Protein AF-0000000076658834 (afdb_homodimer)

Foldseek 3Di:
DPDPPPDAAWDPVCVVCVVDDTDGDWDKDWFKKKKWFWDDPPKDWDACPPVPRKIFTKIWTAKIWIDDPQFTFMWDGRFKIWRWIFDDDPFTKIWTWIWTWTATPVGWIKIKIKTDMKGFDPPAGDDDDDDLQDWFDPVTMFDKIWMAMDTDLPDPCQLRNPWTKMWDWIHDRNIIMTTIITTDPDPPDDRDGPHDDD/DPPPPPDAAWDPVCVVCVVDDTDGDWDKDWFKKKKWFWDDPPKDWDACPVVPRKIFTKIWTAKIWIDDPQFTFMWDGRFKIWRWIFDDDPFTKIWTWIWTWTATPVGWIKIKIKTDMKGFDPPAGDDDDDDLQDWFDPVTMFDKIWMAMDTDLPDPCQLRNPWTKMWDWIHDRNIIMTTIITTDPDPPDDRDGPHPDD

Radius of gyration: 20.72 Å; Cα contacts (8 Å, |Δi|>4): 1037; chains: 2; bounding box: 55×54×57 Å

Solvent-accessible surface area (backbone atoms only — not comparable to full-atom values): 20828 Å² total; per-residue (Å²): 131,80,73,72,80,81,73,54,54,72,34,75,49,34,73,77,42,66,90,48,82,77,53,57,47,72,34,79,42,83,47,32,27,33,42,36,32,42,41,90,76,69,51,52,73,45,69,41,45,98,72,71,60,32,28,39,40,34,40,37,30,40,36,35,41,33,47,36,92,83,46,46,32,29,36,44,67,63,54,27,34,31,58,19,33,38,48,61,32,94,51,72,38,33,43,41,40,29,40,35,34,38,34,33,74,88,70,48,62,33,44,38,42,37,37,31,36,39,30,57,29,80,93,52,77,78,92,61,82,84,47,81,72,52,67,40,51,53,90,46,30,40,37,37,28,42,35,46,51,47,39,50,65,88,43,98,49,13,30,51,55,61,50,50,32,35,30,44,41,34,31,49,94,42,19,46,37,33,41,31,30,31,58,34,68,53,80,94,57,73,74,58,62,51,48,60,73,136,131,80,73,73,79,80,73,53,54,72,34,75,47,36,75,76,40,67,90,47,84,78,54,55,46,71,35,78,42,82,48,32,27,34,43,36,32,44,41,89,75,72,49,52,73,44,70,42,46,98,72,73,61,32,27,39,40,36,40,36,29,39,35,35,41,33,46,36,93,85,47,45,34,29,36,45,67,63,53,25,33,31,57,20,36,38,46,56,35,95,49,72,35,34,42,40,39,30,37,37,34,37,36,34,76,89,70,47,61,33,43,37,42,36,39,32,37,39,31,58,29,78,93,52,79,78,91,62,84,83,48,78,73,52,66,38,51,53,89,47,29,40,38,38,27,45,35,48,50,46,39,50,63,89,43,99,48,14,32,50,55,60,50,52,31,34,32,45,40,33,32,50,92,41,18,46,36,33,41,32,30,30,60,36,69,54,79,92,57,74,74,59,62,50,48,64,68,128

Nearest PDB structures (foldseek):
  3c5o-assembly1_C  TM=8.205E-01  e=5.369E-11  Rhodopseudomonas palustris CGA009
  3g7g-assembly2_H  TM=8.091E-01  e=5.970E-11  Clostridium acetobutylicum ATCC 824
  3g7g-assembly2_F  TM=8.278E-01  e=1.470E-10  Clostridium acetobutylicum ATCC 824
  3g7g-assembly1_A  TM=8.145E-01  e=1.817E-10  Clostridium acetobutylicum ATCC 824
  3g7g-assembly1_D  TM=7.464E-01  e=1.044E-09  Clostridium acetobutylicum ATCC 824

InterPro domains:
  IPR020915 Uncharacterised protein family UPF0311 [PTHR37315] (22-183)

Secondary structure (DSSP, 8-state):
-------PPBPTHHHH-TTSPP-BPPEEEEEEEEEEEEPSS--EEEEEETTTTEEEEEEEEEEEEEEETTEEEEEPTT-EEEEEEE---SS--EEEEEEEEEEETTS-EEEEEEEEEEEEPTT----S---TTS-B-TTTEEEEEEEEEEE-TTSTTGGGGG--EEEEEEEETTEEEEEEEEEESSTTPPPPP-----/-------PPBPTHHHH-TTSPP-BPPEEEEEEEEEEEEPSS--EEEEEETTTTEEEEEEEEEEEEEEETTEEEEEPTT-EEEEEEE---SS--EEEEEEEEEEETTS-EEEEEEEEEEEEPTT----S---TT--B-TTTEEEEEEEEEEE-TTSTTGGGGG--EEEEEEEETTEEEEEEEEEESSTTPPPPP-----

pLDDT: mean 90.33, std 14.69, range [21.39, 98.94]

Sequence (396 aa):
MSQPSQTTQPSPGNQLYPDMPAMRAPGLEFVYRLVAKMHPTNGYDIENIQGTGITRSIAGIESGTVKGPGIEGTLVENSGADWAEQVHSKKIYYKLDARYTIKTNDGHHIFVQARGLFRPGPGIEFSQPDSIDVDYTQDEVEYFTHITFEAAGNSPYNWMNGIVAIGVLQSFGGAAVIDCWRLTNFLGQQVEDVYVGRMSQPSQTTQPSPGNQLYPDMPAMRAPGLEFVYRLVAKMHPTNGYDIENIQGTGITRSIAGIESGTVKGPGIEGTLVENSGADWAEQVHSKKIYYKLDARYTIKTNDGHHIFVQARGLFRPGPGIEFSQPDSIDVDYTQDEVEYFTHITFEAAGNSPYNWMNGIVAIGVLQSFGGAAVIDCWRLTNFLGQQVEDVYVGR

Organism: Fusarium proliferatum (strain ET1) (NCBI:txid1227346)

Structure (mmCIF, N/CA/C/O backbone):
data_AF-0000000076658834-model_v1
#
loop_
_entity.id
_entity.type
_entity.pdbx_description
1 polymer 'DUF3237 domain protein'
#
loop_
_atom_site.group_PDB
_atom_site.id
_atom_site.type_symbol
_atom_site.label_atom_id
_atom_site.label_alt_id
_atom_site.label_comp_id
_atom_site.label_asym_id
_atom_site.label_entity_id
_atom_site.label_seq_id
_atom_site.pdbx_PDB_ins_code
_atom_site.Cartn_x
_atom_site.Cartn_y
_atom_site.Cartn_z
_atom_site.occupancy
_atom_site.B_iso_or_equiv
_atom_site.auth_seq_id
_atom_site.auth_comp_id
_atom_site.auth_asym_id
_atom_site.auth_atom_id
_atom_site.pdbx_PDB_model_num
ATOM 1 N N . MET A 1 1 ? -14.273 2.625 -30.094 1 21.64 1 MET A N 1
ATOM 2 C CA . MET A 1 1 ? -12.914 3.162 -30.109 1 21.64 1 MET A CA 1
ATOM 3 C C . MET A 1 1 ? -12.078 2.58 -28.984 1 21.64 1 MET A C 1
ATOM 5 O O . MET A 1 1 ? -12.469 2.639 -27.812 1 21.64 1 MET A O 1
ATOM 9 N N . SER A 1 2 ? -11.203 1.59 -29.156 1 25.8 2 SER A N 1
ATOM 10 C CA . SER A 1 2 ? -10.445 0.835 -28.156 1 25.8 2 SER A CA 1
ATOM 11 C C . SER A 1 2 ? -9.617 1.761 -27.281 1 25.8 2 SER A C 1
ATOM 13 O O . SER A 1 2 ? -8.984 2.691 -27.766 1 25.8 2 SER A O 1
ATOM 15 N N . GLN A 1 3 ? -9.969 2.012 -26.094 1 32.38 3 GLN A N 1
ATOM 16 C CA . GLN A 1 3 ? -9.172 2.887 -25.25 1 32.38 3 GLN A CA 1
ATOM 17 C C . GLN A 1 3 ? -7.684 2.613 -25.422 1 32.38 3 GLN A C 1
ATOM 19 O O . GLN A 1 3 ? -7.27 1.462 -25.578 1 32.38 3 GLN A O 1
ATOM 24 N N . PRO A 1 4 ? -6.902 3.461 -25.859 1 36.22 4 PRO A N 1
ATOM 25 C CA . PRO A 1 4 ? -5.473 3.258 -26.094 1 36.22 4 PRO A CA 1
ATOM 26 C C . PRO A 1 4 ? -4.793 2.443 -25 1 36.22 4 PRO A C 1
ATOM 28 O O . PRO A 1 4 ? -5.211 2.494 -23.844 1 36.22 4 PRO A O 1
ATOM 31 N N . SER A 1 5 ? -4.262 1.301 -25.219 1 41.44 5 SER A N 1
ATOM 32 C CA . SER A 1 5 ? -3.484 0.443 -24.328 1 41.44 5 SER A CA 1
ATOM 33 C C . SER A 1 5 ? -2.605 1.267 -23.391 1 41.44 5 SER A C 1
ATOM 35 O O . SER A 1 5 ? -1.657 1.918 -23.828 1 41.44 5 SER A O 1
ATOM 37 N N . GLN A 1 6 ? -3.131 2.066 -22.453 1 51.47 6 GLN A N 1
ATOM 38 C CA . GLN A 1 6 ? -2.354 2.941 -21.594 1 51.47 6 GLN A CA 1
ATOM 39 C C . GLN A 1 6 ? -1.12 2.225 -21.047 1 51.47 6 GLN A C 1
ATOM 41 O O . GLN A 1 6 ? -1.234 1.314 -20.219 1 51.47 6 GLN A O 1
ATOM 46 N N . THR A 1 7 ? -0.119 2.059 -21.891 1 62.19 7 THR A N 1
ATOM 47 C CA . THR A 1 7 ? 1.159 1.405 -21.641 1 62.19 7 THR A CA 1
ATOM 48 C C . THR A 1 7 ? 1.854 2.031 -20.422 1 62.19 7 THR A C 1
ATOM 50 O O . THR A 1 7 ? 1.927 3.256 -20.312 1 62.19 7 THR A O 1
ATOM 53 N N . THR A 1 8 ? 1.919 1.229 -19.344 1 80.5 8 THR A N 1
ATOM 54 C CA . THR A 1 8 ? 2.699 1.675 -18.188 1 80.5 8 THR A CA 1
ATOM 55 C C . THR A 1 8 ? 4.168 1.839 -18.562 1 80.5 8 THR A C 1
ATOM 57 O O . THR A 1 8 ? 4.645 1.218 -19.516 1 80.5 8 THR A O 1
ATOM 60 N N . GLN A 1 9 ? 4.805 2.799 -18 1 90 9 GLN A N 1
ATOM 61 C CA . GLN A 1 9 ? 6.203 3.107 -18.281 1 90 9 GLN A CA 1
ATOM 62 C C . GLN A 1 9 ? 7.109 1.94 -17.906 1 90 9 GLN A C 1
ATOM 64 O O . GLN A 1 9 ? 6.867 1.252 -16.906 1 90 9 GLN A O 1
ATOM 69 N N . PRO A 1 10 ? 8.141 1.701 -18.781 1 96.06 10 PRO A N 1
ATOM 70 C CA . PRO A 1 10 ? 9.141 0.708 -18.375 1 96.06 10 PRO A CA 1
ATOM 71 C C . PRO A 1 10 ? 9.797 1.054 -17.031 1 96.06 10 PRO A C 1
ATOM 73 O O . PRO A 1 10 ? 9.969 2.232 -16.719 1 96.06 10 PRO A O 1
ATOM 76 N N . SER A 1 11 ? 10.125 0.054 -16.359 1 97.62 11 SER A N 1
ATOM 77 C CA . SER A 1 11 ? 10.773 0.26 -15.062 1 97.62 11 SER A CA 1
ATOM 78 C C . SER A 1 11 ? 12.234 0.645 -15.234 1 97.62 11 SER A C 1
ATOM 80 O O . SER A 1 11 ? 12.961 0.018 -16.016 1 97.62 11 SER A O 1
ATOM 82 N N . PRO A 1 12 ? 12.758 1.607 -14.445 1 97.31 12 PRO A N 1
ATOM 83 C CA . PRO A 1 12 ? 14.195 1.863 -14.406 1 97.31 12 PRO A CA 1
ATOM 84 C C . PRO A 1 12 ? 15 0.65 -13.938 1 97.31 12 PRO A C 1
ATOM 86 O O . PRO A 1 12 ? 16.188 0.542 -14.234 1 97.3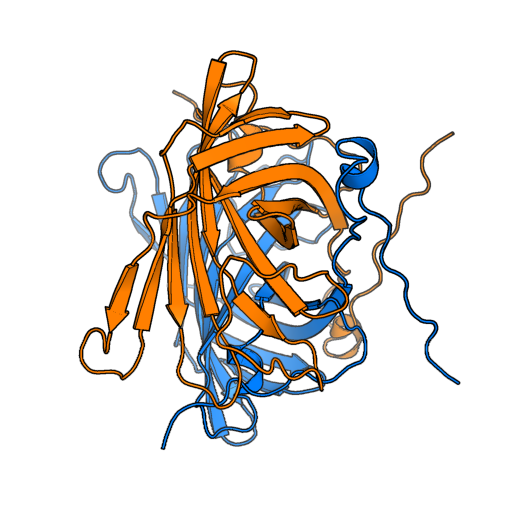1 12 PRO A O 1
ATOM 89 N N . GLY A 1 13 ? 14.375 -0.247 -13.227 1 97.88 13 GLY A N 1
ATOM 90 C CA . GLY A 1 13 ? 15.039 -1.451 -12.758 1 97.88 13 GLY A CA 1
ATOM 91 C C . GLY A 1 13 ? 15.578 -2.312 -13.891 1 97.88 13 GLY A C 1
ATOM 92 O O . GLY A 1 13 ? 16.469 -3.129 -13.68 1 97.88 13 GLY A O 1
ATOM 93 N N . ASN A 1 14 ? 15.047 -2.174 -15.047 1 98.44 14 ASN A N 1
ATOM 94 C CA . ASN A 1 14 ? 15.469 -2.98 -16.188 1 98.44 14 ASN A CA 1
ATOM 95 C C . ASN A 1 14 ? 16.938 -2.734 -16.531 1 98.44 14 ASN A C 1
ATOM 97 O O . ASN A 1 14 ? 17.641 -3.656 -16.938 1 98.44 14 ASN A O 1
ATOM 101 N N . GLN A 1 15 ? 17.406 -1.585 -16.328 1 97.69 15 GLN A N 1
ATOM 102 C CA . GLN A 1 15 ? 18.797 -1.252 -16.609 1 97.69 15 GLN A CA 1
ATOM 103 C C . GLN A 1 15 ? 19.719 -1.72 -15.484 1 97.69 15 GLN A C 1
ATOM 105 O O . GLN A 1 15 ? 20.891 -2.031 -15.719 1 97.69 15 GLN A O 1
ATOM 110 N N . LEU A 1 16 ? 19.219 -1.78 -14.359 1 97.62 16 LEU A N 1
ATOM 111 C CA . LEU A 1 16 ? 20 -2.162 -13.195 1 97.62 16 LEU A CA 1
ATOM 112 C C . LEU A 1 16 ? 20.234 -3.67 -13.164 1 97.62 16 LEU A C 1
ATOM 114 O O . LEU A 1 16 ? 21.234 -4.137 -12.633 1 97.62 16 LEU A O 1
ATOM 118 N N . TYR A 1 17 ? 19.297 -4.383 -13.633 1 97.19 17 TYR A N 1
ATOM 119 C CA . TYR A 1 17 ? 19.359 -5.84 -13.719 1 97.19 17 TYR A CA 1
ATOM 120 C C . TYR A 1 17 ? 19 -6.32 -15.117 1 97.19 17 TYR A C 1
ATOM 122 O O . TYR A 1 17 ? 17.969 -6.965 -15.312 1 97.19 17 TYR A O 1
ATOM 130 N N . PRO A 1 18 ? 19.828 -6.195 -16.031 1 95.06 18 PRO A N 1
ATOM 131 C CA . PRO A 1 18 ? 19.5 -6.465 -17.438 1 95.06 18 PRO A CA 1
ATOM 132 C C . PRO A 1 18 ? 19.281 -7.953 -17.719 1 95.06 18 PRO A C 1
ATOM 134 O O . PRO A 1 18 ? 18.734 -8.312 -18.75 1 95.06 18 PRO A O 1
ATOM 137 N N . ASP A 1 19 ? 19.703 -8.844 -16.859 1 92.94 19 ASP A N 1
ATOM 138 C CA . ASP A 1 19 ? 19.578 -10.281 -17.078 1 92.94 19 ASP A CA 1
ATOM 139 C C . ASP A 1 19 ? 18.203 -10.789 -16.609 1 92.94 19 ASP A C 1
ATOM 141 O O . ASP A 1 19 ? 17.875 -11.961 -16.828 1 92.94 19 ASP A O 1
ATOM 145 N N . MET A 1 20 ? 17.5 -9.914 -15.961 1 93.69 20 MET A N 1
ATOM 146 C CA . MET A 1 20 ? 16.141 -10.258 -15.523 1 93.69 20 MET A CA 1
ATOM 147 C C . MET A 1 20 ? 15.125 -9.883 -16.594 1 93.69 20 MET A C 1
ATOM 149 O O . MET A 1 20 ? 15.336 -8.938 -17.359 1 93.69 20 MET A O 1
ATOM 153 N N . PRO A 1 21 ? 14.047 -10.641 -16.656 1 95.38 21 PRO A N 1
ATOM 154 C CA . PRO A 1 21 ? 12.984 -10.164 -17.547 1 95.38 21 PRO A CA 1
ATOM 155 C C . PRO A 1 21 ? 12.539 -8.742 -17.234 1 95.38 21 PRO A C 1
ATOM 157 O O . PRO A 1 21 ? 12.453 -8.359 -16.062 1 95.38 21 PRO A O 1
ATOM 160 N N . ALA A 1 22 ? 12.227 -8.055 -18.297 1 97.56 22 ALA A N 1
ATOM 161 C CA . ALA A 1 22 ? 11.875 -6.641 -18.156 1 97.56 22 ALA A CA 1
ATOM 162 C C . ALA A 1 22 ? 10.562 -6.48 -17.391 1 97.56 22 ALA A C 1
ATOM 164 O O . ALA A 1 22 ? 9.633 -7.27 -17.578 1 97.56 22 ALA A O 1
ATOM 165 N N . MET A 1 23 ? 10.516 -5.41 -16.641 1 98.19 23 MET A N 1
ATOM 166 C CA . MET A 1 23 ? 9.312 -5.094 -15.891 1 98.19 23 MET A CA 1
ATOM 167 C C . MET A 1 23 ? 8.82 -3.688 -16.219 1 98.19 23 MET A C 1
ATOM 169 O O . MET A 1 23 ? 9.5 -2.932 -16.906 1 98.19 23 MET A O 1
ATOM 173 N N . ARG A 1 24 ? 7.645 -3.398 -15.75 1 97.94 24 ARG A N 1
ATOM 174 C CA . ARG A 1 24 ? 7.023 -2.094 -15.961 1 97.94 24 ARG A CA 1
ATOM 175 C C . ARG A 1 24 ? 6.371 -1.585 -14.68 1 97.94 24 ARG A C 1
ATOM 177 O O . ARG A 1 24 ? 6.148 -2.355 -13.742 1 97.94 24 ARG A O 1
ATOM 184 N N . ALA A 1 25 ? 6.137 -0.234 -14.633 1 97.44 25 ALA A N 1
ATOM 185 C CA . ALA A 1 25 ? 5.336 0.337 -13.555 1 97.44 25 ALA A CA 1
ATOM 186 C C . ALA A 1 25 ? 3.939 -0.276 -13.523 1 97.44 25 ALA A C 1
ATOM 188 O O . ALA A 1 25 ? 3.412 -0.69 -14.555 1 97.44 25 ALA A O 1
ATOM 189 N N . PRO A 1 26 ? 3.363 -0.312 -12.328 1 96.75 26 PRO A N 1
ATOM 190 C CA . PRO A 1 26 ? 2.002 -0.853 -12.289 1 96.75 26 PRO A CA 1
ATOM 191 C C . PRO A 1 26 ? 0.976 0.082 -12.922 1 96.75 26 PRO A C 1
ATOM 193 O O . PRO A 1 26 ? 1.179 1.299 -12.953 1 96.75 26 PRO A O 1
ATOM 196 N N . GLY A 1 27 ? -0.053 -0.553 -13.43 1 96.38 27 GLY A N 1
ATOM 197 C CA . GLY A 1 27 ? -1.235 0.239 -13.734 1 96.38 27 GLY A CA 1
ATOM 198 C C . GLY A 1 27 ? -2.016 0.641 -12.492 1 96.38 27 GLY A C 1
ATOM 199 O O . GLY A 1 27 ? -1.986 -0.061 -11.484 1 96.38 27 GLY A O 1
ATOM 200 N N . LEU A 1 28 ? -2.658 1.804 -12.609 1 96.94 28 LEU A N 1
ATOM 201 C CA . LEU A 1 28 ? -3.578 2.283 -11.586 1 96.94 28 LEU A CA 1
ATOM 202 C C . LEU A 1 28 ? -4.996 2.389 -12.133 1 96.94 28 LEU A C 1
ATOM 204 O O . LEU A 1 28 ? -5.23 3.055 -13.148 1 96.94 28 LEU A O 1
ATOM 208 N N . GLU A 1 29 ? -5.871 1.722 -11.43 1 97.31 29 GLU A N 1
ATOM 209 C CA . GLU A 1 29 ? -7.273 1.858 -11.805 1 97.31 29 GLU A CA 1
ATOM 210 C C . GLU A 1 29 ? -8.102 2.4 -10.648 1 97.31 29 GLU A C 1
ATOM 212 O O . GLU A 1 29 ? -7.988 1.924 -9.516 1 97.31 29 GLU A O 1
ATOM 217 N N . PHE A 1 30 ? -8.906 3.357 -10.984 1 98.25 30 PHE A N 1
ATOM 218 C CA . PHE A 1 30 ? -9.75 4.016 -9.992 1 98.25 30 PHE A CA 1
ATOM 219 C C . PHE A 1 30 ? -10.82 3.062 -9.484 1 98.25 30 PHE A C 1
ATOM 221 O O . PHE A 1 30 ? -11.523 2.43 -10.273 1 98.25 30 PHE A O 1
ATOM 228 N N . VAL A 1 31 ? -10.93 2.973 -8.141 1 98.56 31 VAL A N 1
ATOM 229 C CA . VAL A 1 31 ? -11.914 2.082 -7.535 1 98.56 31 VAL A CA 1
ATOM 230 C C . VAL A 1 31 ? -13.117 2.895 -7.051 1 98.56 31 VAL A C 1
ATOM 232 O O . VAL A 1 31 ? -14.266 2.584 -7.391 1 98.56 31 VAL A O 1
ATOM 235 N N . TYR A 1 32 ? -12.82 3.928 -6.234 1 98.81 32 TYR A N 1
ATOM 236 C CA . TYR A 1 32 ? -13.875 4.801 -5.727 1 98.81 32 TYR A CA 1
ATOM 237 C C . TYR A 1 32 ? -13.281 6.062 -5.109 1 98.81 32 TYR A C 1
ATOM 239 O O . TYR A 1 32 ? -12.07 6.145 -4.891 1 98.81 32 TYR A O 1
ATOM 247 N N . ARG A 1 33 ? -14.141 7.066 -4.914 1 98.88 33 ARG A N 1
ATOM 248 C CA . ARG A 1 33 ? -13.859 8.133 -3.965 1 98.88 33 ARG A CA 1
ATOM 249 C C . ARG A 1 33 ? -14.75 8.016 -2.73 1 98.88 33 ARG A C 1
ATOM 251 O O . ARG A 1 33 ? -15.953 7.777 -2.844 1 98.88 33 ARG A O 1
ATOM 258 N N . LEU A 1 34 ? -14.125 8.164 -1.629 1 98.75 34 LEU A N 1
ATOM 259 C CA . LEU A 1 34 ? -14.789 8.242 -0.332 1 98.75 34 LEU A CA 1
ATOM 260 C C . LEU A 1 34 ? -14.641 9.633 0.269 1 98.75 34 LEU A C 1
ATOM 262 O O . LEU A 1 34 ? -13.539 10.188 0.305 1 98.75 34 LEU A O 1
ATOM 266 N N . VAL A 1 35 ? -15.719 10.219 0.665 1 98.38 35 VAL A N 1
ATOM 267 C CA . VAL A 1 35 ? -15.703 11.43 1.483 1 98.38 35 VAL A CA 1
ATOM 268 C C . VAL A 1 35 ? -16.125 11.086 2.91 1 98.38 35 VAL A C 1
ATOM 270 O O . VAL A 1 35 ? -17.312 10.828 3.17 1 98.38 35 VAL A O 1
ATOM 273 N N . ALA A 1 36 ? -15.227 11.078 3.785 1 97.44 36 ALA A N 1
ATOM 274 C CA . ALA A 1 36 ? -15.438 10.688 5.176 1 97.44 36 ALA A CA 1
ATOM 275 C C . ALA A 1 36 ? -15.492 11.914 6.086 1 97.44 36 ALA A C 1
ATOM 277 O O . ALA A 1 36 ? -14.469 12.555 6.336 1 97.44 36 ALA A O 1
ATOM 278 N N . LYS A 1 37 ? -16.578 12.164 6.609 1 96.44 37 LYS A N 1
ATOM 279 C CA . LYS A 1 37 ? -16.75 13.266 7.551 1 96.44 37 LYS A CA 1
ATOM 280 C C . LYS A 1 37 ? -16.266 12.883 8.945 1 96.44 37 LYS A C 1
ATOM 282 O O . LYS A 1 37 ? -16.781 11.945 9.547 1 96.44 37 LYS A O 1
ATOM 287 N N . MET A 1 38 ? -15.344 13.688 9.383 1 95.06 38 MET A N 1
ATOM 288 C CA . MET A 1 38 ? -14.797 13.422 10.711 1 95.06 38 MET A CA 1
ATOM 289 C C . MET A 1 38 ? -15.719 13.969 11.805 1 95.06 38 MET A C 1
ATOM 291 O O . MET A 1 38 ? -16.406 14.969 11.594 1 95.06 38 MET A O 1
ATOM 295 N N . HIS A 1 39 ? -15.656 13.258 12.883 1 92 39 HIS A N 1
ATOM 296 C CA . HIS A 1 39 ? -16.422 13.789 14.008 1 92 39 HIS A CA 1
ATOM 297 C C . HIS A 1 39 ? -15.82 15.094 14.516 1 92 39 HIS A C 1
ATOM 299 O O . HIS A 1 39 ? -14.609 15.172 14.758 1 92 39 HIS A O 1
ATOM 305 N N . PRO A 1 40 ? -16.609 16.016 14.758 1 87.75 40 PRO A N 1
ATOM 306 C CA . PRO A 1 40 ? -16.062 17.328 15.062 1 87.75 40 PRO A CA 1
ATOM 307 C C . PRO A 1 40 ? -15.547 17.438 16.5 1 87.75 40 PRO A C 1
ATOM 309 O O . PRO A 1 40 ? -14.703 18.297 16.797 1 87.75 40 PRO A O 1
ATOM 312 N N . THR A 1 41 ? -15.93 16.578 17.422 1 85.12 41 THR A N 1
ATOM 313 C CA . THR A 1 41 ? -15.625 16.891 18.812 1 85.12 41 THR A CA 1
ATOM 314 C C . THR A 1 41 ? -15.188 15.641 19.562 1 85.12 41 THR A C 1
ATOM 316 O O . THR A 1 41 ? -14.961 15.688 20.781 1 85.12 41 THR A O 1
ATOM 319 N N . ASN A 1 42 ? -15.078 14.609 19 1 83.44 42 ASN A N 1
ATOM 320 C CA . ASN A 1 42 ? -14.836 13.406 19.797 1 83.44 42 ASN A CA 1
ATOM 321 C C . ASN A 1 42 ? -13.391 12.945 19.688 1 83.44 42 ASN A C 1
ATOM 323 O O . ASN A 1 42 ? -13.047 11.844 20.141 1 83.44 42 ASN A O 1
ATOM 327 N N . GLY A 1 43 ? -12.625 13.695 19.156 1 90 43 GLY A N 1
ATOM 328 C CA . GLY A 1 43 ? -11.219 13.336 19.109 1 90 43 GLY A CA 1
ATOM 329 C C . GLY A 1 43 ? -10.508 13.539 20.438 1 90 43 GLY A C 1
ATOM 330 O O . GLY A 1 43 ? -10.906 14.383 21.234 1 90 43 GLY A O 1
ATOM 331 N N . TYR A 1 44 ? -9.422 12.688 20.641 1 93.56 44 TYR A N 1
ATOM 332 C CA . TYR A 1 44 ? -8.602 12.844 21.828 1 93.56 44 TYR A CA 1
ATOM 333 C C . TYR A 1 44 ? -7.199 12.281 21.609 1 93.56 44 TYR A C 1
ATOM 335 O O . TYR A 1 44 ? -6.973 11.523 20.656 1 93.56 44 TYR A O 1
ATOM 343 N N . ASP A 1 45 ? -6.309 12.664 22.531 1 93.75 45 ASP A N 1
ATOM 344 C CA . ASP A 1 45 ? -4.914 12.242 22.438 1 93.75 45 ASP A CA 1
ATOM 345 C C . ASP A 1 45 ? -4.496 11.43 23.656 1 93.75 45 ASP A C 1
ATOM 347 O O . ASP A 1 45 ? -4.969 11.68 24.766 1 93.75 45 ASP A O 1
ATOM 351 N N . ILE A 1 46 ? -3.752 10.391 23.422 1 95.69 46 ILE A N 1
ATOM 352 C CA . ILE A 1 46 ? -2.959 9.719 24.438 1 95.69 46 ILE A CA 1
ATOM 353 C C . ILE A 1 46 ? -1.485 10.086 24.281 1 95.69 46 ILE A C 1
ATOM 355 O O . ILE A 1 46 ? -0.823 9.602 23.344 1 95.69 46 ILE A O 1
ATOM 359 N N . GLU A 1 47 ? -0.993 10.828 25.141 1 91.94 47 GLU A N 1
ATOM 360 C CA . GLU A 1 47 ? 0.369 11.328 25 1 91.94 47 GLU A CA 1
ATOM 361 C C . GLU A 1 47 ? 1.39 10.305 25.484 1 91.94 47 GLU A C 1
ATOM 363 O O . GLU A 1 47 ? 1.076 9.445 26.312 1 91.94 47 GLU A O 1
ATOM 368 N N . ASN A 1 48 ? 2.6 10.406 24.922 1 92.12 48 ASN A N 1
ATOM 369 C CA . ASN A 1 48 ? 3.768 9.641 25.344 1 92.12 48 ASN A CA 1
ATOM 370 C C . ASN A 1 48 ? 3.449 8.156 25.484 1 92.12 48 ASN A C 1
ATOM 372 O O . ASN A 1 48 ? 3.707 7.555 26.516 1 92.12 48 ASN A O 1
ATOM 376 N N . ILE A 1 49 ? 2.893 7.734 24.562 1 91.81 49 ILE A N 1
ATOM 377 C CA . ILE A 1 49 ? 2.484 6.336 24.625 1 91.81 49 ILE A CA 1
ATOM 378 C C . ILE A 1 49 ? 3.715 5.445 24.797 1 91.81 49 ILE A C 1
ATOM 380 O O . ILE A 1 49 ? 4.77 5.715 24.219 1 91.81 49 ILE A O 1
ATOM 384 N N . GLN A 1 50 ? 3.629 4.426 25.75 1 91.38 50 GLN A N 1
ATOM 385 C CA . GLN A 1 50 ? 4.656 3.438 26.062 1 91.38 50 GLN A CA 1
ATOM 386 C C . GLN A 1 50 ? 5.941 4.109 26.547 1 91.38 50 GLN A C 1
ATOM 388 O O . GLN A 1 50 ? 7.004 3.484 26.562 1 91.38 50 GLN A O 1
ATOM 393 N N . GLY A 1 51 ? 5.895 5.32 26.672 1 88.69 51 GLY A N 1
ATOM 394 C CA . GLY A 1 51 ? 7.055 6.07 27.125 1 88.69 51 GLY A CA 1
ATOM 395 C C . GLY A 1 51 ? 8 6.441 26 1 88.69 51 GLY A C 1
ATOM 396 O O . GLY A 1 51 ? 9.203 6.609 26.219 1 88.69 51 GLY A O 1
ATOM 397 N N . THR A 1 52 ? 7.609 6.574 24.75 1 86.62 52 THR A N 1
ATOM 398 C CA . THR A 1 52 ? 8.461 6.742 23.578 1 86.62 52 THR A CA 1
ATOM 399 C C . THR A 1 52 ? 8.484 8.203 23.125 1 86.62 52 THR A C 1
ATOM 401 O O . THR A 1 52 ? 9.281 8.586 22.266 1 86.62 52 THR A O 1
ATOM 404 N N . GLY A 1 53 ? 7.559 8.984 23.625 1 87.06 53 GLY A N 1
ATOM 405 C CA . GLY A 1 53 ? 7.41 10.352 23.141 1 87.06 53 GLY A CA 1
ATOM 406 C C . GLY A 1 53 ? 6.398 10.484 22.016 1 87.06 53 GLY A C 1
ATOM 407 O O . GLY A 1 53 ? 6.023 11.594 21.641 1 87.06 53 GLY A O 1
ATOM 408 N N . ILE A 1 54 ? 5.898 9.383 21.578 1 89.69 54 ILE A N 1
ATOM 409 C CA . ILE A 1 54 ? 4.898 9.383 20.516 1 89.69 54 ILE A CA 1
ATOM 410 C C . ILE A 1 54 ? 3.521 9.68 21.094 1 89.69 54 ILE A C 1
ATOM 412 O O . ILE A 1 54 ? 3.195 9.219 22.188 1 89.69 54 ILE A O 1
ATOM 416 N N . THR A 1 55 ? 2.695 10.461 20.344 1 91.94 55 THR A N 1
ATOM 417 C CA . THR A 1 55 ? 1.311 10.703 20.734 1 91.94 55 THR A CA 1
ATOM 418 C C . THR A 1 55 ? 0.349 9.93 19.844 1 91.94 55 THR A C 1
ATOM 420 O O . THR A 1 55 ? 0.463 9.961 18.609 1 91.94 55 THR A O 1
ATOM 423 N N . ARG A 1 56 ? -0.555 9.172 20.453 1 95.19 56 ARG A N 1
ATOM 424 C CA . ARG A 1 56 ? -1.695 8.594 19.75 1 95.19 56 ARG A CA 1
ATOM 425 C C . ARG A 1 56 ? -2.834 9.602 19.625 1 95.19 56 ARG A C 1
ATOM 427 O O . ARG A 1 56 ? -3.383 10.047 20.625 1 95.19 56 ARG A O 1
ATOM 434 N N . SER A 1 57 ? -3.098 9.977 18.422 1 93.06 57 SER A N 1
ATOM 435 C CA . SER A 1 57 ? -4.191 10.898 18.141 1 93.06 57 SER A CA 1
ATOM 436 C C . SER A 1 57 ? -5.375 10.18 17.5 1 93.06 57 SER A C 1
ATOM 438 O O . SER A 1 57 ? -5.266 9.672 16.391 1 93.06 57 SER A O 1
ATOM 440 N N . ILE A 1 58 ? -6.465 10.117 18.172 1 95.12 58 ILE A N 1
ATOM 441 C CA . ILE A 1 58 ? -7.625 9.367 17.703 1 95.12 58 ILE A CA 1
ATOM 442 C C . ILE A 1 58 ? -8.703 10.336 17.219 1 95.12 58 ILE A C 1
ATOM 444 O O . ILE A 1 58 ? -9.07 11.273 17.922 1 95.12 58 ILE A O 1
ATOM 448 N N . ALA A 1 59 ? -9.141 10.203 16.078 1 94.38 59 ALA A N 1
ATOM 449 C CA . ALA A 1 59 ? -10.227 10.969 15.484 1 94.38 59 ALA A CA 1
ATOM 450 C C . ALA A 1 59 ? -11.328 10.055 14.961 1 94.38 59 ALA A C 1
ATOM 452 O O . ALA A 1 59 ? -11.086 9.227 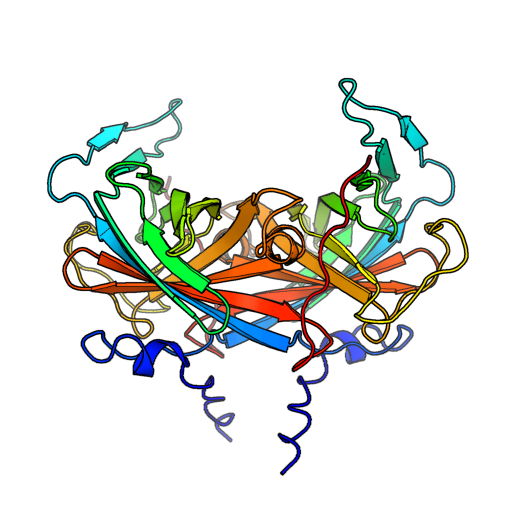14.078 1 94.38 59 ALA A O 1
ATOM 453 N N . GLY A 1 60 ? -12.523 10.258 15.43 1 95.19 60 GLY A N 1
ATOM 454 C CA . GLY A 1 60 ? -13.656 9.453 14.992 1 95.19 60 GLY A CA 1
ATOM 455 C C . GLY A 1 60 ? -14.18 9.852 13.625 1 95.19 60 GLY A C 1
ATOM 456 O O . GLY A 1 60 ? -14.156 11.031 13.266 1 95.19 60 GLY A O 1
ATOM 457 N N . ILE A 1 61 ? -14.602 8.914 12.906 1 95.88 61 ILE A N 1
ATOM 458 C CA . ILE A 1 61 ? -15.289 9.148 11.641 1 95.88 61 ILE A CA 1
ATOM 459 C C . ILE A 1 61 ? -16.797 9.125 11.859 1 95.88 61 ILE A C 1
ATOM 461 O O . ILE A 1 61 ? -17.359 8.109 12.281 1 95.88 61 ILE A O 1
ATOM 465 N N . GLU A 1 62 ? -17.422 10.164 11.555 1 96.62 62 GLU A N 1
ATOM 466 C CA . GLU A 1 62 ? -18.844 10.305 11.852 1 96.62 62 GLU A CA 1
ATOM 467 C C . GLU A 1 62 ? -19.703 9.625 10.797 1 96.62 62 GLU A C 1
ATOM 469 O O . GLU A 1 62 ? -20.656 8.922 11.125 1 96.62 62 GLU A O 1
ATOM 474 N N . SER A 1 63 ? -19.453 9.945 9.602 1 97.38 63 SER A N 1
ATOM 475 C CA . SER A 1 63 ? -20.234 9.492 8.453 1 97.38 63 SER A CA 1
ATOM 476 C C . SER A 1 63 ? -19.453 9.656 7.152 1 97.38 63 SER A C 1
ATOM 478 O O . SER A 1 63 ? -18.281 10 7.172 1 97.38 63 SER A O 1
ATOM 480 N N . GLY A 1 64 ? -20.156 9.258 5.988 1 97.88 64 GLY A N 1
ATOM 481 C CA . GLY A 1 64 ? -19.516 9.453 4.703 1 97.88 64 GLY A CA 1
ATOM 482 C C . GLY A 1 64 ? -20.25 8.797 3.557 1 97.88 64 GLY A C 1
ATOM 483 O O . GLY A 1 64 ? -21.219 8.047 3.777 1 97.88 64 GLY A O 1
ATOM 484 N N . THR A 1 65 ? -19.766 9.133 2.387 1 98.62 65 THR A N 1
ATOM 485 C CA . THR A 1 65 ? -20.297 8.539 1.167 1 98.62 65 THR A CA 1
ATOM 486 C C . THR A 1 65 ? -19.172 8.008 0.284 1 98.62 65 THR A C 1
ATOM 488 O O . THR A 1 65 ? -18.062 8.531 0.317 1 98.62 65 THR A O 1
ATOM 491 N N . VAL A 1 66 ? -19.516 6.949 -0.417 1 98.69 66 VAL A N 1
ATOM 492 C CA . VAL A 1 66 ? -18.578 6.328 -1.343 1 98.69 66 VAL A CA 1
ATOM 493 C C . VAL A 1 66 ? -19.219 6.18 -2.717 1 98.69 66 VAL A C 1
ATOM 495 O O . VAL A 1 66 ? -20.375 5.742 -2.826 1 98.69 66 VAL A O 1
ATOM 498 N N . LYS A 1 67 ? -18.5 6.602 -3.748 1 98.75 67 LYS A N 1
ATOM 499 C CA . LYS A 1 67 ? -18.938 6.438 -5.129 1 98.75 67 LYS A CA 1
ATOM 500 C C . LYS A 1 67 ? -17.797 5.98 -6.027 1 98.75 67 LYS A C 1
ATOM 502 O O . LYS A 1 67 ? -16.703 6.539 -5.973 1 98.75 67 LYS A O 1
ATOM 507 N N . GLY A 1 68 ? -18.031 4.973 -6.84 1 98.19 68 GLY A N 1
ATOM 508 C CA . GLY A 1 68 ? -17.125 4.465 -7.859 1 98.19 68 GLY A CA 1
ATOM 509 C C . GLY A 1 68 ? -17.812 3.598 -8.891 1 98.19 68 GLY A C 1
ATOM 510 O O . GLY A 1 68 ? -19.016 3.324 -8.781 1 98.19 68 GLY A O 1
ATOM 511 N N . PRO A 1 69 ? -17.141 3.184 -9.93 1 96.5 69 PRO A N 1
ATOM 512 C CA . PRO A 1 69 ? -17.75 2.432 -11.031 1 96.5 69 PRO A CA 1
ATOM 513 C C . PRO A 1 69 ? -18.391 1.125 -10.57 1 96.5 69 PRO A C 1
ATOM 515 O O . PRO A 1 69 ? -19.375 0.681 -11.156 1 96.5 69 PRO A O 1
ATOM 518 N N . GLY A 1 70 ? -17.891 0.523 -9.539 1 95.19 70 GLY A N 1
ATOM 519 C CA . GLY A 1 70 ? -18.406 -0.77 -9.117 1 95.19 70 GLY A CA 1
ATOM 520 C C . GLY A 1 70 ? -18.938 -0.764 -7.695 1 95.19 70 GLY A C 1
ATOM 521 O O . GLY A 1 70 ? -19.219 -1.822 -7.129 1 95.19 70 GLY A O 1
ATOM 522 N N . ILE A 1 71 ? -19.141 0.397 -7.148 1 97.81 71 ILE A N 1
ATOM 523 C CA . ILE A 1 71 ? -19.547 0.437 -5.75 1 97.81 71 ILE A CA 1
ATOM 524 C C . ILE A 1 71 ? -20.141 1.804 -5.426 1 97.81 71 ILE A C 1
ATOM 526 O O . ILE A 1 71 ? -19.641 2.832 -5.879 1 97.81 71 ILE A O 1
ATOM 530 N N . GLU A 1 72 ? -21.188 1.835 -4.711 1 98.5 72 GLU A N 1
ATOM 531 C CA . GLU A 1 72 ? -21.797 3.021 -4.113 1 98.5 72 GLU A CA 1
ATOM 532 C C . GLU A 1 72 ? -22.406 2.705 -2.756 1 98.5 72 GLU A C 1
ATOM 534 O O . GLU A 1 72 ? -23.016 1.647 -2.576 1 98.5 72 GLU A O 1
ATOM 539 N N . GLY A 1 73 ? -22.219 3.637 -1.865 1 98.62 73 GLY A N 1
ATOM 540 C CA . GLY A 1 73 ? -22.766 3.414 -0.531 1 98.62 73 GLY A CA 1
ATOM 541 C C . GLY A 1 73 ? -22.375 4.5 0.454 1 98.62 73 GLY A C 1
ATOM 542 O O . GLY A 1 73 ? -22.141 5.645 0.062 1 98.62 73 GLY A O 1
ATOM 543 N N . THR A 1 74 ? -22.484 4.109 1.732 1 98.75 74 THR A N 1
ATOM 544 C CA . THR A 1 74 ? -22.172 5.027 2.822 1 98.75 74 THR A CA 1
ATOM 545 C C . THR A 1 74 ? -21.25 4.363 3.834 1 98.75 74 THR A C 1
ATOM 547 O O . THR A 1 74 ? -21.062 3.146 3.809 1 98.75 74 THR A O 1
ATOM 550 N N . LEU A 1 75 ? -20.594 5.254 4.586 1 98.19 75 LEU A N 1
ATOM 551 C CA . LEU A 1 75 ? -19.953 4.738 5.789 1 98.19 75 LEU A CA 1
ATOM 552 C C . LEU A 1 75 ? -20.969 4.508 6.895 1 98.19 75 LEU A C 1
ATOM 554 O O . LEU A 1 75 ? -21.828 5.363 7.141 1 98.19 75 LEU A O 1
ATOM 558 N N . VAL A 1 76 ? -20.875 3.355 7.543 1 96.88 76 VAL A N 1
ATOM 559 C CA . VAL A 1 76 ? -21.719 3.117 8.719 1 96.88 76 VAL A CA 1
ATOM 560 C C . VAL A 1 76 ? -21.422 4.176 9.781 1 96.88 76 VAL A C 1
ATOM 562 O O . VAL A 1 76 ? -20.266 4.41 10.133 1 96.88 76 VAL A O 1
ATOM 565 N N . GLU A 1 77 ? -22.422 4.691 10.305 1 94 77 GLU A N 1
ATOM 566 C CA . GLU A 1 77 ? -22.281 5.812 11.234 1 94 77 GLU A CA 1
ATOM 567 C C . GLU A 1 77 ? -21.469 5.414 12.461 1 94 77 GLU A C 1
ATOM 569 O O . GLU A 1 77 ? -21.703 4.367 13.062 1 94 77 GLU A O 1
ATOM 574 N N . ASN A 1 78 ? -20.5 6.223 12.727 1 90.94 78 ASN A N 1
ATOM 575 C CA . ASN A 1 78 ? -19.672 6.102 13.906 1 90.94 78 ASN A CA 1
ATOM 576 C C . ASN A 1 78 ? -19 4.73 13.984 1 90.94 78 ASN A C 1
ATOM 578 O O . ASN A 1 78 ? -18.844 4.172 15.07 1 90.94 78 ASN A O 1
ATOM 582 N N . SER A 1 79 ? -18.703 4.246 12.82 1 88.56 79 SER A N 1
ATOM 583 C CA . SER A 1 79 ? -18.203 2.877 12.781 1 88.56 79 SER A CA 1
ATOM 584 C C . SER A 1 79 ? -16.672 2.854 12.742 1 88.56 79 SER A C 1
ATOM 586 O O . SER A 1 79 ? -16.062 1.781 12.758 1 88.56 79 SER A O 1
ATOM 588 N N . GLY A 1 80 ? -16.047 3.994 12.711 1 95.44 80 GLY A N 1
ATOM 589 C CA . GLY A 1 80 ? -14.617 3.951 12.492 1 95.44 80 GLY A CA 1
ATOM 590 C C . GLY A 1 80 ? -13.883 5.148 13.062 1 95.44 80 GLY A C 1
ATOM 591 O O . GLY A 1 80 ? -14.516 6.07 13.594 1 95.44 80 GLY A O 1
ATOM 592 N N . ALA A 1 81 ? -12.625 5.039 13 1 96.56 81 ALA A N 1
ATOM 593 C CA . ALA A 1 81 ? -11.719 6.09 13.461 1 96.56 81 ALA A CA 1
ATOM 594 C C . ALA A 1 81 ? -10.352 5.965 12.789 1 96.56 81 ALA A C 1
ATOM 596 O O . ALA A 1 81 ? -10.07 4.973 12.109 1 96.56 81 ALA A O 1
ATOM 597 N N . ASP A 1 82 ? -9.633 7.008 12.898 1 97 82 ASP A N 1
ATOM 598 C CA . ASP A 1 82 ? -8.195 6.969 12.672 1 97 82 ASP A CA 1
ATOM 599 C C . ASP A 1 82 ? -7.426 7.012 13.992 1 97 82 ASP A C 1
ATOM 601 O O . ASP A 1 82 ? -7.582 7.953 14.773 1 97 82 ASP A O 1
ATOM 605 N N . TRP A 1 83 ? -6.66 6.055 14.227 1 97.19 83 TRP A N 1
ATOM 606 C CA . TRP A 1 83 ? -5.773 5.988 15.383 1 97.19 83 TRP A CA 1
ATOM 607 C C . TRP A 1 83 ? -4.355 6.406 15.008 1 97.19 83 TRP A C 1
ATOM 609 O O . TRP A 1 83 ? -3.406 5.648 15.211 1 97.19 83 TRP A O 1
ATOM 619 N N . ALA A 1 84 ? -4.199 7.543 14.633 1 95.94 84 ALA A N 1
ATOM 620 C CA . ALA A 1 84 ? -2.939 8.031 14.078 1 95.94 84 ALA A CA 1
ATOM 621 C C . ALA A 1 84 ? -1.882 8.188 15.164 1 95.94 84 ALA A C 1
ATOM 623 O O . ALA A 1 84 ? -2.211 8.422 16.328 1 95.94 84 ALA A O 1
ATOM 624 N N . GLU A 1 85 ? -0.676 8.031 14.781 1 93.88 85 GLU A N 1
ATOM 625 C CA . GLU A 1 85 ? 0.471 8.359 15.625 1 93.88 85 GLU A CA 1
ATOM 626 C C . GLU A 1 85 ? 1.163 9.633 15.156 1 93.88 85 GLU A C 1
ATOM 628 O O . GLU A 1 85 ? 1.535 9.742 13.984 1 93.88 85 GLU A O 1
ATOM 633 N N . GLN A 1 86 ? 1.256 10.484 16.047 1 90 86 GLN A N 1
ATOM 634 C CA . GLN A 1 86 ? 2.076 11.664 15.805 1 90 86 GLN A CA 1
ATOM 635 C C . GLN A 1 86 ? 3.514 11.438 16.266 1 90 86 GLN A C 1
ATOM 637 O O . GLN A 1 86 ? 3.77 11.266 17.453 1 90 86 GLN A O 1
ATOM 642 N N . VAL A 1 87 ? 4.348 11.438 15.367 1 83.56 87 VAL A N 1
ATOM 643 C CA . VAL A 1 87 ? 5.762 11.242 15.672 1 83.56 87 VAL A CA 1
ATOM 644 C C . VAL A 1 87 ? 6.441 12.594 15.852 1 83.56 87 VAL A C 1
ATOM 646 O O . VAL A 1 87 ? 6.258 13.508 15.039 1 83.56 87 VAL A O 1
ATOM 649 N N . HIS A 1 88 ? 7.039 12.734 16.984 1 71.62 88 HIS A N 1
ATOM 650 C CA . HIS A 1 88 ? 7.684 14 17.297 1 71.62 88 HIS A CA 1
ATOM 651 C C . HIS A 1 88 ? 8.844 14.281 16.344 1 71.62 88 HIS A C 1
ATOM 653 O O . HIS A 1 88 ? 9.812 13.516 16.297 1 71.62 88 HIS A O 1
ATOM 659 N N . SER A 1 89 ? 8.492 15.172 15.555 1 65.62 89 SER A N 1
ATOM 660 C CA . SER A 1 89 ? 9.453 15.672 14.578 1 65.62 89 SER A CA 1
ATOM 661 C C . SER A 1 89 ? 9.406 17.188 14.484 1 65.62 89 SER A C 1
ATOM 663 O O . SER A 1 89 ? 8.547 17.828 15.094 1 65.62 89 SER A O 1
ATOM 665 N N . LYS A 1 90 ? 10.531 17.766 14.047 1 67.94 90 LYS A N 1
ATOM 666 C CA . LYS A 1 90 ? 10.516 19.203 13.766 1 67.94 90 LYS A CA 1
ATOM 667 C C . LYS A 1 90 ? 9.406 19.562 12.781 1 67.94 90 LYS A C 1
ATOM 669 O O . LYS A 1 90 ? 8.945 20.703 12.742 1 67.94 90 LYS A O 1
ATOM 674 N N . LYS A 1 91 ? 9.055 18.5 12.078 1 72.81 91 LYS A N 1
ATOM 675 C CA . LYS A 1 91 ? 7.949 18.688 11.141 1 72.81 91 LYS A CA 1
ATOM 676 C C . LYS A 1 91 ? 6.781 17.766 11.484 1 72.81 91 LYS A C 1
ATOM 678 O O . LYS A 1 91 ? 6.965 16.75 12.164 1 72.81 91 LYS A O 1
ATOM 683 N N . ILE A 1 92 ? 5.672 18.172 11.039 1 80.62 92 ILE A N 1
ATOM 684 C CA . ILE A 1 92 ? 4.465 17.375 11.242 1 80.62 92 ILE A CA 1
ATOM 685 C C . ILE A 1 92 ? 4.594 16.047 10.492 1 80.62 92 ILE A C 1
ATOM 687 O O . ILE A 1 92 ? 4.965 16.016 9.32 1 80.62 92 ILE A O 1
ATOM 691 N N . TYR A 1 93 ? 4.387 15.016 11.195 1 89.25 93 TYR A N 1
ATOM 692 C CA . TYR A 1 93 ? 4.41 13.672 10.633 1 89.25 93 TYR A CA 1
ATOM 693 C C . TYR A 1 93 ? 3.461 12.75 11.391 1 89.25 93 TYR A C 1
ATOM 695 O O . TYR A 1 93 ? 3.588 12.578 12.609 1 89.25 93 TYR A O 1
ATOM 703 N N . TYR A 1 94 ? 2.506 12.219 10.625 1 92.5 94 TYR A N 1
ATOM 704 C CA . TYR A 1 94 ? 1.569 11.266 11.203 1 92.5 94 TYR A CA 1
ATOM 705 C C . TYR A 1 94 ? 1.658 9.914 10.492 1 92.5 94 TYR A C 1
ATOM 707 O O . TYR A 1 94 ? 1.722 9.859 9.258 1 92.5 94 TYR A O 1
ATOM 715 N N . LYS A 1 95 ? 1.709 8.852 11.266 1 95.25 95 LYS A N 1
ATOM 716 C CA . LYS A 1 95 ? 1.361 7.52 10.773 1 95.25 95 LYS A CA 1
ATOM 717 C C . LYS A 1 95 ? -0.131 7.246 10.938 1 95.25 95 LYS A C 1
ATOM 719 O O . LYS A 1 95 ? -0.647 7.246 12.055 1 95.25 95 LYS A O 1
ATOM 724 N N . LEU A 1 96 ? -0.722 7.012 9.867 1 97.5 96 LEU A N 1
ATOM 725 C CA . LEU A 1 96 ? -2.168 6.816 9.867 1 97.5 96 LEU A CA 1
ATOM 726 C C . LEU A 1 96 ? -2.521 5.352 10.102 1 97.5 96 LEU A C 1
ATOM 728 O O . LEU A 1 96 ? -1.771 4.457 9.703 1 97.5 96 LEU A O 1
ATOM 732 N N . ASP A 1 97 ? -3.607 5.152 10.727 1 98.06 97 ASP A N 1
ATOM 733 C CA . ASP A 1 97 ? -4.195 3.836 10.961 1 98.06 97 ASP A CA 1
ATOM 734 C C . ASP A 1 97 ? -5.715 3.926 11.078 1 98.06 97 ASP A C 1
ATOM 736 O O . ASP A 1 97 ? -6.258 3.957 12.18 1 98.06 97 ASP A O 1
ATOM 740 N N . ALA A 1 98 ? -6.41 3.877 10.016 1 98.25 98 ALA A N 1
ATOM 741 C CA . ALA A 1 98 ? -7.859 4.066 9.992 1 98.25 98 ALA A CA 1
ATOM 742 C C . ALA A 1 98 ? -8.578 2.75 9.711 1 98.25 98 ALA A C 1
ATOM 744 O O . ALA A 1 98 ? -8.117 1.943 8.898 1 98.25 98 ALA A O 1
ATOM 745 N N . ARG A 1 99 ? -9.711 2.604 10.344 1 98.31 99 ARG A N 1
ATOM 746 C CA . ARG A 1 99 ? -10.641 1.517 10.078 1 98.31 99 ARG A CA 1
ATOM 747 C C . ARG A 1 99 ? -12.078 2.031 10.031 1 98.31 99 ARG A C 1
ATOM 749 O O . ARG A 1 99 ? -12.461 2.898 10.82 1 98.31 99 ARG A O 1
ATOM 756 N N . TYR A 1 100 ? -12.789 1.476 9.141 1 98.12 100 TYR A N 1
ATOM 757 C CA . TYR A 1 100 ? -14.195 1.836 8.977 1 98.12 100 TYR A CA 1
ATOM 758 C C . TYR A 1 100 ? -14.93 0.806 8.133 1 98.12 100 TYR A C 1
ATOM 760 O O . TYR A 1 100 ? -14.312 -0.096 7.562 1 98.12 100 TYR A O 1
ATOM 768 N N . THR A 1 101 ? -16.234 0.95 8.148 1 98.69 101 THR A N 1
ATOM 769 C CA . THR A 1 101 ? -17.062 0.018 7.395 1 98.69 101 THR A CA 1
ATOM 770 C C . THR A 1 101 ? -17.922 0.761 6.375 1 98.69 101 THR A C 1
ATOM 772 O O . THR A 1 101 ? -18.578 1.747 6.715 1 98.69 101 THR A O 1
ATOM 775 N N . ILE A 1 102 ? -17.891 0.302 5.172 1 98.62 102 ILE A N 1
ATOM 776 C CA . ILE A 1 102 ? -18.797 0.77 4.129 1 98.62 102 ILE A CA 1
ATOM 777 C C . ILE A 1 102 ? -20.062 -0.078 4.129 1 98.62 102 ILE A C 1
ATOM 779 O O . ILE A 1 102 ? -20 -1.303 4.262 1 98.62 102 ILE A O 1
ATOM 783 N N . LYS A 1 103 ? -21.141 0.54 4.043 1 98.75 103 LYS A N 1
ATOM 784 C CA . LYS A 1 103 ? -22.406 -0.112 3.691 1 98.75 103 LYS A CA 1
ATOM 785 C C . LYS A 1 103 ? -22.844 0.263 2.277 1 98.75 103 LYS A C 1
ATOM 787 O O . LYS A 1 103 ? -23.172 1.422 2.01 1 98.75 103 LYS A O 1
ATOM 792 N N . THR A 1 104 ? -22.891 -0.752 1.45 1 98.69 104 THR A N 1
ATOM 793 C CA . THR A 1 104 ? -23.25 -0.496 0.057 1 98.69 104 THR A CA 1
ATOM 794 C C . THR A 1 104 ? -24.75 -0.311 -0.095 1 98.69 104 THR A C 1
ATOM 796 O O . THR A 1 104 ? -25.531 -0.731 0.768 1 98.69 104 THR A O 1
ATOM 799 N N . ASN A 1 105 ? -25.141 0.29 -1.214 1 98.44 105 ASN A N 1
ATOM 800 C CA . ASN A 1 105 ? -26.547 0.564 -1.464 1 98.44 105 ASN A CA 1
ATOM 801 C C . ASN A 1 105 ? -27.359 -0.724 -1.565 1 98.44 105 ASN A C 1
ATOM 803 O O . ASN A 1 105 ? -28.531 -0.749 -1.21 1 98.44 105 ASN A O 1
ATOM 807 N N . ASP A 1 106 ? -26.703 -1.728 -2.041 1 98.06 106 ASP A N 1
ATOM 808 C CA . ASP A 1 106 ? -27.406 -3 -2.182 1 98.06 106 ASP A CA 1
ATOM 809 C C . ASP A 1 106 ? -27.25 -3.854 -0.924 1 98.06 106 ASP A C 1
ATOM 811 O O . ASP A 1 106 ? -27.531 -5.055 -0.946 1 98.06 106 ASP A O 1
ATOM 815 N N . GLY A 1 107 ? -26.703 -3.393 0.103 1 98 107 GLY A N 1
ATOM 816 C CA . GLY A 1 107 ? -26.922 -3.951 1.427 1 98 107 GLY A CA 1
ATOM 817 C C . GLY A 1 107 ? -25.734 -4.742 1.952 1 98 107 GLY A C 1
ATOM 818 O O . GLY A 1 107 ? -25.859 -5.445 2.957 1 98 107 GLY A O 1
ATOM 819 N N . HIS A 1 108 ? -24.625 -4.645 1.391 1 98.38 108 HIS A N 1
ATOM 820 C CA . HIS A 1 108 ? -23.453 -5.395 1.845 1 98.38 108 HIS A CA 1
ATOM 821 C C . HIS A 1 108 ? -22.516 -4.512 2.654 1 98.38 108 HIS A C 1
ATOM 823 O O . HIS A 1 108 ? -22.375 -3.322 2.363 1 98.38 108 HIS A O 1
ATOM 829 N N . HIS A 1 109 ? -21.891 -5.102 3.625 1 98.69 109 HIS A N 1
ATOM 830 C CA . HIS A 1 109 ? -20.859 -4.422 4.402 1 98.69 109 HIS A CA 1
ATOM 831 C C . HIS A 1 109 ? -19.469 -4.805 3.92 1 98.69 109 HIS A C 1
ATOM 833 O O . HIS A 1 109 ? -19.203 -5.965 3.594 1 98.69 109 HIS A O 1
ATOM 839 N N . ILE A 1 110 ? -18.609 -3.842 3.889 1 98.56 110 ILE A N 1
ATOM 840 C CA . ILE A 1 110 ? -17.203 -4.035 3.553 1 98.56 110 ILE A CA 1
ATOM 841 C C . ILE A 1 110 ? -16.312 -3.369 4.609 1 98.56 110 ILE A C 1
ATOM 843 O O . ILE A 1 110 ? -16.391 -2.156 4.82 1 98.56 110 ILE A O 1
ATOM 847 N N . PHE A 1 111 ? -15.539 -4.148 5.297 1 98.75 111 PHE A N 1
ATOM 848 C CA . PHE A 1 111 ? -14.586 -3.633 6.27 1 98.75 111 PHE A CA 1
ATOM 849 C C . PHE A 1 111 ? -13.32 -3.127 5.578 1 98.75 111 PHE A C 1
ATOM 851 O O . PHE A 1 111 ? -12.758 -3.818 4.73 1 98.75 111 PHE A O 1
ATOM 858 N N . VAL A 1 112 ? -12.906 -1.876 5.93 1 98.75 112 VAL A N 1
ATOM 859 C CA . VAL A 1 112 ? -11.766 -1.236 5.277 1 98.75 112 VAL A CA 1
ATOM 860 C C . VAL A 1 112 ? -10.703 -0.898 6.316 1 98.75 112 VAL A C 1
ATOM 862 O O . VAL A 1 112 ? -11.016 -0.389 7.395 1 98.75 112 VAL A O 1
ATOM 865 N N . GLN A 1 113 ? -9.523 -1.218 5.988 1 98.69 113 GLN A N 1
ATOM 866 C CA . GLN A 1 113 ? -8.359 -0.774 6.742 1 98.69 113 GLN A CA 1
ATOM 867 C C . GLN A 1 113 ? -7.426 0.062 5.871 1 98.69 113 GLN A C 1
ATOM 869 O O . GLN A 1 113 ? -7.168 -0.287 4.715 1 98.69 113 GLN A O 1
ATOM 874 N N . ALA A 1 114 ? -6.961 1.185 6.43 1 98.75 114 ALA A N 1
ATOM 875 C CA . ALA A 1 114 ? -6.09 2.102 5.703 1 98.75 114 ALA A CA 1
ATOM 876 C C . ALA A 1 114 ? -4.938 2.576 6.586 1 98.75 114 ALA A C 1
ATOM 878 O O . ALA A 1 114 ? -5.156 3.24 7.602 1 98.75 114 ALA A O 1
ATOM 879 N N . ARG A 1 115 ? -3.74 2.236 6.184 1 98.62 115 ARG A N 1
ATOM 880 C CA . ARG A 1 115 ? -2.543 2.66 6.906 1 98.62 115 ARG A CA 1
ATOM 881 C C . ARG A 1 115 ? -1.583 3.404 5.98 1 98.62 115 ARG A C 1
ATOM 883 O O . ARG A 1 115 ? -1.395 3.014 4.828 1 98.62 115 ARG A O 1
ATOM 890 N N . GLY A 1 116 ? -1.077 4.449 6.488 1 98.31 116 GLY A N 1
ATOM 891 C CA . GLY A 1 116 ? -0.167 5.238 5.676 1 98.31 116 GLY A CA 1
ATOM 892 C C . GLY A 1 116 ? 0.401 6.438 6.414 1 98.31 116 GLY A C 1
ATOM 893 O O . GLY A 1 116 ? 0.769 6.336 7.586 1 98.31 116 GLY A O 1
ATOM 894 N N . LEU A 1 117 ? 0.542 7.555 5.637 1 96.38 117 LEU A N 1
ATOM 895 C CA . LEU A 1 117 ? 1.241 8.68 6.246 1 96.38 117 LEU A CA 1
ATOM 896 C C . LEU A 1 117 ? 0.64 10.008 5.785 1 96.38 117 LEU A C 1
ATOM 898 O O . LEU A 1 117 ? 0.017 10.07 4.723 1 96.38 117 LEU A O 1
ATOM 902 N N . PHE A 1 118 ? 0.834 10.938 6.672 1 94.94 118 PHE A N 1
ATOM 903 C CA . PHE A 1 118 ? 0.573 12.344 6.391 1 94.94 118 PHE A CA 1
ATOM 904 C C . PHE A 1 118 ? 1.784 13.203 6.738 1 94.94 118 PHE A C 1
ATOM 906 O O . PHE A 1 118 ? 2.334 13.086 7.836 1 94.94 118 PHE A O 1
ATOM 913 N N . ARG A 1 119 ? 2.15 14.023 5.797 1 92.5 119 ARG A N 1
ATOM 914 C CA . ARG A 1 119 ? 3.197 15.016 6.039 1 92.5 119 ARG A CA 1
ATOM 915 C C . ARG A 1 119 ? 3.137 16.141 5.016 1 92.5 119 ARG A C 1
ATOM 917 O O . ARG A 1 119 ? 2.648 15.945 3.9 1 92.5 119 ARG A O 1
ATOM 924 N N . PRO A 1 120 ? 3.693 17.297 5.379 1 91.88 120 PRO A N 1
ATOM 925 C CA . PRO A 1 120 ? 3.807 18.344 4.375 1 91.88 120 PRO A CA 1
ATOM 926 C C . PRO A 1 120 ? 4.711 17.969 3.209 1 91.88 120 PRO A C 1
ATOM 928 O O . PRO A 1 120 ? 5.617 17.141 3.373 1 91.88 120 PRO A O 1
ATOM 931 N N . GLY A 1 121 ? 4.398 18.578 2.078 1 92.44 121 GLY A N 1
ATOM 932 C CA . GLY A 1 121 ? 5.316 18.422 0.959 1 92.44 121 GLY A CA 1
ATOM 933 C C . GLY A 1 121 ? 6.68 19.031 1.219 1 92.44 121 GLY A C 1
ATOM 934 O O . GLY A 1 121 ? 6.867 19.766 2.197 1 92.44 121 GLY A O 1
ATOM 935 N N . PRO A 1 122 ? 7.582 18.656 0.347 1 91.5 122 PRO A N 1
ATOM 936 C CA . PRO A 1 122 ? 8.93 19.203 0.51 1 91.5 122 PRO A CA 1
ATOM 937 C C . PRO A 1 122 ? 8.938 20.734 0.5 1 91.5 122 PRO A C 1
ATOM 939 O O . PRO A 1 122 ? 8.367 21.359 -0.4 1 91.5 122 PRO A O 1
ATOM 942 N N . GLY A 1 123 ? 9.578 21.25 1.543 1 88.38 123 GLY A N 1
ATOM 943 C CA . GLY A 1 123 ? 9.75 22.688 1.628 1 88.38 123 GLY A CA 1
ATOM 944 C C . GLY A 1 123 ? 8.531 23.406 2.193 1 88.38 123 GLY A C 1
ATOM 945 O O . GLY A 1 123 ? 8.555 24.625 2.396 1 88.38 123 GLY A O 1
ATOM 946 N N . ILE A 1 124 ? 7.457 22.719 2.395 1 87.38 124 ILE A N 1
ATOM 947 C CA . ILE A 1 124 ? 6.238 23.328 2.918 1 87.38 124 ILE A CA 1
ATOM 948 C C . ILE A 1 124 ? 6.23 23.234 4.441 1 87.38 124 ILE A C 1
ATOM 950 O O . ILE A 1 124 ? 6.445 22.172 5.008 1 87.38 124 ILE A O 1
ATOM 954 N N . GLU A 1 125 ? 6.039 24.359 5.113 1 80.5 125 GLU A N 1
ATOM 955 C CA . GLU A 1 125 ? 5.961 24.453 6.57 1 80.5 125 GLU A CA 1
ATOM 956 C C . GLU A 1 125 ? 4.551 24.812 7.027 1 80.5 125 GLU A C 1
ATOM 958 O O . GLU A 1 125 ? 3.922 25.703 6.469 1 80.5 125 GLU A O 1
ATOM 963 N N . PHE A 1 126 ? 4.129 24.031 7.93 1 77.31 126 PHE A N 1
ATOM 964 C CA . PHE A 1 126 ? 2.826 24.359 8.492 1 77.31 126 PHE A CA 1
ATOM 965 C C . PHE A 1 126 ? 2.982 25.141 9.797 1 77.31 126 PHE A C 1
ATOM 967 O O . PHE A 1 126 ? 3.896 24.875 10.578 1 77.31 126 PHE A O 1
ATOM 974 N N . SER A 1 127 ? 2.467 26.391 9.961 1 61.97 127 SER A N 1
ATOM 975 C CA . SER A 1 127 ? 2.588 27.25 11.133 1 61.97 127 SER A CA 1
ATOM 976 C C . SER A 1 127 ? 1.94 26.609 12.352 1 61.97 127 SER A C 1
ATOM 978 O O . SER A 1 127 ? 2.336 26.875 13.492 1 61.97 127 SER A O 1
ATOM 980 N N . GLN A 1 128 ? 0.688 26.188 12.469 1 55.44 128 GLN A N 1
ATOM 981 C CA . GLN A 1 128 ? -0.076 25.766 13.641 1 55.44 128 GLN A CA 1
ATOM 982 C C . GLN A 1 128 ? -0.223 24.25 13.695 1 55.44 128 GLN A C 1
ATOM 984 O O . GLN A 1 128 ? -0.14 23.578 12.664 1 55.44 128 GLN A O 1
ATOM 989 N N . PRO A 1 129 ? -0.296 23.828 15.062 1 52.28 129 PRO A N 1
ATOM 990 C CA . PRO A 1 129 ? -0.619 22.406 15.211 1 52.28 129 PRO A CA 1
ATOM 991 C C . PRO A 1 129 ? -1.728 21.938 14.266 1 52.28 129 PRO A C 1
ATOM 993 O O . PRO A 1 129 ? -2.664 22.703 13.992 1 52.28 129 PRO A O 1
ATOM 996 N N . ASP A 1 130 ? -1.471 21.078 13.469 1 51.84 130 ASP A N 1
ATOM 997 C CA . ASP A 1 130 ? -2.287 20.391 12.469 1 51.84 130 ASP A CA 1
ATOM 998 C C . ASP A 1 130 ? -3.66 20.031 13.023 1 51.84 130 ASP A C 1
ATOM 1000 O O . ASP A 1 130 ? -3.76 19.438 14.102 1 51.84 130 ASP A O 1
ATOM 1004 N N . SER A 1 131 ? -4.578 21.047 12.992 1 54.94 131 SER A N 1
ATOM 1005 C CA . SER A 1 131 ? -5.934 20.672 13.391 1 54.94 131 SER A CA 1
ATOM 1006 C C . SER A 1 131 ? -6.664 19.953 12.266 1 54.94 131 SER A C 1
ATOM 1008 O O . SER A 1 131 ? -6.352 20.141 11.094 1 54.94 131 SER A O 1
ATOM 1010 N N . ILE A 1 132 ? -7.312 18.938 12.664 1 54.94 132 ILE A N 1
ATOM 1011 C CA . ILE A 1 132 ? -8.25 18.203 11.812 1 54.94 132 ILE A CA 1
ATOM 1012 C C . ILE A 1 132 ? -9.109 19.203 11.031 1 54.94 132 ILE A C 1
ATOM 1014 O O . ILE A 1 132 ? -9.703 18.844 10.008 1 54.94 132 ILE A O 1
ATOM 1018 N N . ASP A 1 133 ? -8.961 20.484 11.383 1 63.25 133 ASP A N 1
ATOM 1019 C CA . ASP A 1 133 ? -9.875 21.453 10.789 1 63.25 133 ASP A CA 1
ATOM 1020 C C . ASP A 1 133 ? -9.211 22.203 9.633 1 63.25 133 ASP A C 1
ATOM 1022 O O . ASP A 1 133 ? -9.828 23.047 9 1 63.25 133 ASP A O 1
ATOM 1026 N N . VAL A 1 134 ? -8.109 21.734 9.406 1 80.94 134 VAL A N 1
ATOM 1027 C CA . VAL A 1 134 ? -7.426 22.453 8.336 1 80.94 134 VAL A CA 1
ATOM 1028 C C . VAL A 1 134 ? -7.562 21.672 7.031 1 80.94 134 VAL A C 1
ATOM 1030 O O . VAL A 1 134 ? -7.5 20.438 7.023 1 80.94 134 VAL A O 1
ATOM 1033 N N . ASP A 1 135 ? -7.852 22.469 5.996 1 92.19 135 ASP A N 1
ATOM 1034 C CA . ASP A 1 135 ? -7.906 21.875 4.66 1 92.19 135 ASP A CA 1
ATOM 1035 C C . ASP A 1 135 ? -6.504 21.719 4.074 1 92.19 135 ASP A C 1
ATOM 1037 O O . ASP A 1 135 ? -5.691 22.641 4.125 1 92.19 135 ASP A O 1
ATOM 1041 N N . TYR A 1 136 ? -6.215 20.562 3.592 1 93.88 136 TYR A N 1
ATOM 1042 C CA . TYR A 1 136 ? -4.977 20.266 2.885 1 93.88 136 TYR A CA 1
ATOM 1043 C C . TYR A 1 136 ? -5.262 19.656 1.52 1 93.88 136 TYR A C 1
ATOM 1045 O O . TYR A 1 136 ? -6.004 18.672 1.414 1 93.88 136 TYR A O 1
ATOM 1053 N N . THR A 1 137 ? -4.668 20.297 0.488 1 95.56 137 THR A N 1
ATOM 1054 C CA . THR A 1 137 ? -4.789 19.734 -0.851 1 95.56 137 THR A CA 1
ATOM 1055 C C . THR A 1 137 ? -3.543 18.922 -1.211 1 95.56 137 THR A C 1
ATOM 1057 O O . THR A 1 137 ? -2.545 18.953 -0.488 1 95.56 137 THR A O 1
ATOM 1060 N N . GLN A 1 138 ? -3.602 18.203 -2.359 1 97.12 138 GLN A N 1
ATOM 1061 C CA . GLN A 1 138 ? -2.48 17.406 -2.838 1 97.12 138 GLN A CA 1
ATOM 1062 C C . GLN A 1 138 ? -1.273 18.281 -3.158 1 97.12 138 GLN A C 1
ATOM 1064 O O . GLN A 1 138 ? -0.147 17.797 -3.248 1 97.12 138 GLN A O 1
ATOM 1069 N N . ASP A 1 139 ? -1.455 19.531 -3.293 1 95.5 139 ASP A N 1
ATOM 1070 C CA . ASP A 1 139 ? -0.35 20.438 -3.617 1 95.5 139 ASP A CA 1
ATOM 1071 C C . ASP A 1 139 ? 0.441 20.812 -2.363 1 95.5 139 ASP A C 1
ATOM 1073 O O . ASP A 1 139 ? 1.508 21.422 -2.455 1 95.5 139 ASP A O 1
ATOM 1077 N N . GLU A 1 140 ? -0.056 20.391 -1.262 1 93.94 140 GLU A N 1
ATOM 1078 C CA . GLU A 1 140 ? 0.561 20.859 -0.021 1 93.94 140 GLU A CA 1
ATOM 1079 C C . GLU A 1 140 ? 1.138 19.688 0.774 1 93.94 140 GLU A C 1
ATOM 1081 O O . GLU A 1 140 ? 2.021 19.875 1.613 1 93.94 140 GLU A O 1
ATOM 1086 N N . VAL A 1 141 ? 0.576 18.516 0.555 1 94.75 141 VAL A N 1
ATOM 1087 C CA . VAL A 1 141 ? 0.922 17.438 1.479 1 94.75 141 VAL A CA 1
ATOM 1088 C C . VAL A 1 141 ? 1.185 16.156 0.701 1 94.75 141 VAL A C 1
ATOM 1090 O O . VAL A 1 141 ? 0.77 16.031 -0.453 1 94.75 141 VAL A O 1
ATOM 1093 N N . GLU A 1 142 ? 1.938 15.281 1.293 1 96.44 142 GLU A N 1
ATOM 1094 C CA . GLU A 1 142 ? 1.91 13.844 1.04 1 96.44 142 GLU A CA 1
ATOM 1095 C C . GLU A 1 142 ? 0.944 13.133 1.985 1 96.44 142 GLU A C 1
ATOM 1097 O O . GLU A 1 142 ? 1.173 13.086 3.195 1 96.44 142 GLU A O 1
ATOM 1102 N N . TYR A 1 143 ? -0.096 12.672 1.47 1 97.19 143 TYR A N 1
ATOM 1103 C CA . TYR A 1 143 ? -1.197 12.062 2.205 1 97.19 143 TYR A CA 1
ATOM 1104 C C . TYR A 1 143 ? -1.702 10.812 1.492 1 97.19 143 TYR A C 1
ATOM 1106 O O . TYR A 1 143 ? -2.557 10.898 0.607 1 97.19 143 TYR A O 1
ATOM 1114 N N . PHE A 1 144 ? -1.087 9.594 1.923 1 98.81 144 PHE A N 1
ATOM 1115 C CA . PHE A 1 144 ? -1.321 8.344 1.213 1 98.81 144 PHE A CA 1
ATOM 1116 C C . PHE A 1 144 ? -1.557 7.199 2.195 1 98.81 144 PHE A C 1
ATOM 1118 O O . PHE A 1 144 ? -1.056 7.23 3.32 1 98.81 144 PHE A O 1
ATOM 1125 N N . THR A 1 145 ? -2.322 6.223 1.742 1 98.88 145 THR A N 1
ATOM 1126 C CA . THR A 1 145 ? -2.514 5.027 2.559 1 98.88 145 THR A CA 1
ATOM 1127 C C . THR A 1 145 ? -2.449 3.77 1.7 1 98.88 145 THR A C 1
ATOM 1129 O O . THR A 1 145 ? -2.707 3.818 0.495 1 98.88 145 THR A O 1
ATOM 1132 N N . HIS A 1 146 ? -2.029 2.65 2.324 1 98.94 146 HIS A N 1
ATOM 1133 C CA . HIS A 1 146 ? -2.328 1.296 1.874 1 98.94 146 HIS A CA 1
ATOM 1134 C C . HIS A 1 146 ? -3.732 0.873 2.295 1 98.94 146 HIS A C 1
ATOM 1136 O O . HIS A 1 146 ? -4.098 0.999 3.467 1 98.94 146 HIS A O 1
ATOM 1142 N N . ILE A 1 147 ? -4.48 0.334 1.36 1 98.88 147 ILE A N 1
ATOM 1143 C CA . ILE A 1 147 ? -5.859 -0.014 1.682 1 98.88 147 ILE A CA 1
ATOM 1144 C C . ILE A 1 147 ? -6.074 -1.511 1.473 1 98.88 147 ILE A C 1
ATOM 1146 O O . ILE A 1 147 ? -5.605 -2.08 0.485 1 98.88 147 ILE A O 1
ATOM 1150 N N . THR A 1 148 ? -6.77 -2.146 2.396 1 98.56 148 THR A N 1
ATOM 1151 C CA . THR A 1 148 ? -7.246 -3.52 2.264 1 98.56 148 THR A CA 1
ATOM 1152 C C . THR A 1 148 ? -8.742 -3.605 2.564 1 98.56 148 THR A C 1
ATOM 1154 O O . THR A 1 148 ? -9.289 -2.738 3.246 1 98.56 148 THR A O 1
ATOM 1157 N N . PHE A 1 149 ? -9.336 -4.672 2.064 1 98.38 149 PHE A N 1
ATOM 1158 C CA . PHE A 1 149 ? -10.781 -4.863 2.18 1 98.38 149 PHE A CA 1
ATOM 1159 C C . PHE A 1 149 ? -11.102 -6.254 2.715 1 98.38 149 PHE A C 1
ATOM 1161 O O . PHE A 1 149 ? -10.367 -7.211 2.447 1 98.38 149 PHE A O 1
ATOM 1168 N N . GLU A 1 150 ? -12.164 -6.312 3.414 1 97.06 150 GLU A N 1
ATOM 1169 C CA . GLU A 1 150 ? -12.844 -7.57 3.717 1 97.06 150 GLU A CA 1
ATOM 1170 C C . GLU A 1 150 ? -14.32 -7.504 3.332 1 97.06 150 GLU A C 1
ATOM 1172 O O . GLU A 1 150 ? -15.102 -6.766 3.943 1 97.06 150 GLU A O 1
ATOM 1177 N N . ALA A 1 151 ? -14.648 -8.172 2.354 1 96.88 151 ALA A N 1
ATOM 1178 C CA . ALA A 1 151 ? -16.016 -8.328 1.888 1 96.88 151 ALA A CA 1
ATOM 1179 C C . ALA A 1 151 ? -16.469 -9.781 1.973 1 96.88 151 ALA A C 1
ATOM 1181 O O . ALA A 1 151 ? -15.641 -10.695 1.952 1 96.88 151 ALA A O 1
ATOM 1182 N N . ALA A 1 152 ? -17.766 -9.945 2.062 1 93.88 152 ALA A N 1
ATOM 1183 C CA . ALA A 1 152 ? -18.281 -11.312 2.076 1 93.88 152 ALA A CA 1
ATOM 1184 C C . ALA A 1 152 ? -17.938 -12.039 0.783 1 93.88 152 ALA A C 1
ATOM 1186 O O . ALA A 1 152 ? -18.078 -11.492 -0.31 1 93.88 152 ALA A O 1
ATOM 1187 N N . GLY A 1 153 ? -17.484 -13.297 0.952 1 89.12 153 GLY A N 1
ATOM 1188 C CA . GLY A 1 153 ? -17.062 -14.078 -0.192 1 89.12 153 GLY A CA 1
ATOM 1189 C C . GLY A 1 153 ? -18.172 -14.367 -1.177 1 89.12 153 GLY A C 1
ATOM 1190 O O . GLY A 1 153 ? -17.922 -14.656 -2.346 1 89.12 153 GLY A O 1
ATOM 1191 N N . ASN A 1 154 ? -19.375 -14.312 -0.715 1 90.62 154 ASN A N 1
ATOM 1192 C CA . ASN A 1 154 ? -20.516 -14.578 -1.585 1 90.62 154 ASN A CA 1
ATOM 1193 C C . ASN A 1 154 ? -21.203 -13.281 -2.012 1 90.62 154 ASN A C 1
ATOM 1195 O O . ASN A 1 154 ? -22.297 -13.32 -2.582 1 90.62 154 ASN A O 1
ATOM 1199 N N . SER A 1 155 ? -20.641 -12.18 -1.79 1 94.12 155 SER A N 1
ATOM 1200 C CA . SER A 1 155 ? -21.203 -10.891 -2.191 1 94.12 155 SER A CA 1
ATOM 1201 C C . SER A 1 155 ? -20.672 -10.461 -3.557 1 94.12 155 SER A C 1
ATOM 1203 O O . SER A 1 155 ? -19.672 -10.984 -4.035 1 94.12 155 SER A O 1
ATOM 1205 N N . PRO A 1 156 ? -21.391 -9.43 -4.164 1 95.44 156 PRO A N 1
ATOM 1206 C CA . PRO A 1 156 ? -20.891 -8.867 -5.418 1 95.44 156 PRO A CA 1
ATOM 1207 C C . PRO A 1 156 ? -19.547 -8.156 -5.25 1 95.44 156 PRO A C 1
ATOM 1209 O O . PRO A 1 156 ? -18.938 -7.73 -6.234 1 95.44 156 PRO A O 1
ATOM 1212 N N . TYR A 1 157 ? -19.016 -8.07 -4.055 1 96.88 157 TYR A N 1
ATOM 1213 C CA . TYR A 1 157 ? -17.812 -7.297 -3.779 1 96.88 157 TYR A CA 1
ATOM 1214 C C . TYR A 1 157 ? -16.656 -8.211 -3.402 1 96.88 157 TYR A C 1
ATOM 1216 O O . TYR A 1 157 ? -15.633 -7.75 -2.877 1 96.88 157 TYR A O 1
ATOM 1224 N N . ASN A 1 158 ? -16.844 -9.5 -3.664 1 93.94 158 ASN A N 1
ATOM 1225 C CA . ASN A 1 158 ? -15.773 -10.469 -3.389 1 93.94 158 ASN A CA 1
ATOM 1226 C C . ASN A 1 158 ? -14.484 -10.102 -4.113 1 93.94 158 ASN A C 1
ATOM 1228 O O . ASN A 1 158 ? -13.391 -10.359 -3.607 1 93.94 158 ASN A O 1
ATOM 1232 N N . TRP A 1 159 ? -14.57 -9.438 -5.25 1 94.62 159 TRP A N 1
ATOM 1233 C CA . TRP A 1 159 ? -13.414 -9.031 -6.031 1 94.62 159 TRP A CA 1
ATOM 1234 C C . TRP A 1 159 ? -12.523 -8.078 -5.23 1 94.62 159 TRP A C 1
ATOM 1236 O O . TRP A 1 159 ? -11.312 -8.039 -5.434 1 94.62 159 TRP A O 1
ATOM 1246 N N . MET A 1 160 ? -13.047 -7.363 -4.293 1 96.81 160 MET A N 1
ATOM 1247 C CA . MET A 1 160 ? -12.289 -6.383 -3.518 1 96.81 160 MET A CA 1
ATOM 1248 C C . MET A 1 160 ? -11.336 -7.074 -2.553 1 96.81 160 MET A C 1
ATOM 1250 O O . MET A 1 160 ? -10.336 -6.488 -2.133 1 96.81 160 MET A O 1
ATOM 1254 N N . ASN A 1 161 ? -11.641 -8.336 -2.176 1 94.5 161 ASN A N 1
ATOM 1255 C CA . ASN A 1 161 ? -10.734 -9.117 -1.334 1 94.5 161 ASN A CA 1
ATOM 1256 C C . ASN A 1 161 ? -9.422 -9.406 -2.045 1 94.5 161 ASN A C 1
ATOM 1258 O O . ASN A 1 161 ? -8.43 -9.758 -1.403 1 94.5 161 ASN A O 1
ATOM 1262 N N . GLY A 1 162 ? -9.438 -9.242 -3.379 1 93.56 162 GLY A N 1
ATOM 1263 C CA . GLY A 1 162 ? -8.312 -9.719 -4.172 1 93.56 162 GLY A CA 1
ATOM 1264 C C . GLY A 1 162 ? -7.547 -8.594 -4.844 1 93.56 162 GLY A C 1
ATOM 1265 O O . GLY A 1 162 ? -6.941 -8.789 -5.902 1 93.56 162 GLY A O 1
ATOM 1266 N N . ILE A 1 163 ? -7.609 -7.422 -4.312 1 97.06 163 ILE A N 1
ATOM 1267 C CA . ILE A 1 163 ? -6.848 -6.348 -4.938 1 97.06 163 ILE A CA 1
ATOM 1268 C C . ILE A 1 163 ? -5.895 -5.73 -3.914 1 97.06 163 ILE A C 1
ATOM 1270 O O . ILE A 1 163 ? -6.148 -5.781 -2.709 1 97.06 163 ILE A O 1
ATOM 1274 N N . VAL A 1 164 ? -4.758 -5.281 -4.375 1 98.56 164 VAL A N 1
ATOM 1275 C CA . VAL A 1 164 ? -3.871 -4.387 -3.637 1 98.56 164 VAL A CA 1
ATOM 1276 C C . VAL A 1 164 ? -4.191 -2.936 -3.988 1 98.56 164 VAL A C 1
ATOM 1278 O O . VAL A 1 164 ? -4.098 -2.539 -5.152 1 98.56 164 VAL A O 1
ATOM 1281 N N . ALA A 1 165 ? -4.555 -2.184 -2.982 1 98.88 165 ALA A N 1
ATOM 1282 C CA . ALA A 1 165 ? -5.086 -0.849 -3.25 1 98.88 165 ALA A CA 1
ATOM 1283 C C . ALA A 1 165 ? -4.355 0.205 -2.424 1 98.88 165 ALA A C 1
ATOM 1285 O O . ALA A 1 165 ? -3.715 -0.117 -1.418 1 98.88 165 ALA A O 1
ATOM 1286 N N . ILE A 1 166 ? -4.43 1.432 -2.938 1 98.88 166 ILE A N 1
ATOM 1287 C CA . ILE A 1 166 ? -3.846 2.584 -2.258 1 98.88 166 ILE A CA 1
ATOM 1288 C C . ILE A 1 166 ? -4.875 3.707 -2.166 1 98.88 166 ILE A C 1
ATOM 1290 O O . ILE A 1 166 ? -5.816 3.762 -2.965 1 98.88 166 ILE A O 1
ATOM 1294 N N . GLY A 1 167 ? -4.656 4.531 -1.201 1 98.88 167 GLY A N 1
ATOM 1295 C CA . GLY A 1 167 ? -5.449 5.734 -1.025 1 98.88 167 GLY A CA 1
ATOM 1296 C C . GLY A 1 167 ? -4.66 7.012 -1.251 1 98.88 167 GLY A C 1
ATOM 1297 O O . GLY A 1 167 ? -3.553 7.16 -0.734 1 98.88 167 GLY A O 1
ATOM 1298 N N . VAL A 1 168 ? -5.188 7.867 -2.012 1 98.75 168 VAL A N 1
ATOM 1299 C CA . VAL A 1 168 ? -4.723 9.242 -2.197 1 98.75 168 VAL A CA 1
ATOM 1300 C C . VAL A 1 168 ? -5.688 10.211 -1.525 1 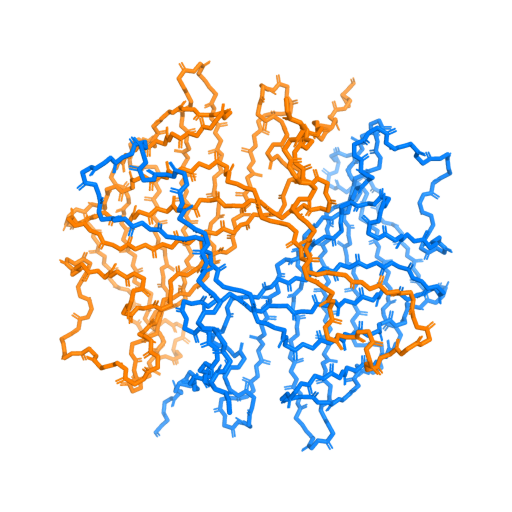98.75 168 VAL A C 1
ATOM 1302 O O . VAL A 1 168 ? -6.883 10.227 -1.842 1 98.75 168 VAL A O 1
ATOM 1305 N N . LEU A 1 169 ? -5.152 11.078 -0.625 1 98.19 169 LEU A N 1
ATOM 1306 C CA . LEU A 1 169 ? -6.09 11.805 0.224 1 98.19 169 LEU A CA 1
ATOM 1307 C C . LEU A 1 169 ? -5.863 13.305 0.121 1 98.19 169 LEU A C 1
ATOM 1309 O O . LEU A 1 169 ? -4.77 13.75 -0.237 1 98.19 169 LEU A O 1
ATOM 1313 N N . GLN A 1 170 ? -6.852 14.047 0.441 1 97.06 170 GLN A N 1
ATOM 1314 C CA . GLN A 1 170 ? -6.848 15.445 0.871 1 97.06 170 GLN A CA 1
ATOM 1315 C C . GLN A 1 170 ? -7.887 15.688 1.965 1 97.06 170 GLN A C 1
ATOM 1317 O O . GLN A 1 170 ? -8.742 14.828 2.215 1 97.06 170 GLN A O 1
ATOM 1322 N N . SER A 1 171 ? -7.754 16.734 2.678 1 95.5 171 SER A N 1
ATOM 1323 C CA . SER A 1 171 ? -8.758 17.125 3.664 1 95.5 171 SER A CA 1
ATOM 1324 C C . SER A 1 171 ? -9.492 18.391 3.238 1 95.5 171 SER A C 1
ATOM 1326 O O . SER A 1 171 ? -8.883 19.312 2.689 1 95.5 171 SER A O 1
ATOM 1328 N N . PHE A 1 172 ? -10.781 18.375 3.465 1 95.44 172 PHE A N 1
ATOM 1329 C CA . PHE A 1 172 ? -11.602 19.5 3.072 1 95.44 172 PHE A CA 1
ATOM 1330 C C . PHE A 1 172 ? -12.867 19.578 3.92 1 95.44 172 PHE A C 1
ATOM 1332 O O . PHE A 1 172 ? -13.617 18.594 4.008 1 95.44 172 PHE A O 1
ATOM 1339 N N . GLY A 1 173 ? -13.117 20.703 4.535 1 93.31 173 GLY A N 1
ATOM 1340 C CA . GLY A 1 173 ? -14.352 20.953 5.273 1 93.31 173 GLY A CA 1
ATOM 1341 C C . GLY A 1 173 ? -14.586 19.953 6.387 1 93.31 173 GLY A C 1
ATOM 1342 O O . GLY A 1 173 ? -15.703 19.469 6.57 1 93.31 173 GLY A O 1
ATOM 1343 N N . GLY A 1 174 ? -13.57 19.5 7.012 1 93.31 174 GLY A N 1
ATOM 1344 C CA . GLY A 1 174 ? -13.703 18.562 8.109 1 93.31 174 GLY A CA 1
ATOM 1345 C C . GLY A 1 174 ? -13.82 17.109 7.648 1 93.31 174 GLY A C 1
ATOM 1346 O O . GLY A 1 174 ? -14.148 16.234 8.438 1 93.31 174 GLY A O 1
ATOM 1347 N N . ALA A 1 175 ? -13.539 16.938 6.34 1 95.88 175 ALA A N 1
ATOM 1348 C CA . ALA A 1 175 ? -13.641 15.586 5.797 1 95.88 175 ALA A CA 1
ATOM 1349 C C . ALA A 1 175 ? -12.32 15.141 5.188 1 95.88 175 ALA A C 1
ATOM 1351 O O . ALA A 1 175 ? -11.578 15.953 4.633 1 95.88 175 ALA A O 1
ATOM 1352 N N . ALA A 1 176 ? -12.062 13.867 5.375 1 96.69 176 ALA A N 1
ATOM 1353 C CA . ALA A 1 176 ? -11.039 13.242 4.547 1 96.69 176 ALA A CA 1
ATOM 1354 C C . ALA A 1 176 ? -11.625 12.789 3.207 1 96.69 176 ALA A C 1
ATOM 1356 O O . ALA A 1 176 ? -12.602 12.047 3.168 1 96.69 176 ALA A O 1
ATOM 1357 N N . VAL A 1 177 ? -11.039 13.273 2.139 1 98.19 177 VAL A N 1
ATOM 1358 C CA . VAL A 1 177 ? -11.422 12.852 0.793 1 98.19 177 VAL A CA 1
ATOM 1359 C C . VAL A 1 177 ? -10.398 11.852 0.257 1 98.19 177 VAL A C 1
ATOM 1361 O O . VAL A 1 177 ? -9.219 12.18 0.122 1 98.19 177 VAL A O 1
ATOM 1364 N N . ILE A 1 178 ? -10.867 10.633 -0.09 1 98.75 178 ILE A N 1
ATOM 1365 C CA . ILE A 1 178 ? -9.953 9.539 -0.392 1 98.75 178 ILE A CA 1
ATOM 1366 C C . ILE A 1 178 ? -10.266 8.969 -1.772 1 98.75 178 ILE A C 1
ATOM 1368 O O . ILE A 1 178 ? -11.344 8.406 -1.986 1 98.75 178 ILE A O 1
ATOM 1372 N N . ASP A 1 179 ? -9.352 9.125 -2.666 1 98.88 179 ASP A N 1
ATOM 1373 C CA . ASP A 1 179 ? -9.391 8.328 -3.891 1 98.88 179 ASP A CA 1
ATOM 1374 C C . ASP A 1 179 ? -8.711 6.977 -3.689 1 98.88 179 ASP A C 1
ATOM 1376 O O . ASP A 1 179 ? -7.512 6.918 -3.396 1 98.88 179 ASP A O 1
ATOM 1380 N N . CYS A 1 180 ? -9.453 5.949 -3.918 1 98.88 180 CYS A N 1
ATOM 1381 C CA . CYS A 1 180 ? -8.922 4.594 -3.871 1 98.88 180 CYS A CA 1
ATOM 1382 C C . CYS A 1 180 ? -8.57 4.098 -5.27 1 98.88 180 CYS A C 1
ATOM 1384 O O . CYS A 1 180 ? -9.398 4.16 -6.18 1 98.88 180 CYS A O 1
ATOM 1386 N N . TRP A 1 181 ? -7.34 3.635 -5.398 1 98.69 181 TRP A N 1
ATOM 1387 C CA . TRP A 1 181 ? -6.844 3.041 -6.633 1 98.69 181 TRP A CA 1
ATOM 1388 C C . TRP A 1 181 ? -6.359 1.614 -6.395 1 98.69 181 TRP A C 1
ATOM 1390 O O . TRP A 1 181 ? -5.715 1.333 -5.383 1 98.69 181 TRP A O 1
ATOM 1400 N N . ARG A 1 182 ? -6.633 0.771 -7.359 1 98.44 182 ARG A N 1
ATOM 1401 C CA . ARG A 1 182 ? -6.004 -0.544 -7.293 1 98.44 182 ARG A CA 1
ATOM 1402 C C . ARG A 1 182 ? -4.828 -0.637 -8.258 1 98.44 182 ARG A C 1
ATOM 1404 O O . ARG A 1 182 ? -4.832 -0.002 -9.32 1 98.44 182 ARG A O 1
ATOM 1411 N N . LEU A 1 183 ? -3.881 -1.459 -7.879 1 98.5 183 LEU A N 1
ATOM 1412 C CA . LEU A 1 183 ? -2.785 -1.832 -8.766 1 98.5 183 LEU A CA 1
ATOM 1413 C C . LEU A 1 183 ? -3.201 -2.963 -9.703 1 98.5 183 LEU A C 1
ATOM 1415 O O . LEU A 1 183 ? -3.887 -3.898 -9.281 1 98.5 183 LEU A O 1
ATOM 1419 N N . THR A 1 184 ? -2.738 -2.869 -10.945 1 98.12 184 THR A N 1
ATOM 1420 C CA . THR A 1 184 ? -3.057 -3.965 -11.859 1 98.12 184 THR A CA 1
ATOM 1421 C C . THR A 1 184 ? -2.061 -4.016 -13.016 1 98.12 184 THR A C 1
ATOM 1423 O O . THR A 1 184 ? -1.546 -2.98 -13.445 1 98.12 184 THR A O 1
ATOM 1426 N N . ASN A 1 185 ? -1.778 -5.211 -13.469 1 97.56 185 ASN A N 1
ATOM 1427 C CA . ASN A 1 185 ? -1.034 -5.43 -14.703 1 97.56 185 ASN A CA 1
ATOM 1428 C C . ASN A 1 185 ? -1.968 -5.559 -15.906 1 97.56 185 ASN A C 1
ATOM 1430 O O . ASN A 1 185 ? -1.51 -5.629 -17.047 1 97.56 185 ASN A O 1
ATOM 1434 N N . PHE A 1 186 ? -3.205 -5.539 -15.727 1 96.75 186 PHE A N 1
ATOM 1435 C CA . PHE A 1 186 ? -4.195 -5.812 -16.766 1 96.75 186 PHE A CA 1
ATOM 1436 C C . PHE A 1 186 ? -5.238 -4.703 -16.812 1 96.75 186 PHE A C 1
ATOM 1438 O O . PHE A 1 186 ? -6.43 -4.957 -16.625 1 96.75 186 PHE A O 1
ATOM 1445 N N . LEU A 1 187 ? -4.828 -3.566 -17.203 1 95.5 187 LEU A N 1
ATOM 1446 C CA . LEU A 1 187 ? -5.695 -2.393 -17.25 1 95.5 187 LEU A CA 1
ATOM 1447 C C . LEU A 1 187 ? -6.918 -2.654 -18.125 1 95.5 187 LEU A C 1
ATOM 1449 O O . LEU A 1 187 ? -6.797 -3.199 -19.234 1 95.5 187 LEU A O 1
ATOM 1453 N N . GLY A 1 188 ? -8.039 -2.242 -17.578 1 93.88 188 GLY A N 1
ATOM 1454 C CA . GLY A 1 188 ? -9.273 -2.338 -18.344 1 93.88 188 GLY A CA 1
ATOM 1455 C C . GLY A 1 188 ? -9.984 -3.666 -18.172 1 93.88 188 GLY A C 1
ATOM 1456 O O . GLY A 1 188 ? -11.117 -3.832 -18.609 1 93.88 188 GLY A O 1
ATOM 1457 N N . GLN A 1 189 ? -9.32 -4.594 -17.547 1 94.62 189 GLN A N 1
ATOM 1458 C CA . GLN A 1 189 ? -9.953 -5.891 -17.328 1 94.62 189 GLN A CA 1
ATOM 1459 C C . GLN A 1 189 ? -10.609 -5.949 -15.945 1 94.62 189 GLN A C 1
ATOM 1461 O O . GLN A 1 189 ? -10.07 -5.422 -14.969 1 94.62 189 GLN A O 1
ATOM 1466 N N . GLN A 1 190 ? -11.711 -6.664 -15.922 1 92.5 190 GLN A N 1
ATOM 1467 C CA . GLN A 1 190 ? -12.414 -6.832 -14.656 1 92.5 190 GLN A CA 1
ATOM 1468 C C . GLN A 1 190 ? -11.617 -7.703 -13.688 1 92.5 190 GLN A C 1
ATOM 1470 O O . GLN A 1 190 ? -10.992 -8.688 -14.102 1 92.5 190 GLN A O 1
ATOM 1475 N N . VAL A 1 191 ? -11.781 -7.352 -12.398 1 92.81 191 VAL A N 1
ATOM 1476 C CA . VAL A 1 191 ? -11.156 -8.164 -11.367 1 92.81 191 VAL A CA 1
ATOM 1477 C C . VAL A 1 191 ? -11.984 -9.414 -11.117 1 92.81 191 VAL A C 1
ATOM 1479 O O . VAL A 1 191 ? -13.211 -9.336 -10.969 1 92.81 191 VAL A O 1
ATOM 1482 N N . GLU A 1 192 ? -11.273 -10.516 -11.062 1 89.5 192 GLU A N 1
ATOM 1483 C CA . GLU A 1 192 ? -11.984 -11.75 -10.75 1 89.5 192 GLU A CA 1
ATOM 1484 C C . GLU A 1 192 ? -12.203 -11.891 -9.242 1 89.5 192 GLU A C 1
ATOM 1486 O O . GLU A 1 192 ? -11.398 -11.414 -8.445 1 89.5 192 GLU A O 1
ATOM 1491 N N . ASP A 1 193 ? -13.203 -12.586 -8.852 1 89 193 ASP A N 1
ATOM 1492 C CA . ASP A 1 193 ? -13.492 -12.867 -7.449 1 89 193 ASP A CA 1
ATOM 1493 C C . ASP A 1 193 ? -12.422 -13.781 -6.84 1 89 193 ASP A C 1
ATOM 1495 O O . ASP A 1 193 ? -1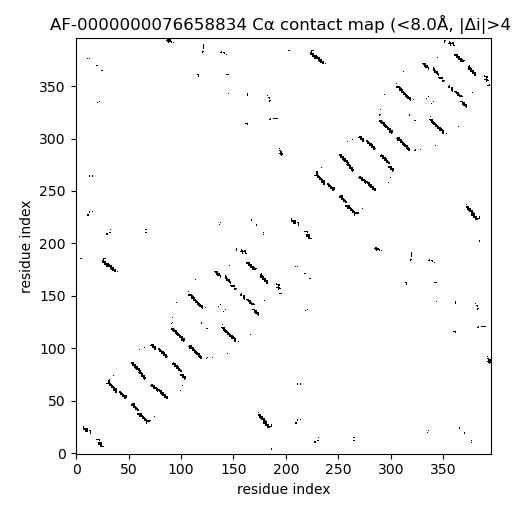1.797 -14.562 -7.551 1 89 193 ASP A O 1
ATOM 1499 N N . VAL A 1 194 ? -12.133 -13.57 -5.449 1 83.06 194 VAL A N 1
ATOM 1500 C CA . VAL A 1 194 ? -11.273 -14.477 -4.691 1 83.06 194 VAL A CA 1
ATOM 1501 C C . VAL A 1 194 ? -12.055 -15.742 -4.324 1 83.06 194 VAL A C 1
ATOM 1503 O O . VAL A 1 194 ? -13.25 -15.672 -4.012 1 83.06 194 VAL A O 1
ATOM 1506 N N . TYR A 1 195 ? -12.211 -16.641 -4.969 1 65.12 195 TYR A N 1
ATOM 1507 C CA . TYR A 1 195 ? -13.094 -17.781 -4.805 1 65.12 195 TYR A CA 1
ATOM 1508 C C . TYR A 1 195 ? -12.977 -18.359 -3.4 1 65.12 195 TYR A C 1
ATOM 1510 O O . TYR A 1 195 ? -11.867 -18.562 -2.898 1 65.12 195 TYR A O 1
ATOM 1518 N N . VAL A 1 196 ? -13.922 -18.406 -2.445 1 59.91 196 VAL A N 1
ATOM 1519 C CA . VAL A 1 196 ? -13.883 -19.094 -1.162 1 59.91 196 VAL A CA 1
ATOM 1520 C C . VAL A 1 196 ? -14.516 -20.469 -1.298 1 59.91 196 VAL A C 1
ATOM 1522 O O . VAL A 1 196 ? -15.297 -20.719 -2.225 1 59.91 196 VAL A O 1
ATOM 1525 N N . GLY A 1 197 ? -14.461 -21.453 -0.448 1 48.62 197 GLY A N 1
ATOM 1526 C CA . GLY A 1 197 ? -14.711 -22.875 -0.218 1 48.62 197 GLY A CA 1
ATOM 1527 C C . GLY A 1 197 ? -16 -23.359 -0.855 1 48.62 197 GLY A C 1
ATOM 1528 O O . GLY A 1 197 ? -16.469 -22.781 -1.84 1 48.62 197 GLY A O 1
ATOM 1529 N N . ARG A 1 198 ? -17.297 -23.594 -0.273 1 39.5 198 ARG A N 1
ATOM 1530 C CA . ARG A 1 198 ? -17.766 -24.953 -0.082 1 39.5 198 ARG A CA 1
ATOM 1531 C C . ARG A 1 198 ? -18.219 -25.562 -1.402 1 39.5 198 ARG A C 1
ATOM 1533 O O . ARG A 1 198 ? -18.688 -24.844 -2.295 1 39.5 198 ARG A O 1
ATOM 1540 N N . MET B 1 1 ? 17.25 20.953 -19.828 1 21.39 1 MET B N 1
ATOM 1541 C CA . MET B 1 1 ? 15.914 20.703 -20.375 1 21.39 1 MET B CA 1
ATOM 1542 C C . MET B 1 1 ? 14.969 20.203 -19.281 1 21.39 1 MET B C 1
ATOM 1544 O O . MET B 1 1 ? 15.289 19.25 -18.578 1 21.39 1 MET B O 1
ATOM 1548 N N . SER B 1 2 ? 14.062 20.953 -18.688 1 26.03 2 SER B N 1
ATOM 1549 C CA . SER B 1 2 ? 13.211 20.656 -17.531 1 26.03 2 SER B CA 1
ATOM 1550 C C . SER B 1 2 ? 12.367 19.422 -17.781 1 26.03 2 SER B C 1
ATOM 1552 O O . SER B 1 2 ? 11.797 19.25 -18.859 1 26.03 2 SER B O 1
ATOM 1554 N N . GLN B 1 3 ? 12.648 18.328 -17.203 1 32.22 3 GLN B N 1
ATOM 1555 C CA . GLN B 1 3 ? 11.844 17.141 -17.438 1 32.22 3 GLN B CA 1
ATOM 1556 C C . GLN B 1 3 ? 10.359 17.469 -17.469 1 32.22 3 GLN B C 1
ATOM 1558 O O . GLN B 1 3 ? 9.891 18.328 -16.719 1 32.22 3 GLN B O 1
ATOM 1563 N N . PRO B 1 4 ? 9.688 17.281 -18.469 1 36.09 4 PRO B N 1
ATOM 1564 C CA . PRO B 1 4 ? 8.266 17.625 -18.594 1 36.09 4 PRO B CA 1
ATOM 1565 C C . PRO B 1 4 ? 7.465 17.312 -17.328 1 36.09 4 PRO B C 1
ATOM 1567 O O . PRO B 1 4 ? 7.758 16.344 -16.641 1 36.09 4 PRO B O 1
ATOM 1570 N N . SER B 1 5 ? 6.895 18.188 -16.609 1 41.84 5 SER B N 1
ATOM 1571 C CA . SER B 1 5 ? 6.012 18.078 -15.453 1 41.84 5 SER B CA 1
ATOM 1572 C C . SER B 1 5 ? 5.086 16.859 -15.586 1 41.84 5 SER B C 1
ATOM 1574 O O . SER B 1 5 ? 4.199 16.844 -16.453 1 41.84 5 SER B O 1
ATOM 1576 N N . GLN B 1 6 ? 5.551 15.625 -15.555 1 51.31 6 GLN B N 1
ATOM 1577 C CA . GLN B 1 6 ? 4.746 14.422 -15.781 1 51.31 6 GLN B CA 1
ATOM 1578 C C . GLN B 1 6 ? 3.441 14.484 -14.992 1 51.31 6 GLN B C 1
ATOM 1580 O O . GLN B 1 6 ? 3.443 14.391 -13.766 1 51.31 6 GLN B O 1
ATOM 1585 N N . THR B 1 7 ? 2.5 15.289 -15.469 1 62.72 7 THR B N 1
ATOM 1586 C CA . THR B 1 7 ? 1.176 15.531 -14.906 1 62.72 7 THR B CA 1
ATOM 1587 C C . THR B 1 7 ? 0.414 14.219 -14.734 1 62.72 7 THR B C 1
ATOM 1589 O O . THR B 1 7 ? 0.405 13.383 -15.641 1 62.72 7 THR B O 1
ATOM 1592 N N . THR B 1 8 ? 0.209 13.859 -13.453 1 80.69 8 THR B N 1
ATOM 1593 C CA . THR B 1 8 ? -0.639 12.703 -13.18 1 80.69 8 THR B CA 1
ATOM 1594 C C . THR B 1 8 ? -2.061 12.953 -13.68 1 80.69 8 THR B C 1
ATOM 1596 O O . THR B 1 8 ? -2.482 14.102 -13.836 1 80.69 8 THR B O 1
ATOM 1599 N N . GLN B 1 9 ? -2.695 11.938 -14.133 1 90.19 9 GLN B N 1
ATOM 1600 C CA . GLN B 1 9 ? -4.047 12.016 -14.68 1 90.19 9 GLN B CA 1
ATOM 1601 C C . GLN B 1 9 ? -5.035 12.508 -13.625 1 90.19 9 GLN B C 1
ATOM 1603 O O . GLN B 1 9 ? -4.918 12.164 -12.445 1 90.19 9 GLN B O 1
ATOM 1608 N N . PRO B 1 10 ? -5.996 13.383 -14.086 1 96.06 10 PRO B N 1
ATOM 1609 C CA . PRO B 1 10 ? -7.066 13.734 -13.156 1 96.06 10 PRO B CA 1
ATOM 1610 C C . PRO B 1 10 ? -7.832 12.523 -12.641 1 96.06 10 PRO B C 1
ATOM 1612 O O . PRO B 1 10 ? -7.984 11.531 -13.367 1 96.06 10 PRO B O 1
ATOM 1615 N N . SER B 1 11 ? -8.273 12.648 -11.469 1 97.62 11 SER B N 1
ATOM 1616 C CA . SER B 1 11 ? -9.039 11.555 -10.883 1 97.62 11 SER B CA 1
ATOM 1617 C C . SER B 1 11 ? -10.461 11.508 -11.43 1 97.62 11 SER B C 1
ATOM 1619 O O . SER B 1 11 ? -11.133 12.539 -11.516 1 97.62 11 SER B O 1
ATOM 1621 N N . PRO B 1 12 ? -11 10.32 -11.727 1 97.31 12 PRO B N 1
ATOM 1622 C CA . PRO B 1 12 ? -12.422 10.195 -12.047 1 97.31 12 PRO B CA 1
ATOM 1623 C C . PRO B 1 12 ? -13.32 10.633 -10.898 1 97.31 12 PRO B C 1
ATOM 1625 O O . PRO B 1 12 ? -14.484 10.984 -11.117 1 97.31 12 PRO B O 1
ATOM 1628 N N . GLY B 1 13 ? -12.812 10.633 -9.688 1 97.94 13 GLY B N 1
ATOM 1629 C CA . GLY B 1 13 ? -13.586 11.07 -8.539 1 97.94 13 GLY B CA 1
ATOM 1630 C C . GLY B 1 13 ? -14.047 12.516 -8.633 1 97.94 13 GLY B C 1
ATOM 1631 O O . GLY B 1 13 ? -14.992 12.914 -7.961 1 97.94 13 GLY B O 1
ATOM 1632 N N . ASN B 1 14 ? -13.391 13.297 -9.414 1 98.44 14 ASN B N 1
ATOM 1633 C CA . ASN B 1 14 ? -13.742 14.703 -9.555 1 98.44 14 ASN B CA 1
ATOM 1634 C C . ASN B 1 14 ? -15.156 14.883 -10.102 1 98.44 14 ASN B C 1
ATOM 1636 O O . ASN B 1 14 ? -15.859 15.812 -9.719 1 98.44 14 ASN B O 1
ATOM 1640 N N . GLN B 1 15 ? -15.586 14.008 -10.922 1 97.69 15 GLN B N 1
ATOM 1641 C CA . GLN B 1 15 ? -16.922 14.078 -11.492 1 97.69 15 GLN B CA 1
ATOM 1642 C C . GLN B 1 15 ? -17.969 13.547 -10.508 1 97.69 15 GLN B C 1
ATOM 1644 O O . GLN B 1 15 ? -19.125 13.977 -10.531 1 97.69 15 GLN B O 1
ATOM 1649 N N . LEU B 1 16 ? -17.578 12.703 -9.695 1 97.62 16 LEU B N 1
ATOM 1650 C CA . LEU B 1 16 ? -18.5 12.078 -8.742 1 97.62 16 LEU B CA 1
ATOM 1651 C C . LEU B 1 16 ? -18.797 13.023 -7.586 1 97.62 16 LEU B C 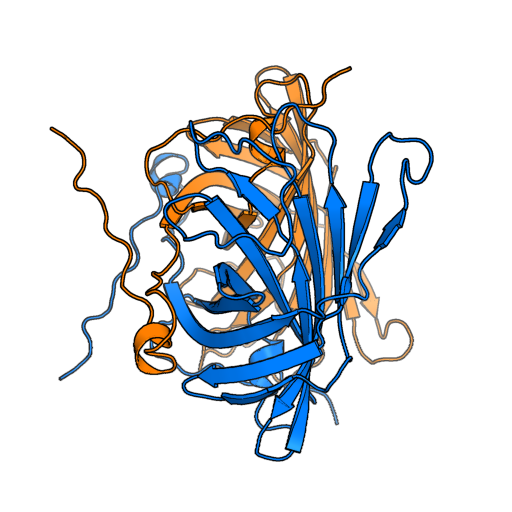1
ATOM 1653 O O . LEU B 1 16 ? -19.875 12.953 -6.988 1 97.62 16 LEU B O 1
ATOM 1657 N N . TYR B 1 17 ? -17.859 13.82 -7.242 1 97.19 17 TYR B N 1
ATOM 1658 C CA . TYR B 1 17 ? -18 14.812 -6.184 1 97.19 17 TYR B CA 1
ATOM 1659 C C . TYR B 1 17 ? -17.531 16.188 -6.664 1 97.19 17 TYR B C 1
ATOM 1661 O O . TYR B 1 17 ? -16.516 16.703 -6.191 1 97.19 17 TYR B O 1
ATOM 1669 N N . PRO B 1 18 ? -18.25 16.828 -7.422 1 95 18 PRO B N 1
ATOM 1670 C CA . PRO B 1 18 ? -17.797 18.078 -8.062 1 95 18 PRO B CA 1
ATOM 1671 C C . PRO B 1 18 ? -17.641 19.219 -7.078 1 95 18 PRO B C 1
ATOM 1673 O O . PRO B 1 18 ? -16.984 20.219 -7.398 1 95 18 PRO B O 1
ATOM 1676 N N . ASP B 1 19 ? -18.172 19.156 -5.887 1 92.88 19 ASP B N 1
ATOM 1677 C CA . ASP B 1 19 ? -18.094 20.234 -4.91 1 92.88 19 ASP B CA 1
ATOM 1678 C C . ASP B 1 19 ? -16.797 20.141 -4.09 1 92.88 19 ASP B C 1
ATOM 1680 O O . ASP B 1 19 ? -16.5 21.031 -3.289 1 92.88 19 ASP B O 1
ATOM 1684 N N . MET B 1 20 ? -16.109 19.062 -4.285 1 93.62 20 MET B N 1
ATOM 1685 C CA . MET B 1 20 ? -14.828 18.875 -3.613 1 93.62 20 MET B CA 1
ATOM 1686 C C . MET B 1 20 ? -13.688 19.422 -4.473 1 93.62 20 MET B C 1
ATOM 1688 O O . MET B 1 20 ? -13.781 19.422 -5.699 1 93.62 20 MET B O 1
ATOM 1692 N N . PRO B 1 21 ? -12.648 19.891 -3.822 1 95.31 21 PRO B N 1
ATOM 1693 C CA . PRO B 1 21 ? -11.484 20.234 -4.645 1 95.31 21 PRO B CA 1
ATOM 1694 C C . PRO B 1 21 ? -11 19.062 -5.5 1 95.31 21 PRO B C 1
ATOM 1696 O O . PRO B 1 21 ? -11.016 17.906 -5.047 1 95.31 21 PRO B O 1
ATOM 1699 N N . ALA B 1 22 ? -10.547 19.422 -6.668 1 97.56 22 ALA B N 1
ATOM 1700 C CA . ALA B 1 22 ? -10.148 18.391 -7.625 1 97.56 22 ALA B CA 1
ATOM 1701 C C . ALA B 1 22 ? -8.914 17.641 -7.141 1 97.56 22 ALA B C 1
ATOM 1703 O O . ALA B 1 22 ? -8.008 18.25 -6.555 1 97.56 22 ALA B O 1
ATOM 1704 N N . MET B 1 23 ? -8.891 16.375 -7.5 1 98.19 23 MET B N 1
ATOM 1705 C CA . MET B 1 23 ? -7.742 15.547 -7.152 1 98.19 23 MET B CA 1
ATOM 1706 C C . MET B 1 23 ? -7.156 14.883 -8.391 1 98.19 23 MET B C 1
ATOM 1708 O O . MET B 1 23 ? -7.734 14.969 -9.477 1 98.19 23 MET B O 1
ATOM 1712 N N . ARG B 1 24 ? -6.023 14.281 -8.219 1 97.94 24 ARG B N 1
ATOM 1713 C CA . ARG B 1 24 ? -5.324 13.578 -9.297 1 97.94 24 ARG B CA 1
ATOM 1714 C C . ARG B 1 24 ? -4.781 12.242 -8.812 1 97.94 24 ARG B C 1
ATOM 1716 O O . ARG B 1 24 ? -4.684 12 -7.609 1 97.94 24 ARG B O 1
ATOM 1723 N N . ALA B 1 25 ? -4.492 11.336 -9.797 1 97.5 25 ALA B N 1
ATOM 1724 C CA . ALA B 1 25 ? -3.779 10.109 -9.477 1 97.5 25 ALA B CA 1
ATOM 1725 C C . ALA B 1 25 ? -2.42 10.406 -8.852 1 97.5 25 ALA B C 1
ATOM 1727 O O . ALA B 1 25 ? -1.812 11.438 -9.141 1 97.5 25 ALA B O 1
ATOM 1728 N N . PRO B 1 26 ? -1.962 9.469 -8.016 1 96.69 26 PRO B N 1
ATOM 1729 C CA . PRO B 1 26 ? -0.637 9.719 -7.441 1 96.69 26 PRO B CA 1
ATOM 1730 C C . PRO B 1 26 ? 0.487 9.57 -8.461 1 96.69 26 PRO B C 1
ATOM 1732 O O . PRO B 1 26 ? 0.346 8.828 -9.438 1 96.69 26 PRO B O 1
ATOM 1735 N N . GLY B 1 27 ? 1.529 10.328 -8.203 1 96.38 27 GLY B N 1
ATOM 1736 C CA . GLY B 1 27 ? 2.77 10 -8.883 1 96.38 27 GLY B CA 1
ATOM 1737 C C . GLY B 1 27 ? 3.443 8.758 -8.336 1 96.38 27 GLY B C 1
ATOM 1738 O O . GLY B 1 27 ? 3.285 8.422 -7.164 1 96.38 27 GLY B O 1
ATOM 1739 N N . LEU B 1 28 ? 4.152 8.07 -9.25 1 96.94 28 LEU B N 1
ATOM 1740 C CA . LEU B 1 28 ? 4.988 6.934 -8.891 1 96.94 28 LEU B CA 1
ATOM 1741 C C . LEU B 1 28 ? 6.457 7.227 -9.172 1 96.94 28 LEU B C 1
ATOM 1743 O O . LEU B 1 28 ? 6.816 7.574 -10.297 1 96.94 28 LEU B O 1
ATOM 1747 N N . GLU B 1 29 ? 7.23 7.074 -8.125 1 97.31 29 GLU B N 1
ATOM 1748 C CA . GLU B 1 29 ? 8.672 7.215 -8.328 1 97.31 29 GLU B CA 1
ATOM 1749 C C . GLU B 1 29 ? 9.406 5.938 -7.934 1 97.31 29 GLU B C 1
ATOM 1751 O O . GLU B 1 29 ? 9.164 5.379 -6.863 1 97.31 29 GLU B O 1
ATOM 1756 N N . PHE B 1 30 ? 10.273 5.551 -8.805 1 98.25 30 PHE B N 1
ATOM 1757 C CA . PHE B 1 30 ? 11.055 4.332 -8.609 1 98.25 30 PHE B CA 1
ATOM 1758 C C . PHE B 1 30 ? 12.031 4.496 -7.445 1 98.25 30 PHE B C 1
ATOM 1760 O O . PHE B 1 30 ? 12.773 5.477 -7.387 1 98.25 30 PHE B O 1
ATOM 1767 N N . VAL B 1 31 ? 12.008 3.516 -6.527 1 98.56 31 VAL B N 1
ATOM 1768 C CA . VAL B 1 31 ? 12.891 3.57 -5.363 1 98.56 31 VAL B CA 1
ATOM 1769 C C . VAL B 1 31 ? 14.07 2.629 -5.57 1 98.56 31 VAL B C 1
ATOM 1771 O O . VAL B 1 31 ? 15.227 3.037 -5.438 1 98.56 31 VAL B O 1
ATOM 1774 N N . TYR B 1 32 ? 13.742 1.361 -5.875 1 98.81 32 TYR B N 1
ATOM 1775 C CA . TYR B 1 32 ? 14.773 0.367 -6.129 1 98.81 32 TYR B CA 1
ATOM 1776 C C . TYR B 1 32 ? 14.188 -0.885 -6.766 1 98.81 32 TYR B C 1
ATOM 1778 O O . TYR B 1 32 ? 12.969 -1.049 -6.812 1 98.81 32 TYR B O 1
ATOM 1786 N N . ARG B 1 33 ? 15.07 -1.721 -7.336 1 98.88 33 ARG B N 1
ATOM 1787 C CA . ARG B 1 33 ? 14.742 -3.121 -7.586 1 98.88 33 ARG B CA 1
ATOM 1788 C C . ARG B 1 33 ? 15.5 -4.039 -6.637 1 98.88 33 ARG B C 1
ATOM 1790 O O . ARG B 1 33 ? 16.703 -3.854 -6.41 1 98.88 33 ARG B O 1
ATOM 1797 N N . LEU B 1 34 ? 14.781 -4.941 -6.113 1 98.75 34 LEU B N 1
ATOM 1798 C CA . LEU B 1 34 ? 15.32 -6.02 -5.297 1 98.75 34 LEU B CA 1
ATOM 1799 C C . LEU B 1 34 ? 15.18 -7.363 -6.004 1 98.75 34 LEU B C 1
ATOM 1801 O O . LEU B 1 34 ? 14.109 -7.691 -6.516 1 98.75 34 LEU B O 1
ATOM 1805 N N . VAL B 1 35 ? 16.234 -8.094 -6.098 1 98.38 35 VAL B N 1
ATOM 1806 C CA . VAL B 1 35 ? 16.203 -9.492 -6.512 1 98.38 35 VAL B CA 1
ATOM 1807 C C . VAL B 1 35 ? 16.469 -10.398 -5.312 1 98.38 35 VAL B C 1
ATOM 1809 O O . VAL B 1 35 ? 17.609 -10.484 -4.832 1 98.38 35 VAL B O 1
ATOM 1812 N N . ALA B 1 36 ? 15.477 -11.031 -4.844 1 97.44 36 ALA B N 1
ATOM 1813 C CA . ALA B 1 36 ? 15.531 -11.859 -3.643 1 97.44 36 ALA B CA 1
ATOM 1814 C C . ALA B 1 36 ? 15.555 -13.344 -4.004 1 97.44 36 ALA B C 1
ATOM 1816 O O . ALA B 1 36 ? 14.539 -13.898 -4.441 1 97.44 36 ALA B O 1
ATOM 1817 N N . LYS B 1 37 ? 16.594 -13.961 -3.752 1 96.5 37 LYS B N 1
ATOM 1818 C CA . LYS B 1 37 ? 16.719 -15.391 -3.99 1 96.5 37 LYS B CA 1
ATOM 1819 C C . LYS B 1 37 ? 16.078 -16.203 -2.865 1 96.5 37 LYS B C 1
ATOM 1821 O O . LYS B 1 37 ? 16.484 -16.078 -1.703 1 96.5 37 LYS B O 1
ATOM 1826 N N . MET B 1 38 ? 15.156 -17.016 -3.297 1 95.12 38 MET B N 1
ATOM 1827 C CA . MET B 1 38 ? 14.469 -17.828 -2.309 1 95.12 38 MET B CA 1
ATOM 1828 C C . MET B 1 38 ? 15.297 -19.062 -1.955 1 95.12 38 MET B C 1
ATOM 1830 O O . MET B 1 38 ? 16.047 -19.578 -2.791 1 95.12 38 MET B O 1
ATOM 1834 N N . HIS B 1 39 ? 15.102 -19.438 -0.737 1 92 39 HIS B N 1
ATOM 1835 C CA . HIS B 1 39 ? 15.773 -20.672 -0.365 1 92 39 HIS B CA 1
ATOM 1836 C C . HIS B 1 39 ? 15.188 -21.859 -1.11 1 92 39 HIS B C 1
ATOM 1838 O O . HIS B 1 39 ? 13.969 -22.047 -1.135 1 92 39 HIS B O 1
ATOM 1844 N N . PRO B 1 40 ? 15.984 -22.688 -1.577 1 87.81 40 PRO B N 1
ATOM 1845 C CA . PRO B 1 40 ? 15.477 -23.734 -2.457 1 87.81 40 PRO B CA 1
ATOM 1846 C C . PRO B 1 40 ? 14.828 -24.891 -1.688 1 87.81 40 PRO B C 1
ATOM 1848 O O . PRO B 1 40 ? 14 -25.609 -2.24 1 87.81 40 PRO B O 1
ATOM 1851 N N . THR B 1 41 ? 15.078 -25.062 -0.405 1 85.19 41 THR B N 1
ATOM 1852 C CA . THR B 1 41 ? 14.656 -26.328 0.198 1 85.19 41 THR B CA 1
ATOM 1853 C C . THR B 1 41 ? 14.086 -26.094 1.594 1 85.19 41 THR B C 1
ATOM 1855 O O . THR B 1 41 ? 13.75 -27.047 2.299 1 85.19 41 THR B O 1
ATOM 1858 N N . ASN B 1 42 ? 13.977 -24.984 2.012 1 83.75 42 ASN B N 1
ATOM 1859 C CA . ASN B 1 42 ? 13.609 -24.812 3.414 1 83.75 42 ASN B CA 1
ATOM 1860 C C . ASN B 1 42 ? 12.148 -24.375 3.562 1 83.75 42 ASN B C 1
ATOM 1862 O O . ASN B 1 42 ? 11.719 -24 4.652 1 83.75 42 ASN B O 1
ATOM 1866 N N . GLY B 1 43 ? 11.477 -24.406 2.586 1 90 43 GLY B N 1
ATOM 1867 C CA . GLY B 1 43 ? 10.062 -24.078 2.693 1 90 43 GLY B CA 1
ATOM 1868 C C . GLY B 1 43 ? 9.234 -25.188 3.305 1 90 43 GLY B C 1
ATOM 1869 O O . GLY B 1 43 ? 9.594 -26.375 3.201 1 90 43 GLY B O 1
ATOM 1870 N N . TYR B 1 44 ? 8.117 -24.766 3.975 1 93.69 44 TYR B N 1
ATOM 1871 C CA . TYR B 1 44 ? 7.191 -25.734 4.531 1 93.69 44 TYR B CA 1
ATOM 1872 C C . TYR B 1 44 ? 5.797 -25.141 4.688 1 93.69 44 TYR B C 1
ATOM 1874 O O . TYR B 1 44 ? 5.625 -23.922 4.648 1 93.69 44 TYR B O 1
ATOM 1882 N N . ASP B 1 45 ? 4.832 -26.062 4.879 1 93.81 45 ASP B N 1
ATOM 1883 C CA . ASP B 1 45 ? 3.434 -25.656 5.004 1 93.81 45 ASP B CA 1
ATOM 1884 C C . ASP B 1 45 ? 2.863 -26.062 6.363 1 93.81 45 ASP B C 1
ATOM 1886 O O . ASP B 1 45 ? 3.232 -27.094 6.91 1 93.81 45 ASP B O 1
ATOM 1890 N N . ILE B 1 46 ? 2.107 -25.172 6.938 1 95.81 46 ILE B N 1
ATOM 1891 C CA . ILE B 1 46 ? 1.188 -25.5 8.023 1 95.81 46 ILE B CA 1
ATOM 1892 C C . ILE B 1 46 ? -0.245 -25.531 7.492 1 95.81 46 ILE B C 1
ATOM 1894 O O . ILE B 1 46 ? -0.834 -24.484 7.219 1 95.81 46 ILE B O 1
ATOM 1898 N N . GLU B 1 47 ? -0.797 -26.656 7.422 1 92.06 47 GLU B N 1
ATOM 1899 C CA . GLU B 1 47 ? -2.117 -26.812 6.82 1 92.06 47 GLU B CA 1
ATOM 1900 C C . GLU B 1 47 ? -3.223 -26.484 7.816 1 92.06 47 GLU B C 1
ATOM 1902 O O . GLU B 1 47 ? -3.029 -26.594 9.031 1 92.06 47 GLU B O 1
ATOM 1907 N N . ASN B 1 48 ? -4.359 -26.047 7.258 1 92.12 48 ASN B N 1
ATOM 1908 C CA . ASN B 1 48 ? -5.594 -25.844 8.008 1 92.12 48 ASN B CA 1
ATOM 1909 C C . ASN B 1 48 ? -5.352 -25.016 9.266 1 92.12 48 ASN B C 1
ATOM 1911 O O . ASN B 1 48 ? -5.734 -25.422 10.367 1 92.12 48 ASN B O 1
ATOM 1915 N N . ILE B 1 49 ? -4.723 -24.062 9.062 1 92 49 ILE B N 1
ATOM 1916 C CA . ILE B 1 49 ? -4.379 -23.234 10.219 1 92 49 ILE B CA 1
ATOM 1917 C C . ILE B 1 49 ? -5.656 -22.734 10.891 1 92 49 ILE B C 1
ATOM 1919 O O . ILE B 1 49 ? -6.633 -22.406 10.219 1 92 49 ILE B O 1
ATOM 1923 N N . GLN B 1 50 ? -5.707 -22.828 12.297 1 91.56 50 GLN B N 1
ATOM 1924 C CA . GLN B 1 50 ? -6.801 -22.391 13.164 1 91.56 50 GLN B CA 1
ATOM 1925 C C . GLN B 1 50 ? -8.094 -23.125 12.82 1 91.56 50 GLN B C 1
ATOM 1927 O O . GLN B 1 50 ? -9.18 -22.688 13.227 1 91.56 50 GLN B O 1
ATOM 1932 N N . GLY B 1 51 ? -8.023 -23.984 11.969 1 89.12 51 GLY B N 1
ATOM 1933 C CA . GLY B 1 51 ? -9.188 -24.75 11.562 1 89.12 51 GLY B CA 1
ATOM 1934 C C . GLY B 1 51 ? -10 -24.078 10.477 1 89.12 51 GLY B C 1
ATOM 1935 O O . GLY B 1 51 ? -11.211 -24.281 10.375 1 89.12 51 GLY B O 1
ATOM 1936 N N . THR B 1 52 ? -9.477 -23.219 9.633 1 86.81 52 THR B N 1
ATOM 1937 C CA . THR B 1 52 ? -10.203 -22.375 8.68 1 86.81 52 THR B CA 1
ATOM 1938 C C . THR B 1 52 ? -10.117 -22.969 7.273 1 86.81 52 THR B C 1
ATOM 1940 O O . THR B 1 52 ? -10.805 -22.5 6.359 1 86.81 52 THR B O 1
ATOM 1943 N N . GLY B 1 53 ? -9.227 -23.891 7.07 1 87.12 53 GLY B N 1
ATOM 1944 C CA . GLY B 1 53 ? -8.977 -24.406 5.734 1 87.12 53 GLY B CA 1
ATOM 1945 C C . GLY B 1 53 ? -7.855 -23.672 5.02 1 87.12 53 GLY B C 1
ATOM 1946 O O . GLY B 1 53 ? -7.398 -24.109 3.959 1 87.12 53 GLY B O 1
ATOM 1947 N N . ILE B 1 54 ? -7.363 -22.656 5.621 1 89.75 54 ILE B N 1
ATOM 1948 C CA . ILE B 1 54 ? -6.266 -21.891 5.043 1 89.75 54 ILE B CA 1
ATOM 1949 C C . ILE B 1 54 ? -4.941 -22.594 5.324 1 89.75 54 ILE B C 1
ATOM 1951 O O . ILE B 1 54 ? -4.742 -23.156 6.402 1 89.75 54 ILE B O 1
ATOM 1955 N N . THR B 1 55 ? -4 -22.547 4.332 1 92 55 THR B N 1
ATOM 1956 C CA . THR B 1 55 ? -2.652 -23.078 4.523 1 92 55 THR B CA 1
ATOM 1957 C C . THR B 1 55 ? -1.644 -21.938 4.652 1 92 55 THR B C 1
ATOM 1959 O O . THR B 1 55 ? -1.636 -21.016 3.836 1 92 55 THR B O 1
ATOM 1962 N N . ARG B 1 56 ? -0.838 -21.969 5.699 1 95.31 56 ARG B N 1
ATOM 1963 C CA . ARG B 1 56 ? 0.339 -21.109 5.812 1 95.31 56 ARG B CA 1
ATOM 1964 C C . ARG B 1 56 ? 1.526 -21.719 5.066 1 95.31 56 ARG B C 1
ATOM 1966 O O . ARG B 1 56 ? 1.994 -22.797 5.41 1 95.31 56 ARG B O 1
ATOM 1973 N N . SER B 1 57 ? 1.916 -21.047 4.051 1 93.19 57 SER B N 1
ATOM 1974 C CA . SER B 1 57 ? 3.074 -21.469 3.266 1 93.19 57 SER B CA 1
ATOM 1975 C C . SER B 1 57 ? 4.277 -20.578 3.535 1 93.19 57 SER B C 1
ATOM 1977 O O . SER B 1 57 ? 4.262 -19.391 3.209 1 93.19 57 SER B O 1
ATOM 1979 N N . ILE B 1 58 ? 5.297 -21.109 4.109 1 95.19 58 ILE B N 1
ATOM 1980 C CA . ILE B 1 58 ? 6.457 -20.312 4.504 1 95.19 58 ILE B CA 1
ATOM 1981 C C . ILE B 1 58 ? 7.621 -20.594 3.561 1 95.19 58 ILE B C 1
ATOM 1983 O O . ILE B 1 58 ? 7.965 -21.75 3.322 1 95.19 58 ILE B O 1
ATOM 1987 N N . ALA B 1 59 ? 8.164 -19.641 3.002 1 94.44 59 ALA B N 1
ATOM 1988 C CA . ALA B 1 59 ? 9.344 -19.719 2.139 1 94.44 59 ALA B CA 1
ATOM 1989 C C . ALA B 1 59 ? 10.445 -18.797 2.629 1 94.44 59 ALA B C 1
ATOM 1991 O O . ALA B 1 59 ? 10.258 -17.578 2.693 1 94.44 59 ALA B O 1
ATOM 1992 N N . GLY B 1 60 ? 11.602 -19.328 2.877 1 95.19 60 GLY B N 1
ATOM 1993 C CA . GLY B 1 60 ? 12.727 -18.531 3.334 1 95.19 60 GLY B CA 1
ATOM 1994 C C . GLY B 1 60 ? 13.406 -17.766 2.219 1 95.19 60 GLY B C 1
ATOM 1995 O O . GLY B 1 60 ? 13.469 -18.234 1.08 1 95.19 60 GLY B O 1
ATOM 1996 N N . ILE B 1 61 ? 13.859 -16.641 2.531 1 95.81 61 ILE B N 1
ATOM 1997 C CA . ILE B 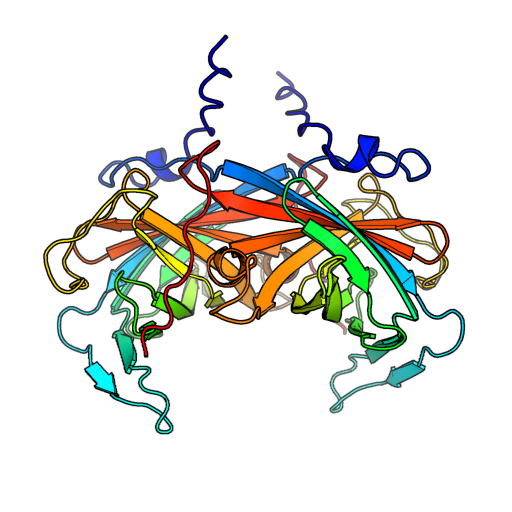1 61 ? 14.672 -15.852 1.62 1 95.81 61 ILE B CA 1
ATOM 1998 C C . ILE B 1 61 ? 16.156 -16.078 1.925 1 95.81 61 ILE B C 1
ATOM 2000 O O . ILE B 1 61 ? 16.609 -15.789 3.031 1 95.81 61 ILE B O 1
ATOM 2004 N N . GLU B 1 62 ? 16.844 -16.516 0.992 1 96.69 62 GLU B N 1
ATOM 2005 C CA . GLU B 1 62 ? 18.234 -16.922 1.206 1 96.69 62 GLU B CA 1
ATOM 2006 C C . GLU B 1 62 ? 19.172 -15.703 1.153 1 96.69 62 GLU B C 1
ATOM 2008 O O . GLU B 1 62 ? 20.047 -15.562 1.997 1 96.69 62 GLU B O 1
ATOM 2013 N N . SER B 1 63 ? 19.062 -14.969 0.124 1 97.38 63 SER B N 1
ATOM 2014 C CA . SER B 1 63 ? 19.922 -13.836 -0.17 1 97.38 63 SER B CA 1
ATOM 2015 C C . SER B 1 63 ? 19.281 -12.906 -1.193 1 97.38 63 SER B C 1
ATOM 2017 O O . SER B 1 63 ? 18.125 -13.078 -1.558 1 97.38 63 SER B O 1
ATOM 2019 N N . GLY B 1 64 ? 20.094 -11.789 -1.564 1 97.88 64 GLY B N 1
ATOM 2020 C CA . GLY B 1 64 ? 19.594 -10.898 -2.594 1 97.88 64 GLY B CA 1
ATOM 2021 C C . GLY B 1 64 ? 20.406 -9.625 -2.734 1 97.88 64 GLY B C 1
ATOM 2022 O O . GLY B 1 64 ? 21.312 -9.375 -1.932 1 97.88 64 GLY B O 1
ATOM 2023 N N . THR B 1 65 ? 20.047 -8.914 -3.768 1 98.62 65 THR B N 1
ATOM 2024 C CA . THR B 1 65 ? 20.672 -7.617 -4.023 1 98.62 65 THR B CA 1
ATOM 2025 C C . THR B 1 65 ? 19.609 -6.551 -4.289 1 98.62 65 THR B C 1
ATOM 2027 O O . THR B 1 65 ? 18.516 -6.859 -4.773 1 98.62 65 THR B O 1
ATOM 2030 N N . VAL B 1 66 ? 19.969 -5.359 -3.883 1 98.69 66 VAL B N 1
ATOM 2031 C CA . VAL B 1 66 ? 19.094 -4.211 -4.082 1 98.69 66 VAL B CA 1
ATOM 2032 C C . VAL B 1 66 ? 19.859 -3.086 -4.77 1 98.69 66 VAL B C 1
ATOM 2034 O O . VAL B 1 66 ? 21 -2.781 -4.391 1 98.69 66 VAL B O 1
ATOM 2037 N N . LYS B 1 67 ? 19.266 -2.521 -5.812 1 98.75 67 LYS B N 1
ATOM 2038 C CA . LYS B 1 67 ? 19.844 -1.374 -6.508 1 98.75 67 LYS B CA 1
ATOM 2039 C C . LYS B 1 67 ? 18.766 -0.338 -6.84 1 98.75 67 LYS B C 1
ATOM 2041 O O . LYS B 1 67 ? 17.703 -0.685 -7.336 1 98.75 67 LYS B O 1
ATOM 2046 N N . GLY B 1 68 ? 19.031 0.92 -6.562 1 98.19 68 GLY B N 1
ATOM 2047 C CA . GLY B 1 68 ? 18.219 2.068 -6.906 1 98.19 68 GLY B CA 1
ATOM 2048 C C . GLY B 1 68 ? 18.953 3.387 -6.812 1 98.19 68 GLY B C 1
ATOM 2049 O O . GLY B 1 68 ? 20.125 3.418 -6.418 1 98.19 68 GLY B O 1
ATOM 2050 N N . PRO B 1 69 ? 18.375 4.477 -7.211 1 96.44 69 PRO B N 1
ATOM 2051 C CA . PRO B 1 69 ? 19.047 5.777 -7.262 1 96.44 69 PRO B CA 1
ATOM 2052 C C . PRO B 1 69 ? 19.578 6.219 -5.902 1 96.44 69 PRO B C 1
ATOM 2054 O O . PRO B 1 69 ? 20.594 6.902 -5.828 1 96.44 69 PRO B O 1
ATOM 2057 N N . GLY B 1 70 ? 18.953 5.824 -4.844 1 95.12 70 GLY B N 1
ATOM 2058 C CA . GLY B 1 70 ? 19.359 6.293 -3.529 1 95.12 70 GLY B CA 1
ATOM 2059 C C . GLY B 1 70 ? 19.75 5.168 -2.59 1 95.12 70 GLY B C 1
ATOM 2060 O O . GLY B 1 70 ? 19.922 5.387 -1.39 1 95.12 70 GLY B O 1
ATOM 2061 N N . ILE B 1 71 ? 19.938 3.996 -3.123 1 97.81 71 ILE B N 1
ATOM 2062 C CA . ILE B 1 71 ? 20.219 2.873 -2.232 1 97.81 71 ILE B CA 1
ATOM 2063 C C . ILE B 1 71 ? 20.844 1.729 -3.025 1 97.81 71 ILE B C 1
ATOM 2065 O O . ILE B 1 71 ? 20.438 1.447 -4.152 1 97.81 71 ILE B O 1
ATOM 2069 N N . GLU B 1 72 ? 21.812 1.123 -2.49 1 98.5 72 GLU B N 1
ATOM 2070 C CA . GLU B 1 72 ? 22.422 -0.117 -2.973 1 98.5 72 GLU B CA 1
ATOM 2071 C C . GLU B 1 72 ? 22.891 -0.99 -1.812 1 98.5 72 GLU B C 1
ATOM 2073 O O . GLU B 1 72 ? 23.422 -0.485 -0.825 1 98.5 72 GLU B O 1
ATOM 2078 N N . GLY B 1 73 ? 22.656 -2.268 -1.989 1 98.62 73 GLY B N 1
ATOM 2079 C CA . GLY B 1 73 ? 23.047 -3.18 -0.925 1 98.62 73 GLY B CA 1
ATOM 2080 C C . GLY B 1 73 ? 22.625 -4.609 -1.179 1 98.62 73 GLY B C 1
ATOM 2081 O O . GLY B 1 73 ? 22.484 -5.027 -2.33 1 98.62 73 GLY B O 1
ATOM 2082 N N . THR B 1 74 ? 22.578 -5.352 -0.058 1 98.75 74 THR B N 1
ATOM 2083 C CA . THR B 1 74 ? 22.203 -6.758 -0.108 1 98.75 74 THR B CA 1
ATOM 2084 C C . THR B 1 74 ? 21.141 -7.07 0.95 1 98.75 74 THR B C 1
ATOM 2086 O O . THR B 1 74 ? 20.906 -6.266 1.854 1 98.75 74 THR B O 1
ATOM 2089 N N . LEU B 1 75 ? 20.453 -8.188 0.67 1 98.19 75 LEU B N 1
ATOM 2090 C CA . LEU B 1 75 ? 19.688 -8.758 1.766 1 98.19 75 LEU B CA 1
ATOM 2091 C C . LEU B 1 75 ? 20.578 -9.516 2.734 1 98.19 75 LEU B C 1
ATOM 2093 O O . LEU B 1 75 ? 21.438 -10.289 2.312 1 98.19 75 LEU B O 1
ATOM 2097 N N . VAL B 1 76 ? 20.375 -9.281 4.027 1 96.94 76 VAL B N 1
ATOM 2098 C CA . VAL B 1 76 ? 21.078 -10.07 5.031 1 96.94 76 VAL B CA 1
ATOM 2099 C C . VAL B 1 76 ? 20.734 -11.547 4.859 1 96.94 76 VAL B C 1
ATOM 2101 O O . VAL B 1 76 ? 19.562 -11.906 4.789 1 96.94 76 VAL B O 1
ATOM 2104 N N . GLU B 1 77 ? 21.703 -12.336 4.895 1 94.19 77 GLU B N 1
ATOM 2105 C CA . GLU B 1 77 ? 21.516 -13.75 4.605 1 94.19 77 GLU B CA 1
ATOM 2106 C C . GLU B 1 77 ? 20.562 -14.406 5.609 1 94.19 77 GLU B C 1
ATOM 2108 O O . GLU B 1 77 ? 20.703 -14.211 6.82 1 94.19 77 GLU B O 1
ATOM 2113 N N . ASN B 1 78 ? 19.625 -15.062 5.059 1 91.31 78 ASN B N 1
ATOM 2114 C CA . ASN B 1 78 ? 18.656 -15.859 5.812 1 91.31 78 ASN B CA 1
ATOM 2115 C C . ASN B 1 78 ? 17.922 -15.016 6.852 1 91.31 78 ASN B C 1
ATOM 2117 O O . ASN B 1 78 ? 17.625 -15.492 7.953 1 91.31 78 ASN B O 1
ATOM 2121 N N . SER B 1 79 ? 17.734 -13.797 6.469 1 88.81 79 SER B N 1
ATOM 2122 C CA . SER B 1 79 ? 17.172 -12.875 7.449 1 88.81 79 SER B CA 1
ATOM 2123 C C . SER B 1 79 ? 15.656 -12.75 7.293 1 88.81 79 SER B C 1
ATOM 2125 O O . SER B 1 79 ? 15 -12.062 8.07 1 88.81 79 SER B O 1
ATOM 2127 N N . GLY B 1 80 ? 15.094 -13.422 6.32 1 95.31 80 GLY B N 1
ATOM 2128 C CA . GLY B 1 80 ? 13.688 -13.156 6.07 1 95.31 80 GLY B CA 1
ATOM 2129 C C . GLY B 1 80 ? 12.961 -14.336 5.449 1 95.31 80 GLY B C 1
ATOM 2130 O O . GLY B 1 80 ? 13.578 -15.359 5.137 1 95.31 80 GLY B O 1
ATOM 2131 N N . ALA B 1 81 ? 11.711 -14.148 5.375 1 96.56 81 ALA B N 1
ATOM 2132 C CA . ALA B 1 81 ? 10.812 -15.133 4.77 1 96.56 81 ALA B CA 1
ATOM 2133 C C . ALA B 1 81 ? 9.508 -14.477 4.312 1 96.56 81 ALA B C 1
ATOM 2135 O O . ALA B 1 81 ? 9.25 -13.312 4.621 1 96.56 81 ALA B O 1
ATOM 2136 N N . ASP B 1 82 ? 8.82 -15.203 3.514 1 97 82 ASP B N 1
ATOM 2137 C CA . ASP B 1 82 ? 7.41 -14.938 3.25 1 97 82 ASP B CA 1
ATOM 2138 C C . ASP B 1 82 ? 6.52 -15.945 3.971 1 97 82 ASP B C 1
ATOM 2140 O O . ASP B 1 82 ? 6.633 -17.156 3.748 1 97 82 ASP B O 1
ATOM 2144 N N . TRP B 1 83 ? 5.707 -15.477 4.785 1 97.25 83 TRP B N 1
ATOM 2145 C CA . TRP B 1 83 ? 4.707 -16.281 5.48 1 97.25 83 TRP B CA 1
ATOM 2146 C C . TRP B 1 83 ? 3.354 -16.203 4.785 1 97.25 83 TRP B C 1
ATOM 2148 O O . TRP B 1 83 ? 2.355 -15.82 5.402 1 97.25 83 TRP B O 1
ATOM 2158 N N . ALA B 1 84 ? 3.277 -16.625 3.66 1 95.94 84 ALA B N 1
ATOM 2159 C CA . ALA B 1 84 ? 2.102 -16.453 2.811 1 95.94 84 ALA B CA 1
ATOM 2160 C C . ALA B 1 84 ? 0.951 -17.344 3.275 1 95.94 84 ALA B C 1
ATOM 2162 O O . ALA B 1 84 ? 1.175 -18.406 3.859 1 95.94 84 ALA B O 1
ATOM 2163 N N . GLU B 1 85 ? -0.213 -16.891 3.031 1 93.94 85 GLU B N 1
ATOM 2164 C CA . GLU B 1 85 ? -1.419 -17.688 3.197 1 93.94 85 GLU B CA 1
ATOM 2165 C C . GLU B 1 85 ? -1.995 -18.109 1.846 1 93.94 85 GLU B C 1
ATOM 2167 O O . GLU B 1 85 ? -2.25 -17.266 0.987 1 93.94 85 GLU B O 1
ATOM 2172 N N . GLN B 1 86 ? -2.133 -19.344 1.737 1 90.06 86 GLN B N 1
ATOM 2173 C CA . GLN B 1 86 ? -2.863 -19.859 0.59 1 90.06 86 GLN B CA 1
ATOM 2174 C C . GLN B 1 86 ? -4.348 -20.016 0.903 1 90.06 86 GLN B C 1
ATOM 2176 O O . GLN B 1 86 ? -4.734 -20.797 1.762 1 90.06 86 GLN B O 1
ATOM 2181 N N . VAL B 1 87 ? -5.07 -19.281 0.244 1 83.56 87 VAL B N 1
ATOM 2182 C CA . VAL B 1 87 ? -6.516 -19.312 0.441 1 83.56 87 VAL B CA 1
ATOM 2183 C C . VAL B 1 87 ? -7.145 -20.281 -0.557 1 83.56 87 VAL B C 1
ATOM 2185 O O . VAL B 1 87 ? -6.832 -20.25 -1.749 1 83.56 87 VAL B O 1
ATOM 2188 N N . HIS B 1 88 ? -7.824 -21.234 -0.016 1 71.81 88 HIS B N 1
ATOM 2189 C CA . HIS B 1 88 ? -8.43 -22.266 -0.861 1 71.81 88 HIS B CA 1
ATOM 2190 C C . HIS B 1 88 ? -9.484 -21.656 -1.784 1 71.81 88 HIS B C 1
ATOM 2192 O O . HIS B 1 88 ? -10.469 -21.078 -1.317 1 71.81 88 HIS B O 1
ATOM 2198 N N . SER B 1 89 ? -9.016 -21.625 -2.928 1 65.5 89 SER B N 1
ATOM 2199 C CA . SER B 1 89 ? -9.852 -21.141 -4.02 1 65.5 89 SER B CA 1
ATOM 2200 C C . SER B 1 89 ? -9.734 -22.047 -5.246 1 65.5 89 SER B C 1
ATOM 2202 O O . SER B 1 89 ? -8.922 -22.969 -5.27 1 65.5 89 SER B O 1
ATOM 2204 N N . LYS B 1 90 ? -10.781 -21.969 -6.09 1 67.69 90 LYS B N 1
ATOM 2205 C CA . LYS B 1 90 ? -10.68 -22.656 -7.371 1 67.69 90 LYS B CA 1
ATOM 2206 C C . LYS B 1 90 ? -9.453 -22.188 -8.148 1 67.69 90 LYS B C 1
ATOM 2208 O O . LYS B 1 90 ? -8.953 -22.891 -9.023 1 67.69 90 LYS B O 1
ATOM 2213 N N . LYS B 1 91 ? -9.07 -21.016 -7.73 1 72.69 91 LYS B N 1
ATOM 2214 C CA . LYS B 1 91 ? -7.859 -20.469 -8.344 1 72.69 91 LYS B CA 1
ATOM 2215 C C . LYS B 1 91 ? -6.781 -20.203 -7.301 1 72.69 91 LYS B C 1
ATOM 2217 O O . LYS B 1 91 ? -7.078 -20.078 -6.109 1 72.69 91 LYS B O 1
ATOM 2222 N N . ILE B 1 92 ? -5.613 -20.172 -7.773 1 80 92 ILE B N 1
ATOM 2223 C CA . ILE B 1 92 ? -4.477 -19.875 -6.914 1 80 92 ILE B CA 1
ATOM 2224 C C . ILE B 1 92 ? -4.602 -18.453 -6.367 1 80 92 ILE B C 1
ATOM 2226 O O . ILE B 1 92 ? -4.855 -17.516 -7.121 1 80 92 ILE B O 1
ATOM 2230 N N . TYR B 1 93 ? -4.539 -18.359 -5.121 1 89.25 93 TYR B N 1
ATOM 2231 C CA . TYR B 1 93 ? -4.582 -17.078 -4.438 1 89.25 93 TYR B CA 1
ATOM 2232 C C . TYR B 1 93 ? -3.756 -17.109 -3.158 1 89.25 93 TYR B C 1
ATOM 2234 O O . TYR B 1 93 ? -4.008 -17.938 -2.273 1 89.25 93 TYR B O 1
ATOM 2242 N N . TYR B 1 94 ? -2.756 -16.219 -3.135 1 92.62 94 TYR B N 1
ATOM 2243 C CA . TYR B 1 94 ? -1.931 -16.094 -1.938 1 92.62 94 TYR B CA 1
ATOM 2244 C C . TYR B 1 94 ? -2.02 -14.68 -1.359 1 92.62 94 TYR B C 1
ATOM 2246 O O . TYR B 1 94 ? -1.969 -13.695 -2.098 1 92.62 94 TYR B O 1
ATOM 2254 N N . LYS B 1 95 ? -2.203 -14.594 -0.055 1 95.25 95 LYS B N 1
ATOM 2255 C CA . LYS B 1 95 ? -1.876 -13.383 0.693 1 95.25 95 LYS B CA 1
ATOM 2256 C C . LYS B 1 95 ? -0.424 -13.398 1.16 1 95.25 95 LYS B C 1
ATOM 2258 O O . LYS B 1 95 ? -0.024 -14.281 1.926 1 95.25 95 LYS B O 1
ATOM 2263 N N . LEU B 1 96 ? 0.267 -12.453 0.725 1 97.56 96 LEU B N 1
ATOM 2264 C CA . LEU B 1 96 ? 1.696 -12.398 1.014 1 97.56 96 LEU B CA 1
ATOM 2265 C C . LEU B 1 96 ? 1.96 -11.664 2.322 1 97.56 96 LEU B C 1
ATOM 2267 O O . LEU B 1 96 ? 1.213 -10.75 2.686 1 97.56 96 LEU B O 1
ATOM 2271 N N . ASP B 1 97 ? 2.967 -12.078 2.98 1 98.06 97 ASP B N 1
ATOM 2272 C CA . ASP B 1 97 ? 3.471 -11.445 4.199 1 98.06 97 ASP B CA 1
ATOM 2273 C C . ASP B 1 97 ? 4.973 -11.664 4.348 1 98.06 97 ASP B C 1
ATOM 2275 O O . ASP B 1 97 ? 5.41 -12.57 5.066 1 98.06 97 ASP B O 1
ATOM 2279 N N . ALA B 1 98 ? 5.766 -10.836 3.783 1 98.31 98 ALA B N 1
ATOM 2280 C CA . ALA B 1 98 ? 7.215 -11.008 3.762 1 98.31 98 ALA B CA 1
ATOM 2281 C C . ALA B 1 98 ? 7.902 -9.984 4.66 1 98.31 98 ALA B C 1
ATOM 2283 O O . ALA B 1 98 ? 7.484 -8.828 4.723 1 98.31 98 ALA B O 1
ATOM 2284 N N . ARG B 1 99 ? 8.953 -10.422 5.289 1 98.38 99 ARG B N 1
ATOM 2285 C CA . ARG B 1 99 ? 9.859 -9.57 6.047 1 98.38 99 ARG B CA 1
ATOM 2286 C C . ARG B 1 99 ? 11.312 -9.93 5.762 1 98.38 99 ARG B C 1
ATOM 2288 O O . ARG B 1 99 ? 11.656 -11.109 5.633 1 98.38 99 ARG B O 1
ATOM 2295 N N . TYR B 1 100 ? 12.094 -8.93 5.695 1 98.12 100 TYR B N 1
ATOM 2296 C CA . TYR B 1 100 ? 13.523 -9.102 5.453 1 98.12 100 TYR B CA 1
ATOM 2297 C C . TYR B 1 100 ? 14.289 -7.828 5.785 1 98.12 100 TYR B C 1
ATOM 2299 O O . TYR B 1 100 ? 13.688 -6.785 6.059 1 98.12 100 TYR B O 1
ATOM 2307 N N . THR B 1 101 ? 15.578 -7.988 5.812 1 98.69 101 THR B N 1
ATOM 2308 C CA . THR B 1 101 ? 16.438 -6.852 6.137 1 98.69 101 THR B CA 1
ATOM 2309 C C . THR B 1 101 ? 17.422 -6.582 5.004 1 98.69 101 THR B C 1
ATOM 2311 O O . THR B 1 101 ? 18.094 -7.5 4.523 1 98.69 101 THR B O 1
ATOM 2314 N N . ILE B 1 102 ? 17.5 -5.371 4.602 1 98.62 102 ILE B N 1
ATOM 2315 C CA . ILE B 1 102 ? 18.516 -4.906 3.67 1 98.62 102 ILE B CA 1
ATOM 2316 C C . ILE B 1 102 ? 19.75 -4.426 4.445 1 98.62 102 ILE B C 1
ATOM 2318 O O . ILE B 1 102 ? 19.609 -3.744 5.465 1 98.62 102 ILE B O 1
ATOM 2322 N N . LYS B 1 103 ? 20.859 -4.789 4.02 1 98.75 103 LYS B N 1
ATOM 2323 C CA . LYS B 1 103 ? 22.109 -4.164 4.422 1 98.75 103 LYS B CA 1
ATOM 2324 C C . LYS B 1 103 ? 22.703 -3.338 3.287 1 98.75 103 LYS B C 1
ATOM 2326 O O . LYS B 1 103 ? 23.109 -3.883 2.258 1 98.75 103 LYS B O 1
ATOM 2331 N N . THR B 1 104 ? 22.781 -2.062 3.549 1 98.69 104 THR B N 1
ATOM 2332 C CA . THR B 1 104 ? 23.281 -1.169 2.51 1 98.69 104 THR B CA 1
ATOM 2333 C C . THR B 1 104 ? 24.797 -1.241 2.418 1 98.69 104 THR B C 1
ATOM 2335 O O . THR B 1 104 ? 25.469 -1.673 3.363 1 98.69 104 THR B O 1
ATOM 2338 N N . ASN B 1 105 ? 25.328 -0.775 1.276 1 98.5 105 ASN B N 1
ATOM 2339 C CA . ASN B 1 105 ? 26.766 -0.822 1.046 1 98.5 105 ASN B CA 1
ATOM 2340 C C . ASN B 1 105 ? 27.531 0.036 2.057 1 98.5 105 ASN B C 1
ATOM 2342 O O . ASN B 1 105 ? 28.656 -0.279 2.418 1 98.5 105 ASN B O 1
ATOM 2346 N N . ASP B 1 106 ? 26.875 1.065 2.471 1 98.06 106 ASP B N 1
ATOM 2347 C CA . ASP B 1 106 ? 27.531 1.949 3.432 1 98.06 106 ASP B CA 1
ATOM 2348 C C . ASP B 1 106 ? 27.203 1.534 4.867 1 98.06 106 ASP B C 1
ATOM 2350 O O . ASP B 1 106 ? 27.422 2.305 5.805 1 98.06 106 ASP B O 1
ATOM 2354 N N . GLY B 1 107 ? 26.578 0.475 5.102 1 98 107 GLY B N 1
ATOM 2355 C CA . GLY B 1 107 ? 26.641 -0.2 6.387 1 98 107 GLY B CA 1
ATOM 2356 C C . GLY B 1 107 ? 25.375 -0.047 7.211 1 98 107 GLY B C 1
ATOM 2357 O O . GLY B 1 107 ? 25.359 -0.382 8.398 1 98 107 GLY B O 1
ATOM 2358 N N . HIS B 1 108 ? 24.328 0.378 6.672 1 98.38 108 HIS B N 1
ATOM 2359 C CA . HIS B 1 108 ? 23.094 0.558 7.426 1 98.38 108 HIS B CA 1
ATOM 2360 C C . HIS B 1 108 ? 22.109 -0.585 7.164 1 98.38 108 HIS B C 1
ATOM 2362 O O . HIS B 1 108 ? 22.062 -1.115 6.055 1 98.38 108 HIS B O 1
ATOM 2368 N N . HIS B 1 109 ? 21.375 -0.918 8.172 1 98.62 109 HIS B N 1
ATOM 2369 C CA . HIS B 1 109 ? 20.297 -1.902 8.047 1 98.62 109 HIS B CA 1
ATOM 2370 C C . HIS B 1 109 ? 18.938 -1.224 7.898 1 98.62 109 HIS B C 1
ATOM 2372 O O . HIS B 1 109 ? 18.672 -0.222 8.562 1 98.62 109 HIS B O 1
ATOM 2378 N N . ILE B 1 110 ? 18.141 -1.779 7.047 1 98.56 110 ILE B N 1
ATOM 2379 C CA . ILE B 1 110 ? 16.766 -1.331 6.844 1 98.56 110 ILE B CA 1
ATOM 2380 C C . ILE B 1 110 ? 15.812 -2.525 6.914 1 98.56 110 ILE B C 1
ATOM 2382 O O . ILE B 1 110 ? 15.93 -3.463 6.117 1 98.56 110 ILE B O 1
ATOM 2386 N N . PHE B 1 111 ? 14.945 -2.52 7.871 1 98.75 111 PHE B N 1
ATOM 2387 C CA . PHE B 1 111 ? 13.922 -3.553 7.996 1 98.75 111 PHE B CA 1
ATOM 2388 C C . PHE B 1 111 ? 12.758 -3.283 7.047 1 98.75 111 PHE B C 1
ATOM 2390 O O . PHE B 1 111 ? 12.242 -2.162 6.988 1 98.75 111 PHE B O 1
ATOM 2397 N N . VAL B 1 112 ? 12.359 -4.328 6.27 1 98.75 112 VAL B N 1
ATOM 2398 C CA . VAL B 1 112 ? 11.32 -4.18 5.254 1 98.75 112 VAL B CA 1
ATOM 2399 C C . VAL B 1 112 ? 10.172 -5.141 5.543 1 98.75 112 VAL B C 1
ATOM 2401 O O . VAL B 1 112 ? 10.398 -6.312 5.863 1 98.75 112 VAL B O 1
ATOM 2404 N N . GLN B 1 113 ? 9.023 -4.633 5.477 1 98.69 113 GLN B N 1
ATOM 2405 C CA . GLN B 1 113 ? 7.809 -5.441 5.496 1 98.69 113 GLN B CA 1
ATOM 2406 C C . GLN B 1 113 ? 7.008 -5.262 4.211 1 98.69 113 GLN B C 1
ATOM 2408 O O . GLN B 1 113 ? 6.844 -4.141 3.727 1 98.69 113 GLN B O 1
ATOM 2413 N N . ALA B 1 114 ? 6.551 -6.391 3.656 1 98.75 114 ALA B N 1
ATOM 2414 C CA . ALA B 1 114 ? 5.797 -6.379 2.406 1 98.75 114 ALA B CA 1
ATOM 2415 C C . ALA B 1 114 ? 4.586 -7.305 2.488 1 98.75 114 ALA B C 1
ATOM 2417 O O . ALA B 1 114 ? 4.734 -8.523 2.65 1 98.75 114 ALA B O 1
ATOM 2418 N N . ARG B 1 115 ? 3.422 -6.723 2.373 1 98.62 115 ARG B N 1
ATOM 2419 C CA . ARG B 1 115 ? 2.182 -7.492 2.387 1 98.62 115 ARG B CA 1
ATOM 2420 C C . ARG B 1 115 ? 1.349 -7.215 1.141 1 98.62 115 ARG B C 1
ATOM 2422 O O . ARG B 1 115 ? 1.258 -6.07 0.692 1 98.62 115 ARG B O 1
ATOM 2429 N N . GLY B 1 116 ? 0.844 -8.25 0.613 1 98.31 116 GLY B N 1
ATOM 2430 C CA . GLY B 1 116 ? 0.054 -8.086 -0.597 1 98.31 116 GLY B CA 1
ATOM 2431 C C . GLY B 1 116 ? -0.528 -9.391 -1.109 1 98.31 116 GLY B C 1
ATOM 2432 O O . GLY B 1 116 ? -1.014 -10.211 -0.327 1 98.31 116 GLY B O 1
ATOM 2433 N N . LEU B 1 117 ? -0.542 -9.492 -2.479 1 96.38 117 LEU B N 1
ATOM 2434 C CA . LEU B 1 117 ? -1.245 -10.641 -3.031 1 96.38 117 LEU B CA 1
ATOM 2435 C C . LEU B 1 117 ? -0.544 -11.156 -4.285 1 96.38 117 LEU B C 1
ATOM 2437 O O . LEU B 1 117 ? 0.184 -10.414 -4.941 1 96.38 117 LEU B O 1
ATOM 2441 N N . PHE B 1 118 ? -0.788 -12.438 -4.465 1 94.94 118 PHE B N 1
ATOM 2442 C CA . PHE B 1 118 ? -0.436 -13.125 -5.699 1 94.94 118 PHE B CA 1
ATOM 2443 C C . PHE B 1 118 ? -1.635 -13.883 -6.258 1 94.94 118 PHE B C 1
ATOM 2445 O O . PHE B 1 118 ? -2.285 -14.641 -5.535 1 94.94 118 PHE B O 1
ATOM 2452 N N . ARG B 1 119 ? -1.864 -13.664 -7.516 1 92.5 119 ARG B N 1
ATOM 2453 C CA . ARG B 1 119 ? -2.885 -14.43 -8.227 1 92.5 119 ARG B CA 1
ATOM 2454 C C . ARG B 1 119 ? -2.672 -14.359 -9.734 1 92.5 119 ARG B C 1
ATOM 2456 O O . ARG B 1 119 ? -2.088 -13.398 -10.234 1 92.5 119 ARG B O 1
ATOM 2463 N N . PRO B 1 120 ? -3.207 -15.344 -10.445 1 91.81 120 PRO B N 1
ATOM 2464 C CA . PRO B 1 120 ? -3.174 -15.234 -11.906 1 91.81 120 PRO B CA 1
ATOM 2465 C C . PRO B 1 120 ? -3.98 -14.047 -12.43 1 91.81 120 PRO B C 1
ATOM 2467 O O . PRO B 1 120 ? -4.938 -13.617 -11.781 1 91.81 120 PRO B O 1
ATOM 2470 N N . GLY B 1 121 ? -3.531 -13.586 -13.586 1 92.44 121 GLY B N 1
ATOM 2471 C CA . GLY B 1 121 ? -4.344 -12.586 -14.258 1 92.44 121 GLY B CA 1
ATOM 2472 C C . GLY B 1 121 ? -5.699 -13.109 -14.695 1 92.44 121 GLY B C 1
ATOM 2473 O O . GLY B 1 121 ? -5.941 -14.32 -14.656 1 92.44 121 GLY B O 1
ATOM 2474 N N . PRO B 1 122 ? -6.531 -12.156 -15.031 1 91.56 122 PRO B N 1
ATOM 2475 C CA . PRO B 1 122 ? -7.855 -12.578 -15.492 1 91.56 122 PRO B CA 1
ATOM 2476 C C . PRO B 1 122 ? -7.793 -13.539 -16.672 1 91.56 122 PRO B C 1
ATOM 2478 O O . PRO B 1 122 ? -7.098 -13.266 -17.656 1 91.56 122 PRO B O 1
ATOM 2481 N N . GLY B 1 123 ? -8.523 -14.633 -16.484 1 88.38 123 GLY B N 1
ATOM 2482 C CA . GLY B 1 123 ? -8.633 -15.602 -17.562 1 88.38 123 GLY B CA 1
ATOM 2483 C C . GLY B 1 123 ? -7.449 -16.547 -17.625 1 88.38 123 GLY B C 1
ATOM 2484 O O . GLY B 1 123 ? -7.438 -17.469 -18.438 1 88.38 123 GLY B O 1
ATOM 2485 N N . ILE B 1 124 ? -6.438 -16.328 -16.875 1 87.38 124 ILE B N 1
ATOM 2486 C CA . ILE B 1 124 ? -5.25 -17.172 -16.891 1 87.38 124 ILE B CA 1
ATOM 2487 C C . ILE B 1 124 ? -5.398 -18.297 -15.852 1 87.38 124 ILE B C 1
ATOM 2489 O O . ILE B 1 124 ? -5.719 -18.031 -14.695 1 87.38 124 ILE B O 1
ATOM 2493 N N . GLU B 1 125 ? -5.211 -19.516 -16.281 1 80.56 125 GLU B N 1
ATOM 2494 C CA . GLU B 1 125 ? -5.273 -20.703 -15.422 1 80.56 125 GLU B CA 1
ATOM 2495 C C . GLU B 1 125 ? -3.896 -21.344 -15.273 1 80.56 125 GLU B C 1
ATOM 2497 O O . GLU B 1 125 ? -3.176 -21.516 -16.266 1 80.56 125 GLU B O 1
ATOM 2502 N N . PHE B 1 126 ? -3.605 -21.562 -14.055 1 77.12 126 PHE B N 1
ATOM 2503 C CA . PHE B 1 126 ? -2.35 -22.266 -13.836 1 77.12 126 PHE B CA 1
ATOM 2504 C C . PHE B 1 126 ? -2.594 -23.75 -13.609 1 77.12 126 PHE B C 1
ATOM 2506 O O . PHE B 1 126 ? -3.588 -24.141 -12.992 1 77.12 126 PHE B O 1
ATOM 2513 N N . SER B 1 127 ? -2.057 -24.719 -14.438 1 61.75 127 SER B N 1
ATOM 2514 C CA . SER B 1 127 ? -2.256 -26.156 -14.352 1 61.75 127 SER B CA 1
ATOM 2515 C C . SER B 1 127 ? -1.751 -26.703 -13.023 1 61.75 127 SER B C 1
ATOM 2517 O O . SER B 1 127 ? -2.262 -27.719 -12.523 1 61.75 127 SER B O 1
ATOM 2519 N N . GLN B 1 128 ? -0.521 -26.609 -12.531 1 55.34 128 GLN B N 1
ATOM 2520 C CA . GLN B 1 128 ? 0.118 -27.297 -11.414 1 55.34 128 GLN B CA 1
ATOM 2521 C C . GLN B 1 128 ? 0.218 -26.375 -10.195 1 55.34 128 GLN B C 1
ATOM 2523 O O . GLN B 1 128 ? 0.212 -25.156 -10.328 1 55.34 128 GLN B O 1
ATOM 2528 N N . PRO B 1 129 ? 0.129 -27.156 -9.016 1 52.25 129 PRO B N 1
ATOM 2529 C CA . PRO B 1 129 ? 0.384 -26.406 -7.781 1 52.25 129 PRO B CA 1
ATOM 2530 C C . PRO B 1 129 ? 1.57 -25.453 -7.906 1 52.25 129 PRO B C 1
ATOM 2532 O O . PRO B 1 129 ? 2.559 -25.781 -8.57 1 52.25 129 PRO B O 1
ATOM 2535 N N . ASP B 1 130 ? 1.373 -24.266 -7.762 1 51.75 130 ASP B N 1
ATOM 2536 C CA . ASP B 1 130 ? 2.254 -23.109 -7.805 1 51.75 130 ASP B CA 1
ATOM 2537 C C . ASP B 1 130 ? 3.549 -23.375 -7.039 1 51.75 130 ASP B C 1
ATOM 2539 O O . ASP B 1 130 ? 3.518 -23.828 -5.895 1 51.75 130 ASP B O 1
ATOM 2543 N N . SER B 1 131 ? 4.504 -24.031 -7.734 1 54.97 131 SER B N 1
ATOM 2544 C CA . SER B 1 131 ? 5.801 -24.172 -7.078 1 54.97 131 SER B CA 1
ATOM 2545 C C . SER B 1 131 ? 6.598 -22.875 -7.156 1 54.97 131 SER B C 1
ATOM 2547 O O . SER B 1 131 ? 6.402 -22.078 -8.07 1 54.97 131 SER B O 1
ATOM 2549 N N . ILE B 1 132 ? 7.176 -22.562 -6.074 1 55 132 ILE B N 1
ATOM 2550 C CA . ILE B 1 132 ? 8.156 -21.5 -5.957 1 55 132 ILE B CA 1
ATOM 2551 C C . ILE B 1 132 ? 9.117 -21.547 -7.148 1 55 132 ILE B C 1
ATOM 2553 O O . ILE B 1 132 ? 9.789 -20.547 -7.445 1 55 132 ILE B O 1
ATOM 2557 N N . ASP B 1 133 ? 8.969 -22.609 -7.93 1 63.09 133 ASP B N 1
ATOM 2558 C CA . ASP B 1 133 ? 9.969 -22.797 -8.984 1 63.09 133 ASP B CA 1
ATOM 2559 C C . ASP B 1 133 ? 9.43 -22.328 -10.336 1 63.09 133 ASP B C 1
ATOM 2561 O O . ASP B 1 133 ? 10.133 -22.406 -11.344 1 63.09 133 ASP B O 1
ATOM 2565 N N . VAL B 1 134 ? 8.336 -21.828 -10.211 1 81.06 134 VAL B N 1
ATOM 2566 C CA . VAL B 1 134 ? 7.781 -21.406 -11.492 1 81.06 134 VAL B CA 1
ATOM 2567 C C . VAL B 1 134 ? 8.016 -19.906 -11.695 1 81.06 134 VAL B C 1
ATOM 2569 O O . VAL B 1 134 ? 7.902 -19.125 -10.75 1 81.06 134 VAL B O 1
ATOM 2572 N N . ASP B 1 135 ? 8.43 -19.625 -12.922 1 92.19 135 ASP B N 1
ATOM 2573 C CA . ASP B 1 135 ? 8.586 -18.219 -13.305 1 92.19 135 ASP B CA 1
ATOM 2574 C C . ASP B 1 135 ? 7.246 -17.594 -13.68 1 92.19 135 ASP B C 1
ATOM 2576 O O . ASP B 1 135 ? 6.477 -18.188 -14.445 1 92.19 135 ASP B O 1
ATOM 2580 N N . TYR B 1 136 ? 6.945 -16.484 -13.125 1 93.88 136 TYR B N 1
ATOM 2581 C CA . TYR B 1 136 ? 5.77 -15.695 -13.461 1 93.88 136 TYR B CA 1
ATOM 2582 C C . TYR B 1 136 ? 6.156 -14.266 -13.812 1 93.88 136 TYR B C 1
ATOM 2584 O O . TYR B 1 136 ? 6.863 -13.602 -13.055 1 93.88 136 TYR B O 1
ATOM 2592 N N . THR B 1 137 ? 5.703 -13.844 -15.016 1 95.69 137 THR B N 1
ATOM 2593 C CA . THR B 1 137 ? 5.93 -12.461 -15.406 1 95.69 137 THR B CA 1
ATOM 2594 C C . THR B 1 137 ? 4.691 -11.609 -15.141 1 95.69 137 THR B C 1
ATOM 2596 O O . THR B 1 137 ? 3.627 -12.141 -14.812 1 95.69 137 THR B O 1
ATOM 2599 N N . GLN B 1 138 ? 4.82 -10.281 -15.305 1 97.19 138 GLN B N 1
ATOM 2600 C CA . GLN B 1 138 ? 3.715 -9.352 -15.102 1 97.19 138 GLN B CA 1
ATOM 2601 C C . GLN B 1 138 ? 2.588 -9.609 -16.109 1 97.19 138 GLN B C 1
ATOM 2603 O O . GLN B 1 138 ? 1.455 -9.172 -15.891 1 97.19 138 GLN B O 1
ATOM 2608 N N . ASP B 1 139 ? 2.848 -10.312 -17.125 1 95.56 139 ASP B N 1
ATOM 2609 C CA . ASP B 1 139 ? 1.822 -10.586 -18.141 1 95.56 139 ASP B CA 1
ATOM 2610 C C . ASP B 1 139 ? 0.928 -11.75 -17.703 1 95.56 139 ASP B C 1
ATOM 2612 O O . ASP B 1 139 ? -0.097 -12.016 -18.328 1 95.56 139 ASP B O 1
ATOM 2616 N N . GLU B 1 140 ? 1.303 -12.359 -16.656 1 94 140 GLU B N 1
ATOM 2617 C CA . GLU B 1 140 ? 0.587 -13.578 -16.297 1 94 140 GLU B CA 1
ATOM 2618 C C . GLU B 1 140 ? -0.117 -13.422 -14.945 1 94 140 GLU B C 1
ATOM 2620 O O . GLU B 1 140 ? -1.074 -14.141 -14.656 1 94 140 GLU B O 1
ATOM 2625 N N . VAL B 1 141 ? 0.413 -12.539 -14.133 1 94.88 141 VAL B N 1
ATOM 2626 C CA . VAL B 1 141 ? -0.07 -12.555 -12.75 1 94.88 141 VAL B CA 1
ATOM 2627 C C . VAL B 1 141 ? -0.311 -11.125 -12.273 1 94.88 141 VAL B C 1
ATOM 2629 O O . VAL B 1 141 ? 0.209 -10.172 -12.859 1 94.88 141 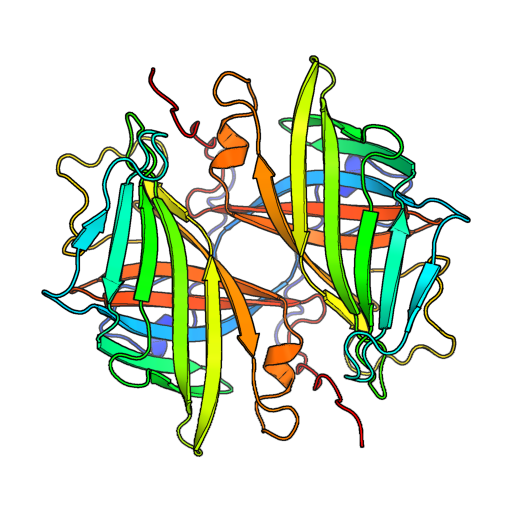VAL B O 1
ATOM 2632 N N . GLU B 1 142 ? -1.153 -10.984 -11.305 1 96.5 142 GLU B N 1
ATOM 2633 C CA . GLU B 1 142 ? -1.164 -9.875 -10.352 1 96.5 142 GLU B CA 1
ATOM 2634 C C . GLU B 1 142 ? -0.328 -10.203 -9.117 1 96.5 142 GLU B C 1
ATOM 2636 O O . GLU B 1 142 ? -0.677 -11.094 -8.344 1 96.5 142 GLU B O 1
ATOM 2641 N N . TYR B 1 143 ? 0.738 -9.562 -8.984 1 97.25 143 TYR B N 1
ATOM 2642 C CA . TYR B 1 143 ? 1.732 -9.797 -7.945 1 97.25 143 TYR B CA 1
ATOM 2643 C C . TYR B 1 143 ? 2.246 -8.477 -7.383 1 97.25 143 TYR B C 1
ATOM 2645 O O . TYR B 1 143 ? 3.188 -7.887 -7.922 1 97.25 143 TYR B O 1
ATOM 2653 N N . PHE B 1 144 ? 1.533 -8.008 -6.234 1 98.81 144 PHE B N 1
ATOM 2654 C CA . PHE B 1 144 ? 1.777 -6.676 -5.695 1 98.81 144 PHE B CA 1
ATOM 2655 C C . PHE B 1 144 ? 1.863 -6.715 -4.176 1 98.81 144 PHE B C 1
ATOM 2657 O O . PHE B 1 144 ? 1.258 -7.578 -3.535 1 98.81 144 PHE B O 1
ATOM 2664 N N . THR B 1 145 ? 2.625 -5.777 -3.629 1 98.88 145 THR B N 1
ATOM 2665 C CA . THR B 1 145 ? 2.68 -5.652 -2.176 1 98.88 145 THR B CA 1
ATOM 2666 C C . THR B 1 145 ? 2.639 -4.188 -1.756 1 98.88 145 THR B C 1
ATOM 2668 O O . THR B 1 145 ? 3.014 -3.303 -2.529 1 98.88 145 THR B O 1
ATOM 2671 N N . HIS B 1 146 ? 2.107 -3.93 -0.545 1 98.94 146 HIS B N 1
ATOM 2672 C CA . HIS B 1 146 ? 2.389 -2.736 0.244 1 98.94 146 HIS B CA 1
ATOM 2673 C C . HIS B 1 146 ? 3.725 -2.855 0.969 1 98.94 146 HIS B C 1
ATOM 2675 O O . HIS B 1 146 ? 3.98 -3.855 1.645 1 98.94 146 HIS B O 1
ATOM 2681 N N . ILE B 1 147 ? 4.539 -1.827 0.869 1 98.88 147 ILE B N 1
ATOM 2682 C CA . ILE B 1 147 ? 5.863 -1.917 1.473 1 98.88 147 ILE B CA 1
ATOM 2683 C C . ILE B 1 147 ? 6.031 -0.811 2.512 1 98.88 147 ILE B C 1
ATOM 2685 O O . ILE B 1 147 ? 5.637 0.334 2.279 1 98.88 147 ILE B O 1
ATOM 2689 N N . THR B 1 148 ? 6.598 -1.15 3.65 1 98.56 148 THR B N 1
ATOM 2690 C CA . THR B 1 148 ? 7.023 -0.197 4.668 1 98.56 148 THR B CA 1
ATOM 2691 C C . THR B 1 148 ? 8.477 -0.444 5.07 1 98.56 148 THR B C 1
ATOM 2693 O O . THR B 1 148 ? 8.992 -1.546 4.887 1 98.56 148 THR B O 1
ATOM 2696 N N . PHE B 1 149 ? 9.062 0.586 5.633 1 98.38 149 PHE B N 1
ATOM 2697 C CA . PHE B 1 149 ? 10.477 0.552 5.992 1 98.38 149 PHE B CA 1
ATOM 2698 C C . PHE B 1 149 ? 10.68 1.011 7.434 1 98.38 149 PHE B C 1
ATOM 2700 O O . PHE B 1 149 ? 9.938 1.863 7.926 1 98.38 149 PHE B O 1
ATOM 2707 N N . GLU B 1 150 ? 11.664 0.455 8.023 1 97.12 150 GLU B N 1
ATOM 2708 C CA . GLU B 1 150 ? 12.258 0.99 9.25 1 97.12 150 GLU B CA 1
ATOM 2709 C C . GLU B 1 150 ? 13.766 1.175 9.102 1 97.12 150 GLU B C 1
ATOM 2711 O O . GLU B 1 150 ? 14.508 0.198 8.992 1 97.12 150 GLU B O 1
ATOM 2716 N N . ALA B 1 151 ? 14.164 2.346 9.031 1 96.88 151 ALA B N 1
ATOM 2717 C CA . ALA B 1 151 ? 15.57 2.736 8.992 1 96.88 151 ALA B CA 1
ATOM 2718 C C . ALA B 1 151 ? 15.945 3.574 10.211 1 96.88 151 ALA B C 1
ATOM 2720 O O . ALA B 1 151 ? 15.078 4.203 10.828 1 96.88 151 ALA B O 1
ATOM 2721 N N . ALA B 1 152 ? 17.219 3.549 10.516 1 93.81 152 ALA B N 1
ATOM 2722 C CA . ALA B 1 152 ? 17.672 4.379 11.625 1 93.81 152 ALA B CA 1
ATOM 2723 C C . ALA B 1 152 ? 17.406 5.859 11.352 1 93.81 152 ALA B C 1
ATOM 2725 O O . ALA B 1 152 ? 17.688 6.348 10.25 1 93.81 152 ALA B O 1
ATOM 2726 N N . GLY B 1 153 ? 16.906 6.52 12.383 1 89.19 153 GLY B N 1
ATOM 2727 C CA . GLY B 1 153 ? 16.547 7.922 12.234 1 89.19 153 GLY B CA 1
ATOM 2728 C C . GLY B 1 153 ? 17.734 8.812 11.938 1 89.19 153 GLY B C 1
ATOM 2729 O O . GLY B 1 153 ? 17.578 9.906 11.398 1 89.19 153 GLY B O 1
ATOM 2730 N N . ASN B 1 154 ? 18.875 8.375 12.289 1 90.81 154 ASN B N 1
ATOM 2731 C CA . ASN B 1 154 ? 20.094 9.164 12.055 1 90.81 154 ASN B CA 1
ATOM 2732 C C . ASN B 1 154 ? 20.875 8.641 10.852 1 90.81 154 ASN B C 1
ATOM 2734 O O . ASN B 1 154 ? 22.016 9.055 10.625 1 90.81 154 ASN B O 1
ATOM 2738 N N . SER B 1 155 ? 20.328 7.805 10.086 1 94.12 155 SER B N 1
ATOM 2739 C CA . SER B 1 155 ? 21 7.27 8.898 1 94.12 155 SER B CA 1
ATOM 2740 C C . SER B 1 155 ? 20.625 8.07 7.652 1 94.12 155 SER B C 1
ATOM 2742 O O . SER B 1 155 ? 19.656 8.812 7.652 1 94.12 155 SER B O 1
ATOM 2744 N N . PRO B 1 156 ? 21.453 7.844 6.547 1 95.38 156 PRO B N 1
ATOM 2745 C CA . PRO B 1 156 ? 21.109 8.477 5.273 1 95.38 156 PRO B CA 1
ATOM 2746 C C . PRO B 1 156 ? 19.781 7.949 4.699 1 95.38 156 PRO B C 1
ATOM 2748 O O . PRO B 1 156 ? 19.297 8.469 3.693 1 95.38 156 PRO B O 1
ATOM 2751 N N . TYR B 1 157 ? 19.141 7.004 5.324 1 96.88 157 TYR B N 1
ATOM 2752 C CA . TYR B 1 157 ? 17.953 6.355 4.789 1 96.88 157 TYR B CA 1
ATOM 2753 C C . TYR B 1 157 ? 16.719 6.703 5.621 1 96.88 157 TYR B C 1
ATOM 2755 O O . TYR B 1 157 ? 15.68 6.059 5.496 1 96.88 157 TYR B O 1
ATOM 2763 N N . ASN B 1 158 ? 16.875 7.719 6.48 1 93.94 158 ASN B N 1
ATOM 2764 C CA . ASN B 1 158 ? 15.758 8.18 7.293 1 93.94 158 ASN B CA 1
ATOM 2765 C C . ASN B 1 158 ? 14.555 8.555 6.43 1 93.94 158 ASN B C 1
ATOM 2767 O O . ASN B 1 158 ? 13.406 8.383 6.844 1 93.94 158 ASN B O 1
ATOM 2771 N N . TRP B 1 159 ? 14.781 8.992 5.219 1 94.62 159 TRP B N 1
ATOM 2772 C CA . TRP B 1 159 ? 13.719 9.391 4.297 1 94.62 159 TRP B CA 1
ATOM 2773 C C . TRP B 1 159 ? 12.805 8.211 3.982 1 94.62 159 TRP B C 1
ATOM 2775 O O . TRP B 1 159 ? 11.617 8.398 3.705 1 94.62 159 TRP B O 1
ATOM 2785 N N . MET B 1 160 ? 13.258 7.023 4.066 1 96.81 160 MET B N 1
ATOM 2786 C CA . MET B 1 160 ? 12.477 5.84 3.727 1 96.81 160 MET B CA 1
ATOM 2787 C C . MET B 1 160 ? 11.398 5.578 4.773 1 96.81 160 MET B C 1
ATOM 2789 O O . MET B 1 160 ? 10.391 4.93 4.484 1 96.81 160 MET B O 1
ATOM 2793 N N . ASN B 1 161 ? 11.602 6.074 6.016 1 94.62 161 ASN B N 1
ATOM 2794 C CA . ASN B 1 161 ? 10.594 5.961 7.059 1 94.62 161 ASN B CA 1
ATOM 2795 C C . ASN B 1 161 ? 9.336 6.75 6.703 1 94.62 161 ASN B C 1
ATOM 2797 O O . ASN B 1 161 ? 8.266 6.523 7.277 1 94.62 161 ASN B O 1
ATOM 2801 N N . GLY B 1 162 ? 9.492 7.68 5.734 1 93.62 162 GLY B N 1
ATOM 2802 C CA . GLY B 1 162 ? 8.43 8.641 5.488 1 93.62 162 GLY B CA 1
ATOM 2803 C C . GLY B 1 162 ? 7.781 8.477 4.125 1 93.62 162 GLY B C 1
ATOM 2804 O O . GLY B 1 162 ? 7.285 9.445 3.551 1 93.62 162 GLY B O 1
ATOM 2805 N N . ILE B 1 163 ? 7.848 7.316 3.572 1 97.06 163 ILE B N 1
ATOM 2806 C CA . ILE B 1 163 ? 7.199 7.145 2.275 1 97.06 163 ILE B CA 1
ATOM 2807 C C . ILE B 1 163 ? 6.176 6.012 2.355 1 97.06 163 ILE B C 1
ATOM 2809 O O . ILE B 1 163 ? 6.309 5.105 3.182 1 97.06 163 ILE B O 1
ATOM 2813 N N . VAL B 1 164 ? 5.105 6.129 1.604 1 98.56 164 VAL B N 1
ATOM 2814 C CA . VAL B 1 164 ? 4.191 5.035 1.295 1 98.56 164 VAL B CA 1
ATOM 2815 C C . VAL B 1 164 ? 4.605 4.371 -0.015 1 98.56 164 VAL B C 1
ATOM 2817 O O . VAL B 1 164 ? 4.637 5.016 -1.065 1 98.56 164 VAL B O 1
ATOM 2820 N N . ALA B 1 165 ? 4.922 3.105 0.082 1 98.88 165 ALA B N 1
ATOM 2821 C CA . ALA B 1 165 ? 5.531 2.439 -1.065 1 98.88 165 ALA B CA 1
ATOM 2822 C C . ALA B 1 165 ? 4.77 1.168 -1.431 1 98.88 165 ALA B C 1
ATOM 2824 O O . ALA B 1 165 ? 4.02 0.629 -0.612 1 98.88 165 ALA B O 1
ATOM 2825 N N . ILE B 1 166 ? 4.949 0.784 -2.691 1 98.88 166 ILE B N 1
ATOM 2826 C CA . ILE B 1 166 ? 4.355 -0.443 -3.211 1 98.88 166 ILE B CA 1
ATOM 2827 C C . ILE B 1 166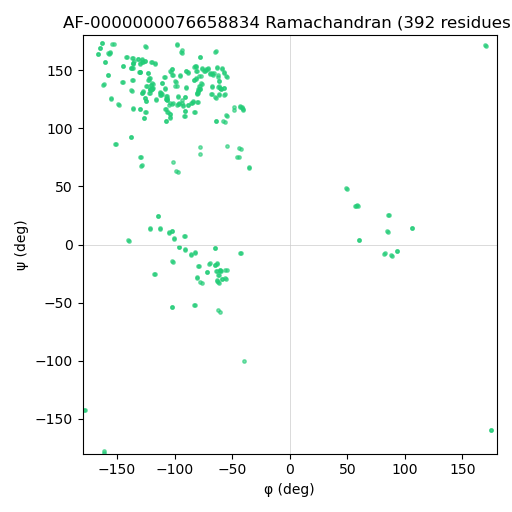 ? 5.426 -1.275 -3.916 1 98.88 166 ILE B C 1
ATOM 2829 O O . ILE B 1 166 ? 6.438 -0.74 -4.371 1 98.88 166 ILE B O 1
ATOM 2833 N N . GLY B 1 167 ? 5.156 -2.535 -3.959 1 98.88 167 GLY B N 1
ATOM 2834 C CA . GLY B 1 167 ? 5.988 -3.473 -4.695 1 98.88 167 GLY B CA 1
ATOM 2835 C C . GLY B 1 167 ? 5.285 -4.078 -5.898 1 98.88 167 GLY B C 1
ATOM 2836 O O . GLY B 1 167 ? 4.145 -4.527 -5.793 1 98.88 167 GLY B O 1
ATOM 2837 N N . VAL B 1 168 ? 5.918 -4.051 -6.984 1 98.75 168 VAL B N 1
ATOM 2838 C CA . VAL B 1 168 ? 5.539 -4.754 -8.203 1 98.75 168 VAL B CA 1
ATOM 2839 C C . VAL B 1 168 ? 6.48 -5.938 -8.43 1 98.75 168 VAL B C 1
ATOM 2841 O O . VAL B 1 168 ? 7.695 -5.758 -8.531 1 98.75 168 VAL B O 1
ATOM 2844 N N . LEU B 1 169 ? 5.895 -7.156 -8.586 1 98.19 169 LEU B N 1
ATOM 2845 C CA . LEU B 1 169 ? 6.777 -8.312 -8.516 1 98.19 169 LEU B CA 1
ATOM 2846 C C . LEU B 1 169 ? 6.629 -9.188 -9.758 1 98.19 169 LEU B C 1
ATOM 2848 O O . LEU B 1 169 ? 5.598 -9.141 -10.438 1 98.19 169 LEU B O 1
ATOM 2852 N N . GLN B 1 170 ? 7.609 -9.945 -10.031 1 97.12 170 GLN B N 1
ATOM 2853 C CA . GLN B 1 170 ? 7.629 -11.164 -10.836 1 97.12 170 GLN B CA 1
ATOM 2854 C C . GLN B 1 170 ? 8.562 -12.211 -10.234 1 97.12 170 GLN B C 1
ATOM 2856 O O . GLN B 1 170 ? 9.352 -11.898 -9.336 1 97.12 170 GLN B O 1
ATOM 2861 N N . SER B 1 171 ? 8.406 -13.422 -10.609 1 95.56 171 SER B N 1
ATOM 2862 C CA . SER B 1 171 ? 9.328 -14.477 -10.188 1 95.56 171 SER B CA 1
ATOM 2863 C C . SER B 1 171 ? 10.156 -14.992 -11.359 1 95.56 171 SER B C 1
ATOM 2865 O O . SER B 1 171 ? 9.641 -15.133 -12.477 1 95.56 171 SER B O 1
ATOM 2867 N N . PHE B 1 172 ? 11.422 -15.211 -11.078 1 95.56 172 PHE B N 1
ATOM 2868 C CA . PHE B 1 172 ? 12.328 -15.664 -12.117 1 95.56 172 PHE B CA 1
ATOM 2869 C C . PHE B 1 172 ? 13.508 -16.422 -11.516 1 95.56 172 PHE B C 1
ATOM 2871 O O . PHE B 1 172 ? 14.203 -15.906 -10.633 1 95.56 172 PHE B O 1
ATOM 2878 N N . GLY B 1 173 ? 13.742 -17.641 -11.977 1 93.38 173 GLY B N 1
ATOM 2879 C CA . GLY B 1 173 ? 14.906 -18.406 -11.578 1 93.38 173 GLY B CA 1
ATOM 2880 C C . GLY B 1 173 ? 14.977 -18.641 -10.086 1 93.38 173 GLY B C 1
ATOM 2881 O O . GLY B 1 173 ? 16.047 -18.531 -9.484 1 93.38 173 GLY B O 1
ATOM 2882 N N . GLY B 1 174 ? 13.891 -18.781 -9.445 1 93.31 174 GLY B N 1
ATOM 2883 C CA . GLY B 1 174 ? 13.875 -19.047 -8.016 1 93.31 174 GLY B CA 1
ATOM 2884 C C . GLY B 1 174 ? 13.961 -17.781 -7.188 1 93.31 174 GLY B C 1
ATOM 2885 O O . GLY B 1 174 ? 14.18 -17.844 -5.973 1 93.31 174 GLY B O 1
ATOM 2886 N N . ALA B 1 175 ? 13.805 -16.641 -7.906 1 95.94 175 ALA B N 1
ATOM 2887 C CA . ALA B 1 175 ? 13.898 -15.367 -7.195 1 95.94 175 ALA B CA 1
ATOM 2888 C C . ALA B 1 175 ? 12.617 -14.555 -7.359 1 95.94 175 ALA B C 1
ATOM 2890 O O . ALA B 1 175 ? 11.961 -14.617 -8.406 1 95.94 175 ALA B O 1
ATOM 2891 N N . ALA B 1 176 ? 12.297 -13.883 -6.285 1 96.69 176 ALA B N 1
ATOM 2892 C CA . ALA B 1 176 ? 11.328 -12.797 -6.422 1 96.69 176 ALA B CA 1
ATOM 2893 C C . ALA B 1 176 ? 12.016 -11.508 -6.867 1 96.69 176 ALA B C 1
ATOM 2895 O O . ALA B 1 176 ? 12.961 -11.047 -6.223 1 96.69 176 ALA B O 1
ATOM 2896 N N . VAL B 1 177 ? 11.57 -10.961 -7.973 1 98.19 177 VAL B N 1
ATOM 2897 C CA . VAL B 1 177 ? 12.062 -9.672 -8.461 1 98.19 177 VAL B CA 1
ATOM 2898 C C . VAL B 1 177 ? 11.047 -8.578 -8.125 1 98.19 177 VAL B C 1
ATOM 2900 O O . VAL B 1 177 ? 9.906 -8.625 -8.578 1 98.19 177 VAL B O 1
ATOM 2903 N N . ILE B 1 178 ? 11.492 -7.559 -7.363 1 98.75 178 ILE B N 1
ATOM 2904 C CA . ILE B 1 178 ? 10.562 -6.586 -6.801 1 98.75 178 ILE B CA 1
ATOM 2905 C C . ILE B 1 178 ? 10.984 -5.176 -7.199 1 98.75 178 ILE B C 1
ATOM 2907 O O . ILE B 1 178 ? 12.055 -4.703 -6.797 1 98.75 178 ILE B O 1
ATOM 2911 N N . ASP B 1 179 ? 10.188 -4.543 -7.969 1 98.88 179 ASP B N 1
ATOM 2912 C CA . ASP B 1 179 ? 10.305 -3.098 -8.125 1 98.88 179 ASP B CA 1
ATOM 2913 C C . ASP B 1 179 ? 9.547 -2.359 -7.027 1 98.88 179 ASP B C 1
ATOM 2915 O O . ASP B 1 179 ? 8.32 -2.49 -6.914 1 98.88 179 ASP B O 1
ATOM 2919 N N . CYS B 1 180 ? 10.25 -1.571 -6.305 1 98.88 180 CYS B N 1
ATOM 2920 C CA . CYS B 1 180 ? 9.648 -0.721 -5.285 1 98.88 180 CYS B CA 1
ATOM 2921 C C . CYS B 1 180 ? 9.414 0.688 -5.816 1 98.88 180 CYS B C 1
ATOM 2923 O O . CYS B 1 180 ? 10.328 1.312 -6.359 1 98.88 180 CYS B O 1
ATOM 2925 N N . TRP B 1 181 ? 8.195 1.147 -5.652 1 98.69 181 TRP B N 1
ATOM 2926 C CA . TRP B 1 181 ? 7.793 2.502 -6.023 1 98.69 181 TRP B CA 1
ATOM 2927 C C . TRP B 1 181 ? 7.219 3.246 -4.82 1 98.69 181 TRP B C 1
ATOM 2929 O O . TRP B 1 181 ? 6.465 2.674 -4.031 1 98.69 181 TRP B O 1
ATOM 2939 N N . ARG B 1 182 ? 7.547 4.5 -4.754 1 98.44 182 ARG B N 1
ATOM 2940 C CA . ARG B 1 182 ? 6.855 5.316 -3.764 1 98.44 182 ARG B CA 1
ATOM 2941 C C . ARG B 1 182 ? 5.773 6.172 -4.414 1 98.44 182 ARG B C 1
ATOM 2943 O O . ARG B 1 182 ? 5.914 6.582 -5.57 1 98.44 182 ARG B O 1
ATOM 2950 N N . LEU B 1 183 ? 4.762 6.453 -3.629 1 98.5 183 LEU B N 1
ATOM 2951 C CA . LEU B 1 183 ? 3.74 7.422 -4.008 1 98.5 183 LEU B CA 1
ATOM 2952 C C . LEU B 1 183 ? 4.191 8.844 -3.684 1 98.5 183 LEU B C 1
ATOM 2954 O O . LEU B 1 183 ? 4.793 9.086 -2.635 1 98.5 183 LEU B O 1
ATOM 2958 N N . THR B 1 184 ? 3.854 9.773 -4.59 1 98.12 184 THR B N 1
ATOM 2959 C CA . THR B 1 184 ? 4.207 11.156 -4.285 1 98.12 184 THR B CA 1
ATOM 2960 C C . THR B 1 184 ? 3.324 12.125 -5.07 1 98.12 184 THR B C 1
ATOM 2962 O O . THR B 1 184 ? 2.9 11.82 -6.188 1 98.12 184 THR B O 1
ATOM 2965 N N . ASN B 1 185 ? 3.029 13.242 -4.465 1 97.56 185 ASN B N 1
ATOM 2966 C CA . ASN B 1 185 ? 2.4 14.367 -5.148 1 97.56 185 ASN B CA 1
ATOM 2967 C C . ASN B 1 185 ? 3.438 15.328 -5.723 1 97.56 185 ASN B C 1
ATOM 2969 O O . ASN B 1 185 ? 3.09 16.266 -6.434 1 97.56 185 ASN B O 1
ATOM 2973 N N . PHE B 1 186 ? 4.656 15.133 -5.496 1 96.75 186 PHE B N 1
ATOM 2974 C CA . PHE B 1 186 ? 5.727 16.062 -5.852 1 96.75 186 PHE B CA 1
ATOM 2975 C C . PHE B 1 186 ? 6.82 15.344 -6.633 1 96.75 186 PHE B C 1
ATOM 2977 O O . PHE B 1 186 ? 7.973 15.297 -6.199 1 96.75 186 PHE B O 1
ATOM 2984 N N . LEU B 1 187 ? 6.512 14.938 -7.801 1 95.5 187 LEU B N 1
ATOM 2985 C CA . LEU B 1 187 ? 7.43 14.188 -8.648 1 95.5 187 LEU B CA 1
ATOM 2986 C C . LEU B 1 187 ? 8.719 14.969 -8.883 1 95.5 187 LEU B C 1
ATOM 2988 O O . LEU B 1 187 ? 8.688 16.172 -9.156 1 95.5 187 LEU B O 1
ATOM 2992 N N . GLY B 1 188 ? 9.805 14.234 -8.75 1 93.88 188 GLY B N 1
ATOM 2993 C CA . GLY B 1 188 ? 11.102 14.828 -9.031 1 93.88 188 GLY B CA 1
ATOM 2994 C C . GLY B 1 188 ? 11.727 15.508 -7.832 1 93.88 188 GLY B C 1
ATOM 2995 O O . GLY B 1 188 ? 12.891 15.906 -7.875 1 93.88 188 GLY B O 1
ATOM 2996 N N . GLN B 1 189 ? 10.969 15.633 -6.789 1 94.75 189 GLN B N 1
ATOM 2997 C CA . GLN B 1 189 ? 11.516 16.266 -5.59 1 94.75 189 GLN B CA 1
ATOM 2998 C C . GLN B 1 189 ? 12.031 15.211 -4.609 1 94.75 189 GLN B C 1
ATOM 3000 O O . GLN B 1 189 ? 11.43 14.148 -4.453 1 94.75 189 GLN B O 1
ATOM 3005 N N . GLN B 1 190 ? 13.094 15.594 -3.941 1 92.69 190 GLN B N 1
ATOM 3006 C CA . GLN B 1 190 ? 13.664 14.688 -2.945 1 92.69 190 GLN B CA 1
ATOM 3007 C C . GLN B 1 190 ? 12.734 14.539 -1.742 1 92.69 190 GLN B C 1
ATOM 3009 O O . GLN B 1 190 ? 12.117 15.508 -1.306 1 92.69 190 GLN B O 1
ATOM 3014 N N . VAL B 1 191 ? 12.805 13.305 -1.187 1 92.94 191 VAL B N 1
ATOM 3015 C CA . VAL B 1 191 ? 12.039 13.055 0.032 1 92.94 191 VAL B CA 1
ATOM 3016 C C . VAL B 1 191 ? 12.789 13.617 1.237 1 92.94 191 VAL B C 1
ATOM 3018 O O . VAL B 1 191 ? 13.992 13.391 1.387 1 92.94 191 VAL B O 1
ATOM 3021 N N . GLU B 1 192 ? 12.023 14.305 2.053 1 89.56 192 GLU B N 1
ATOM 3022 C CA . GLU B 1 192 ? 12.641 14.82 3.271 1 89.56 192 GLU B CA 1
ATOM 3023 C C . GLU B 1 192 ? 12.711 13.742 4.348 1 89.56 192 GLU B C 1
ATOM 3025 O O . GLU B 1 192 ? 11.867 12.852 4.398 1 89.56 192 GLU B O 1
ATOM 3030 N N . ASP B 1 193 ? 13.648 13.82 5.23 1 89.19 193 ASP B N 1
ATOM 3031 C CA . ASP B 1 193 ? 13.789 12.914 6.359 1 89.19 193 ASP B CA 1
ATOM 3032 C C . ASP B 1 193 ? 12.625 13.07 7.34 1 89.19 193 ASP B C 1
ATOM 3034 O O . ASP B 1 193 ? 12.023 14.141 7.426 1 89.19 193 ASP B O 1
ATOM 3038 N N . VAL B 1 194 ? 12.227 11.867 8.039 1 84 194 VAL B N 1
ATOM 3039 C CA . VAL B 1 194 ? 11.273 11.906 9.141 1 84 194 VAL B CA 1
ATOM 3040 C C . VAL B 1 194 ? 11.961 12.391 10.414 1 84 194 VAL B C 1
ATOM 3042 O O . VAL B 1 194 ? 13.117 12.055 10.664 1 84 194 VAL B O 1
ATOM 3045 N N . TYR B 1 195 ? 12.25 13.43 10.742 1 64.94 195 TYR B N 1
ATOM 3046 C CA . TYR B 1 195 ? 13.094 13.984 11.797 1 64.94 195 TYR B CA 1
ATOM 3047 C C . TYR B 1 195 ? 12.773 13.352 13.141 1 64.94 195 TYR B C 1
ATOM 3049 O O . TYR B 1 195 ? 11.602 13.234 13.516 1 64.94 195 TYR B O 1
ATOM 3057 N N . VAL B 1 196 ? 13.766 12.523 14 1 62.06 196 VAL B N 1
ATOM 3058 C CA . VAL B 1 196 ? 13.609 12.062 15.375 1 62.06 196 VAL B CA 1
ATOM 3059 C C . VAL B 1 196 ? 14.391 12.969 16.312 1 62.06 196 VAL B C 1
ATOM 3061 O O . VAL B 1 196 ? 15.586 13.195 16.125 1 62.06 196 VAL B O 1
ATOM 3064 N N . GLY B 1 197 ? 14.023 14.18 16.578 1 50.19 197 GLY B N 1
ATOM 3065 C CA . GLY B 1 197 ? 14.773 15.086 17.438 1 50.19 197 GLY B CA 1
ATOM 3066 C C . GLY B 1 197 ? 15.062 14.5 18.812 1 50.19 197 GLY B C 1
ATOM 3067 O O . GLY B 1 197 ? 14.195 13.875 19.422 1 50.19 197 GLY B O 1
ATOM 3068 N N . ARG B 1 198 ? 16.031 13.703 19.234 1 40.78 198 ARG B N 1
ATOM 3069 C CA . ARG B 1 198 ? 16.375 14.125 20.594 1 40.78 198 ARG B CA 1
ATOM 3070 C C . ARG B 1 198 ? 16.969 15.523 20.594 1 40.78 198 ARG B C 1
ATOM 3072 O O . ARG B 1 198 ? 17.609 15.938 19.609 1 40.78 198 ARG B O 1
#